Protein AF-A0A2N2NBC6-F1 (afdb_monomer_lite)

Secondary structure (DSSP, 8-state):
-HHHHHHHHHHHHHHHHHHHS-HHHHHH-TTHHHHHHSS-HHHHHHHHHHS-TTSTTHHHHHHHHHHS--S-HHHHHHHHHHHHHHHHHHS-GGGGG-SSB---HHHHHHHHHTT--HHHHHHHHHHHHHHHHHHHHHS-HHHHHHHGGGSPPPB--SHHHHHHHHHHHHHHHHHHHHHHHHHHHTHHHHHHHHHHHHHHHHHHHHHHHHHHHHHHTTS--SSEEEEEE-TTSSPEEEEEEE-HHHHHHHTGGGS-HHHHHT--S-----EEEEESPPPTT-THHHHHHTTSSS-TT-----HHHHHTT-HHHH---GGGBTTTB--HHHHHHHHHHHHTS-HHHHTT-EEE-HHHHHHHHHHHHHHHHHHHHH---HHHHTT-BSSTTTEEEEEEEEE-TT--SEEEEEEEEEEEE-TT-SSEEEEEE-HHHHHHHHHHHHHHHHHTTT-----B--TTSSTTGGG--S-B-BSSEETTEEPPHHHHHHHHHHHTTT---B-TTSPBPPP-HHHHHHHHHHHHHHTT--HHHHHHHTT-S--TT-TTS-PPPHHHHHHHHHHHHHHHHHHHHHHHHT-S---PPPTT-TT---PPPPEEETTEEES--S--TTTTSGGG-TTEEE-GGGHHHHHHHHHHHHHHHHHHHHTTPPPPHHHHHHHHHHHHHHHHIIIIITTTTT-----HHHHTS--GGGS-EEE-EE-TTSPEEP--SSS--EEE--

Foldseek 3Di:
DVVVVVVVVLVVLLVQLLVLEDPLLNVLPPCSSVLSVLADSLQSCCLNPPVPSVQPLSLLLSLLLSLADSPDRVVSNVLSVLQSVLCVQFNPSPCLPPLADDRPPVSLVVCVVVVHDVVSNLVSLVRSLVSSVVVLVVDDVVSSVSCVSSHDRYHPDDVVVVVVVVVCVVVVVVVLCLQQVLCLQCVLVLLLLLVLLLVQLVVVVVVVVVVLVCVVVVNDDPQDKDWDQDSLNPDIWIKTKDDLQNLCVVLVVLDDPVSNVPPDPPDRPIKIKTDDDQDLPNACQVVLLQVQQQDLDPPRPDVVCVVVVLRPLLNDDPQLDQARHDHPVVSVSSVVSQSSPDPVQNNPMGMGDSRNLSNLSLLLSLLLLCCQQQLEFPLQLLFQFPDCVFWDWDWFWAAADPGPDIDIDIWIWGWGAPVPHPHIDIITDDPVSVVSLVVSQVSLCVVVVNDGQDFAQCPPQHDCSVVPPGGTRGSQDHPRGRDHQSNSQSSNCSSCGPPFRAGPVLHGRRDGSVSSSSSSLVNLVVVPNDNLLSCVSNVPPDPVVVPVPDDDPVSVSCNSSVVVSVVSVLSSVQCSVVSPDPPRDRPVPSPPNDQADWDDDQQWTFRDDDDPPCNLVQVPDPRTGGRPVRVVSLLVVLVVLLVVVVVCLVVVHFDDPVSVVSSLSSLVVVVCCVVPPCVVVVHDDDCVSVVVRDDPVPFPKDWWDAPPVGHTDDDDPPDTTIHTDD

Radius of gyration: 34.09 Å; chains: 1; bounding box: 78×106×88 Å

Structure (mmCIF, N/CA/C/O backbone):
data_AF-A0A2N2NBC6-F1
#
_entry.id   AF-A0A2N2NBC6-F1
#
loop_
_atom_site.group_PDB
_atom_site.id
_atom_site.type_symbol
_atom_site.label_atom_id
_atom_site.label_alt_id
_atom_site.label_comp_id
_atom_site.label_asym_id
_atom_site.label_entity_id
_atom_site.label_seq_id
_atom_site.pdbx_PDB_ins_code
_atom_site.Cartn_x
_atom_site.Cartn_y
_atom_site.Cartn_z
_atom_site.occupancy
_atom_site.B_iso_or_equiv
_atom_site.auth_seq_id
_atom_site.auth_comp_id
_atom_site.auth_asym_id
_atom_site.auth_atom_id
_atom_site.pdbx_PDB_model_num
ATOM 1 N N . MET A 1 1 ? 13.865 -33.791 20.706 1.00 48.78 1 MET A N 1
ATOM 2 C CA . MET A 1 1 ? 13.414 -34.917 19.854 1.00 48.78 1 MET A CA 1
ATOM 3 C C . MET A 1 1 ? 13.071 -34.494 18.417 1.00 48.78 1 MET A C 1
ATOM 5 O O . MET A 1 1 ? 13.448 -35.243 17.530 1.00 48.78 1 MET A O 1
ATOM 9 N N . SER A 1 2 ? 12.479 -33.315 18.137 1.00 46.50 2 SER A N 1
ATOM 10 C CA . SER A 1 2 ? 12.116 -32.917 16.751 1.00 46.50 2 SER A CA 1
ATOM 11 C C . SER A 1 2 ? 13.298 -32.642 15.799 1.00 46.50 2 SER A C 1
ATOM 13 O O . SER A 1 2 ? 13.228 -32.976 14.622 1.00 46.50 2 SER A O 1
ATOM 15 N N . ILE A 1 3 ? 14.422 -32.116 16.297 1.00 45.41 3 ILE A N 1
ATOM 16 C CA . ILE A 1 3 ? 15.605 -31.833 15.455 1.00 45.41 3 ILE A CA 1
ATOM 17 C C . ILE A 1 3 ? 16.256 -33.131 14.937 1.00 45.41 3 ILE A C 1
ATOM 19 O O . ILE A 1 3 ? 16.722 -33.189 13.801 1.00 45.41 3 ILE A O 1
ATOM 23 N N . ASN A 1 4 ? 16.237 -34.207 15.735 1.00 48.56 4 ASN A N 1
ATOM 24 C CA . ASN A 1 4 ? 16.763 -35.507 15.303 1.00 48.56 4 ASN A CA 1
ATOM 25 C C . ASN A 1 4 ? 15.823 -36.208 14.310 1.00 48.56 4 ASN A C 1
ATOM 27 O O . ASN A 1 4 ? 16.307 -36.928 13.441 1.00 48.56 4 ASN A O 1
ATOM 31 N N . SER A 1 5 ? 14.505 -35.973 14.382 1.00 58.25 5 SER A N 1
ATOM 32 C CA . SER A 1 5 ? 13.576 -36.493 13.369 1.00 58.25 5 SER A CA 1
ATOM 33 C C . SER A 1 5 ? 13.712 -35.777 12.022 1.00 58.25 5 SER A C 1
ATOM 35 O O . SER A 1 5 ? 13.612 -36.427 10.987 1.00 58.25 5 SER A O 1
ATOM 37 N N . GLU A 1 6 ? 14.001 -34.471 12.009 1.00 57.44 6 GLU A N 1
ATOM 38 C CA . GLU A 1 6 ? 14.223 -33.730 10.756 1.00 57.44 6 GLU A CA 1
ATOM 39 C C . GLU A 1 6 ? 15.530 -34.140 10.066 1.00 57.44 6 GLU A C 1
ATOM 41 O O . GLU A 1 6 ? 15.527 -34.413 8.866 1.00 57.44 6 GLU A O 1
ATOM 46 N N . LYS A 1 7 ? 16.632 -34.289 10.817 1.00 66.31 7 LYS A N 1
ATOM 47 C CA . LYS A 1 7 ? 17.911 -34.750 10.246 1.00 66.31 7 LYS A CA 1
ATOM 48 C C . LYS A 1 7 ? 17.826 -36.163 9.657 1.00 66.31 7 LYS A C 1
ATOM 50 O O . LYS A 1 7 ? 18.363 -36.401 8.577 1.00 66.31 7 LYS A O 1
ATOM 55 N N . ASN A 1 8 ? 17.118 -37.079 10.323 1.00 69.81 8 ASN A N 1
ATOM 56 C CA . ASN A 1 8 ? 16.934 -38.443 9.818 1.00 69.81 8 ASN A CA 1
ATOM 57 C C . ASN A 1 8 ? 16.080 -38.480 8.541 1.00 69.81 8 ASN A C 1
ATOM 59 O O . ASN A 1 8 ? 16.403 -39.224 7.615 1.00 69.81 8 ASN A O 1
ATOM 63 N N . ASN A 1 9 ? 15.044 -37.640 8.451 1.00 71.69 9 ASN A N 1
ATOM 64 C CA . ASN A 1 9 ? 14.231 -37.533 7.239 1.00 71.69 9 ASN A CA 1
ATOM 65 C C . ASN A 1 9 ? 15.043 -36.993 6.047 1.00 71.69 9 ASN A C 1
ATOM 67 O O . ASN A 1 9 ? 14.888 -37.487 4.933 1.00 71.69 9 ASN A O 1
ATOM 71 N N . ASN A 1 10 ? 15.956 -36.042 6.270 1.00 78.44 10 ASN A N 1
ATOM 72 C CA . ASN A 1 10 ? 16.737 -35.430 5.188 1.00 78.44 10 ASN A CA 1
ATOM 73 C C . ASN A 1 10 ? 17.801 -36.364 4.594 1.00 78.44 10 ASN A C 1
ATOM 75 O O . ASN A 1 10 ? 18.003 -36.363 3.376 1.00 78.44 10 ASN A O 1
ATOM 79 N N . HIS A 1 11 ? 18.460 -37.184 5.420 1.00 83.56 11 HIS A N 1
ATOM 80 C CA . HIS A 1 11 ? 19.363 -38.225 4.913 1.00 83.56 11 HIS A CA 1
ATOM 81 C C . HIS A 1 11 ? 18.601 -39.262 4.087 1.00 83.56 11 HIS A C 1
ATOM 83 O O . HIS A 1 11 ? 19.041 -39.622 2.996 1.00 83.56 11 HIS A O 1
ATOM 89 N N . HIS A 1 12 ? 17.421 -39.673 4.558 1.00 88.44 12 HIS A N 1
ATOM 90 C CA . HIS A 1 12 ? 16.579 -40.617 3.834 1.00 88.44 12 HIS A CA 1
ATOM 91 C C . HIS A 1 12 ? 16.148 -40.073 2.461 1.00 88.44 12 HIS A C 1
ATOM 93 O O . HIS A 1 12 ? 16.258 -40.784 1.464 1.00 88.44 12 HIS A O 1
ATOM 99 N N . SER A 1 13 ? 15.753 -38.797 2.369 1.00 89.44 13 SER A N 1
ATOM 100 C CA . SER A 1 13 ? 15.387 -38.166 1.091 1.00 89.44 13 SER A CA 1
ATOM 101 C C . SER A 1 13 ? 16.536 -38.125 0.077 1.00 89.44 13 SER A C 1
ATOM 103 O O . SER A 1 13 ? 16.295 -38.358 -1.106 1.00 89.44 13 SER A O 1
ATOM 105 N N . ARG A 1 14 ? 17.784 -37.867 0.500 1.00 93.56 14 ARG A N 1
ATOM 106 C CA . ARG A 1 14 ? 18.947 -37.858 -0.414 1.00 93.56 14 ARG A CA 1
ATOM 107 C C . ARG A 1 14 ? 19.305 -39.253 -0.913 1.00 93.56 14 ARG A C 1
ATOM 109 O O . ARG A 1 14 ? 19.539 -39.426 -2.107 1.00 93.56 14 ARG A O 1
ATOM 116 N N . SER A 1 15 ? 19.296 -40.253 -0.032 1.00 92.44 15 SER A N 1
ATOM 117 C CA . SER A 1 15 ? 19.489 -41.650 -0.437 1.00 92.44 15 SER A CA 1
ATOM 118 C C . SER A 1 15 ? 18.392 -42.103 -1.402 1.00 92.44 15 SER A C 1
ATOM 120 O O . SER A 1 15 ? 18.694 -42.707 -2.427 1.00 92.44 15 SER A O 1
ATOM 122 N N . ASN A 1 16 ? 17.134 -41.740 -1.132 1.00 92.50 16 ASN A N 1
ATOM 123 C CA . ASN A 1 16 ? 16.020 -42.029 -2.034 1.00 92.50 16 ASN A CA 1
ATOM 124 C C . ASN A 1 16 ? 16.194 -41.341 -3.391 1.00 92.50 16 ASN A C 1
ATOM 126 O O . ASN A 1 16 ? 15.998 -41.986 -4.414 1.00 92.50 16 ASN A O 1
ATOM 130 N N . LEU A 1 17 ? 16.616 -40.071 -3.417 1.00 93.69 17 LEU A N 1
ATOM 131 C CA . LEU A 1 17 ? 16.897 -39.357 -4.664 1.00 93.69 17 LEU A CA 1
ATOM 132 C C . LEU A 1 17 ? 17.945 -40.097 -5.508 1.00 93.69 17 LEU A C 1
ATOM 134 O O . LEU A 1 17 ? 17.708 -40.322 -6.691 1.00 93.69 17 LEU A O 1
ATOM 138 N N . LYS A 1 18 ? 19.053 -40.542 -4.902 1.00 93.12 18 LYS A N 1
ATOM 139 C CA . LYS A 1 18 ? 20.101 -41.319 -5.590 1.00 93.12 18 LYS A CA 1
ATOM 140 C C . LYS A 1 18 ? 19.564 -42.641 -6.152 1.00 93.12 18 LYS A C 1
ATOM 142 O O . LYS A 1 18 ? 19.856 -42.976 -7.292 1.00 93.12 18 LYS A O 1
ATOM 147 N N . LEU A 1 19 ? 18.727 -43.351 -5.391 1.00 93.50 19 LEU A N 1
ATOM 148 C CA . LEU A 1 19 ? 18.093 -44.605 -5.829 1.00 93.50 19 LEU A CA 1
ATOM 149 C C . LEU A 1 19 ? 17.066 -44.414 -6.956 1.00 93.50 19 LEU A C 1
ATOM 151 O O . LEU A 1 19 ? 16.779 -45.357 -7.689 1.00 93.50 19 LEU A O 1
ATOM 155 N N . MET A 1 20 ? 16.490 -43.218 -7.079 1.00 93.38 20 MET A N 1
ATOM 156 C CA . MET A 1 20 ? 15.527 -42.880 -8.129 1.00 93.38 20 MET A CA 1
ATOM 157 C C . MET A 1 20 ? 16.197 -42.482 -9.451 1.00 93.38 20 MET A C 1
ATOM 159 O O . MET A 1 20 ? 15.516 -42.442 -10.476 1.00 93.38 20 MET A O 1
ATOM 163 N N . LEU A 1 21 ? 17.492 -42.151 -9.436 1.00 92.81 21 LEU A N 1
ATOM 164 C CA . LEU A 1 21 ? 18.234 -41.777 -10.638 1.00 92.81 21 LEU A CA 1
ATOM 165 C C . LEU A 1 21 ? 18.541 -42.997 -11.506 1.00 92.81 21 LEU A C 1
ATOM 167 O O . LEU A 1 21 ? 18.656 -44.124 -11.026 1.00 92.81 21 LEU A O 1
ATOM 171 N N . ASN A 1 22 ? 18.689 -42.759 -12.810 1.00 92.31 22 ASN A N 1
ATOM 172 C CA . ASN A 1 22 ? 19.100 -43.797 -13.746 1.00 92.31 22 ASN A CA 1
ATOM 173 C C . ASN A 1 22 ? 20.453 -44.400 -13.292 1.00 92.31 22 ASN A C 1
ATOM 175 O O . ASN A 1 22 ? 21.404 -43.640 -13.096 1.00 92.31 22 ASN A O 1
ATOM 179 N N . PRO A 1 23 ? 20.576 -45.735 -13.156 1.00 94.31 23 PRO A N 1
ATOM 180 C CA . PRO A 1 23 ? 21.821 -46.369 -12.723 1.00 94.31 23 PRO A CA 1
ATOM 181 C C . PRO A 1 23 ? 23.038 -46.016 -13.588 1.00 94.31 23 PRO A C 1
ATOM 183 O O . PRO A 1 23 ? 24.131 -45.838 -13.057 1.00 94.31 23 PRO A O 1
ATOM 186 N N . GLU A 1 24 ? 22.860 -45.857 -14.902 1.00 92.19 24 GLU A N 1
ATOM 187 C CA . GLU A 1 24 ? 23.930 -45.424 -15.808 1.00 92.19 24 GLU A CA 1
ATOM 188 C C . GLU A 1 24 ? 24.346 -43.977 -15.544 1.00 92.19 24 GLU A C 1
ATOM 190 O O . GLU A 1 24 ? 25.525 -43.651 -15.646 1.00 92.19 24 GLU A O 1
ATOM 195 N N . MET A 1 25 ? 23.409 -43.106 -15.164 1.00 93.62 25 MET A N 1
ATOM 196 C CA . MET A 1 25 ? 23.731 -41.737 -14.762 1.00 93.62 25 MET A CA 1
ATOM 197 C C . MET A 1 25 ? 24.566 -41.736 -13.484 1.00 93.62 25 MET A C 1
ATOM 199 O O . MET A 1 25 ? 25.597 -41.077 -13.437 1.00 93.62 25 MET A O 1
ATOM 203 N N . VAL A 1 26 ? 24.155 -42.511 -12.476 1.00 94.56 26 VAL A N 1
ATOM 204 C CA . VAL A 1 26 ? 24.876 -42.623 -11.197 1.00 94.56 26 VAL A CA 1
ATOM 205 C C . VAL A 1 26 ? 26.290 -43.164 -11.408 1.00 94.56 26 VAL A C 1
ATOM 207 O O . VAL A 1 26 ? 27.238 -42.621 -10.852 1.00 94.56 26 VAL A O 1
ATOM 210 N N . LEU A 1 27 ? 26.446 -44.189 -12.250 1.00 94.75 27 LEU A N 1
ATOM 211 C CA . LEU A 1 27 ? 27.743 -44.806 -12.532 1.00 94.75 27 LEU A CA 1
ATOM 212 C C . LEU A 1 27 ? 28.717 -43.860 -13.252 1.00 94.75 27 LEU A C 1
ATOM 214 O O . LEU A 1 27 ? 29.926 -43.979 -13.074 1.00 94.75 27 LEU A O 1
ATOM 218 N N . ASN A 1 28 ? 28.204 -42.945 -14.078 1.00 94.25 28 ASN A N 1
ATOM 219 C CA . ASN A 1 28 ? 29.018 -42.086 -14.942 1.00 94.25 28 ASN A CA 1
ATOM 220 C C . ASN A 1 28 ? 29.083 -40.624 -14.479 1.00 94.25 28 ASN A C 1
ATOM 222 O O . ASN A 1 28 ? 29.613 -39.787 -15.207 1.00 94.25 28 ASN A O 1
ATOM 226 N N . TRP A 1 29 ? 28.550 -40.307 -13.297 1.00 95.31 29 TRP A N 1
ATOM 227 C CA . TRP A 1 29 ? 28.566 -38.961 -12.730 1.00 95.31 29 TRP A CA 1
ATOM 228 C C . TRP A 1 29 ? 29.584 -38.868 -11.581 1.00 95.31 29 TRP A C 1
ATOM 230 O O . TRP A 1 29 ? 29.240 -39.181 -10.442 1.00 95.31 29 TRP A O 1
ATOM 240 N N . PRO A 1 30 ? 30.835 -38.434 -11.854 1.00 91.75 30 PRO A N 1
ATOM 241 C CA . PRO A 1 30 ? 31.963 -38.599 -10.929 1.00 91.75 30 PRO A CA 1
ATOM 242 C C . PRO A 1 30 ? 31.778 -37.907 -9.570 1.00 91.75 30 PRO A C 1
ATOM 244 O O . PRO A 1 30 ? 32.230 -38.431 -8.557 1.00 91.75 30 PRO A O 1
ATOM 247 N N . ASP A 1 31 ? 31.059 -36.783 -9.527 1.00 94.00 31 ASP A N 1
ATOM 248 C CA . ASP A 1 31 ? 30.832 -36.000 -8.303 1.00 94.00 31 ASP A CA 1
ATOM 249 C C . ASP A 1 31 ? 29.379 -36.054 -7.803 1.00 94.00 31 ASP A C 1
ATOM 251 O O . ASP A 1 31 ? 28.944 -35.171 -7.057 1.00 94.00 31 ASP A O 1
ATOM 255 N N . ILE A 1 32 ? 28.600 -37.063 -8.210 1.00 94.31 32 ILE A N 1
ATOM 256 C CA . ILE A 1 32 ? 27.160 -37.137 -7.918 1.00 94.31 32 ILE A CA 1
ATOM 257 C C . ILE A 1 32 ? 26.837 -36.999 -6.429 1.00 94.31 32 ILE A C 1
ATOM 259 O O . ILE A 1 32 ? 25.889 -36.301 -6.063 1.00 94.31 32 ILE A O 1
ATOM 263 N N . ASP A 1 33 ? 27.629 -37.636 -5.566 1.00 93.62 33 ASP A N 1
ATOM 264 C CA . ASP A 1 33 ? 27.398 -37.605 -4.127 1.00 93.62 33 ASP A CA 1
ATOM 265 C C . ASP A 1 33 ? 27.520 -36.187 -3.588 1.00 93.62 33 ASP A C 1
ATOM 267 O O . ASP A 1 33 ? 26.582 -35.692 -2.967 1.00 93.62 33 ASP A O 1
ATOM 271 N N . LYS A 1 34 ? 28.619 -35.508 -3.923 1.00 94.94 34 LYS A N 1
ATOM 272 C CA . LYS A 1 34 ? 28.861 -34.120 -3.536 1.00 94.94 34 LYS A CA 1
ATOM 273 C C . LYS A 1 34 ? 27.771 -33.197 -4.079 1.00 94.94 34 LYS A C 1
ATOM 275 O O . LYS A 1 34 ? 27.187 -32.428 -3.326 1.00 94.94 34 LYS A O 1
ATOM 280 N N . MET A 1 35 ? 27.448 -33.307 -5.368 1.00 94.12 35 MET A N 1
ATOM 281 C CA . MET A 1 35 ? 26.477 -32.416 -6.007 1.00 94.12 35 MET A CA 1
ATOM 282 C C . MET A 1 35 ? 25.060 -32.577 -5.451 1.00 94.12 35 MET A C 1
ATOM 284 O O . MET A 1 35 ? 24.326 -31.593 -5.403 1.00 94.12 35 MET A O 1
ATOM 288 N N . ILE A 1 36 ? 24.660 -33.786 -5.045 1.00 94.31 36 ILE A N 1
ATOM 289 C CA . ILE A 1 36 ? 23.368 -34.033 -4.384 1.00 94.31 36 ILE A CA 1
ATOM 290 C C . ILE A 1 36 ? 23.404 -33.601 -2.917 1.00 94.31 36 ILE A C 1
ATOM 292 O O . ILE A 1 36 ? 22.405 -33.090 -2.406 1.00 94.31 36 ILE A O 1
ATOM 296 N N . ASP A 1 37 ? 24.524 -33.808 -2.233 1.00 92.94 37 ASP A N 1
ATOM 297 C CA . ASP A 1 37 ? 24.660 -33.458 -0.822 1.00 92.94 37 ASP A CA 1
ATOM 298 C C . ASP A 1 37 ? 24.660 -31.935 -0.620 1.00 92.94 37 ASP A C 1
ATOM 300 O O . ASP A 1 37 ? 24.035 -31.458 0.333 1.00 92.94 37 ASP A O 1
ATOM 304 N N . ASP A 1 38 ? 25.221 -31.179 -1.568 1.00 93.19 38 ASP A N 1
ATOM 305 C CA . ASP A 1 38 ? 25.218 -29.712 -1.570 1.00 93.19 38 ASP A CA 1
ATOM 306 C C . ASP A 1 38 ? 23.819 -29.112 -1.878 1.00 93.19 38 ASP A C 1
ATOM 308 O O . ASP A 1 38 ? 23.540 -27.952 -1.546 1.00 93.19 38 ASP A O 1
ATOM 312 N N . LEU A 1 39 ? 22.873 -29.899 -2.426 1.00 93.25 39 LEU A N 1
ATOM 313 C CA . LEU A 1 39 ? 21.515 -29.412 -2.686 1.00 93.25 39 LEU A CA 1
ATOM 314 C C . LEU A 1 39 ? 20.761 -29.081 -1.382 1.00 93.25 39 LEU A C 1
ATOM 316 O O . LEU A 1 39 ? 20.750 -29.878 -0.435 1.00 93.25 39 LEU A O 1
ATOM 320 N N . PRO A 1 40 ? 19.999 -27.968 -1.348 1.00 93.62 40 PRO A N 1
ATOM 321 C CA . PRO A 1 40 ? 19.129 -27.652 -0.222 1.00 93.62 40 PRO A CA 1
ATOM 322 C C . PRO A 1 40 ? 18.052 -28.718 0.014 1.00 93.62 40 PRO A C 1
ATOM 324 O O . PRO A 1 40 ? 17.441 -29.219 -0.932 1.00 93.62 40 PRO A O 1
ATOM 327 N N . ASP A 1 41 ? 17.710 -28.974 1.280 1.00 92.12 41 ASP A N 1
ATOM 328 C CA . ASP A 1 41 ? 16.692 -29.972 1.655 1.00 92.12 41 ASP A CA 1
ATOM 329 C C . ASP A 1 41 ? 15.337 -29.733 0.970 1.00 92.12 41 ASP A C 1
ATOM 331 O O . ASP A 1 41 ? 14.659 -30.673 0.560 1.00 92.12 41 ASP A O 1
ATOM 335 N N . SER A 1 42 ? 14.938 -28.468 0.799 1.00 91.06 42 SER A N 1
ATOM 336 C CA . SER A 1 42 ? 13.695 -28.103 0.109 1.00 91.06 42 SER A CA 1
ATOM 337 C C . SER A 1 42 ? 13.688 -28.511 -1.367 1.00 91.06 42 SER A C 1
ATOM 339 O O . SER A 1 42 ? 12.635 -28.868 -1.895 1.00 91.06 42 SER A O 1
ATOM 341 N N . VAL A 1 43 ? 14.849 -28.486 -2.025 1.00 94.31 43 VAL A N 1
ATOM 342 C CA . VAL A 1 43 ? 15.034 -28.894 -3.423 1.00 94.31 43 VAL A CA 1
ATOM 343 C C . VAL A 1 43 ? 1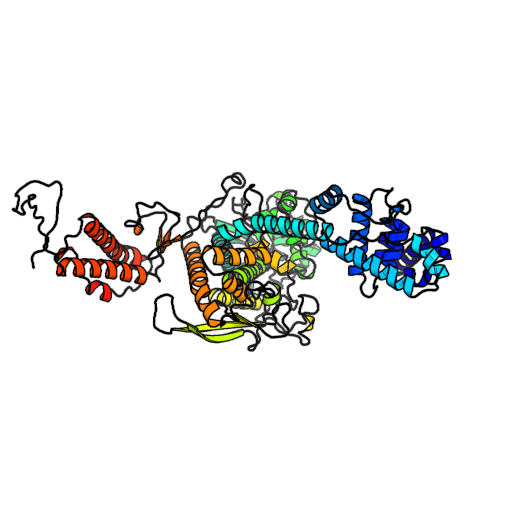5.002 -30.415 -3.526 1.00 94.31 43 VAL A C 1
ATOM 345 O O . VAL A 1 43 ? 14.222 -30.942 -4.318 1.00 94.31 43 VAL A O 1
ATOM 348 N N . VAL A 1 44 ? 15.756 -31.120 -2.675 1.00 94.12 44 VAL A N 1
ATOM 349 C CA . VAL A 1 44 ? 15.769 -32.594 -2.623 1.00 94.12 44 VAL A CA 1
ATOM 350 C C . VAL A 1 44 ? 14.365 -33.137 -2.354 1.00 94.12 44 VAL A C 1
ATOM 352 O O . VAL A 1 44 ? 13.863 -33.971 -3.106 1.00 94.12 44 VAL A O 1
ATOM 355 N N . ASN A 1 45 ? 13.684 -32.614 -1.331 1.00 92.31 45 ASN A N 1
ATOM 356 C CA . ASN A 1 45 ? 12.327 -33.038 -0.991 1.00 92.31 45 ASN A CA 1
ATOM 357 C C . ASN A 1 45 ? 11.342 -32.767 -2.137 1.00 92.31 45 ASN A C 1
ATOM 359 O O . ASN A 1 45 ? 10.453 -33.579 -2.384 1.00 92.31 45 ASN A O 1
ATOM 363 N N . TYR A 1 46 ? 11.495 -31.661 -2.873 1.00 93.38 46 TYR A N 1
ATOM 364 C CA . TYR A 1 46 ? 10.653 -31.394 -4.038 1.00 93.38 46 TYR A CA 1
ATOM 365 C C . TYR A 1 46 ? 10.935 -32.358 -5.196 1.00 93.38 46 TYR A C 1
ATOM 367 O O . TYR A 1 46 ? 9.981 -32.860 -5.792 1.00 93.38 46 TYR A O 1
ATOM 375 N N . LEU A 1 47 ? 12.206 -32.644 -5.503 1.00 93.19 47 LEU A N 1
ATOM 376 C CA . LEU A 1 47 ? 12.588 -33.629 -6.522 1.00 93.19 47 LEU A CA 1
ATOM 377 C C . LEU A 1 47 ? 11.943 -34.984 -6.219 1.00 93.19 47 LEU A C 1
ATOM 379 O O . LEU A 1 47 ? 11.186 -35.489 -7.042 1.00 93.19 47 LEU A O 1
ATOM 383 N N . VAL A 1 48 ? 12.133 -35.497 -5.002 1.00 91.31 48 VAL A N 1
ATOM 384 C CA . VAL A 1 48 ? 11.600 -36.801 -4.578 1.00 91.31 48 VAL A CA 1
ATOM 385 C C . VAL A 1 48 ? 10.067 -36.835 -4.602 1.00 91.31 48 VAL A C 1
ATOM 387 O O . VAL A 1 48 ? 9.467 -37.789 -5.095 1.00 91.31 48 VAL A O 1
ATOM 390 N N . MET A 1 49 ? 9.409 -35.790 -4.090 1.00 90.00 49 MET A N 1
ATOM 391 C CA . MET A 1 49 ? 7.957 -35.812 -3.867 1.00 90.00 49 MET A CA 1
ATOM 392 C C . MET A 1 49 ? 7.124 -35.344 -5.064 1.00 90.00 49 MET A C 1
ATOM 394 O O . MET A 1 49 ? 5.938 -35.675 -5.148 1.00 90.00 49 MET A O 1
ATOM 398 N N . LYS A 1 50 ? 7.674 -34.495 -5.942 1.00 90.12 50 LYS A N 1
ATOM 399 C CA . LYS A 1 50 ? 6.905 -33.770 -6.976 1.00 90.12 50 LYS A CA 1
ATOM 400 C C . LYS A 1 50 ? 7.434 -33.954 -8.391 1.00 90.12 50 LYS A C 1
ATOM 402 O O . LYS A 1 50 ? 6.670 -33.724 -9.337 1.00 90.12 50 LYS A O 1
ATOM 407 N N . VAL A 1 51 ? 8.684 -34.374 -8.559 1.00 85.31 51 VAL A N 1
ATOM 408 C CA . VAL A 1 51 ? 9.224 -34.784 -9.857 1.00 85.31 51 VAL A CA 1
ATOM 409 C C . VAL A 1 51 ? 9.184 -36.308 -9.876 1.00 85.31 51 VAL A C 1
ATOM 411 O O . VAL A 1 51 ? 10.110 -36.982 -9.459 1.00 85.31 51 VAL A O 1
ATOM 414 N N . THR A 1 52 ? 8.034 -36.870 -10.251 1.00 73.94 52 THR A N 1
ATOM 415 C CA . THR A 1 52 ? 7.813 -38.322 -10.196 1.00 73.94 52 THR A CA 1
ATOM 416 C C . THR A 1 52 ? 8.888 -39.057 -11.016 1.00 73.94 52 THR A C 1
ATOM 418 O O . THR A 1 52 ? 9.048 -38.714 -12.186 1.00 73.94 52 THR A O 1
ATOM 421 N N . PRO A 1 53 ? 9.575 -40.085 -10.480 1.00 62.19 53 PRO A N 1
ATOM 422 C CA . PRO A 1 53 ? 10.662 -40.785 -11.184 1.00 62.19 53 PRO A CA 1
ATOM 423 C C . PRO A 1 53 ? 10.180 -41.570 -12.409 1.00 62.19 53 PRO A C 1
ATOM 425 O O . PRO A 1 53 ? 10.950 -41.862 -13.312 1.00 62.19 53 PRO A O 1
ATOM 428 N N . GLN A 1 54 ? 8.877 -41.857 -12.482 1.00 61.97 54 GLN A N 1
ATOM 429 C CA . GLN A 1 54 ? 8.228 -42.440 -13.661 1.00 61.97 54 GLN A CA 1
ATOM 430 C C . GLN A 1 54 ? 8.146 -41.463 -14.846 1.00 61.97 54 GLN A C 1
ATOM 432 O O . GLN A 1 54 ? 7.717 -41.844 -15.934 1.00 61.97 54 GLN A O 1
ATOM 437 N N . LYS A 1 55 ? 8.503 -40.189 -14.644 1.00 70.88 55 LYS A N 1
ATOM 438 C CA . LYS A 1 55 ? 8.515 -39.186 -15.704 1.00 70.88 55 LYS A CA 1
ATOM 439 C C . LYS A 1 55 ? 9.876 -39.166 -16.374 1.00 70.88 55 LYS A C 1
ATOM 441 O O . LYS A 1 55 ? 10.918 -39.116 -15.727 1.00 70.88 55 LYS A O 1
ATOM 446 N N . THR A 1 56 ? 9.825 -39.121 -17.693 1.00 71.81 56 THR A N 1
ATOM 447 C CA . THR A 1 56 ? 10.962 -39.184 -18.607 1.00 71.81 56 THR A CA 1
ATOM 448 C C . THR A 1 56 ? 12.050 -38.137 -18.329 1.00 71.81 56 THR A C 1
ATOM 450 O O . THR A 1 56 ? 13.220 -38.423 -18.528 1.00 71.81 56 THR A O 1
ATOM 453 N N . TRP A 1 57 ? 11.699 -36.964 -17.794 1.00 82.62 57 TRP A N 1
ATOM 454 C CA . TRP A 1 57 ? 12.620 -35.846 -17.526 1.00 82.62 57 TRP A CA 1
ATOM 455 C C . TRP A 1 57 ? 13.222 -35.797 -16.111 1.00 82.62 57 TRP A C 1
ATOM 457 O O . TRP A 1 57 ? 13.888 -34.817 -15.771 1.00 82.62 57 TRP A O 1
ATOM 467 N N . PHE A 1 58 ? 12.954 -36.778 -15.240 1.00 91.38 58 PHE A N 1
ATOM 468 C CA . PHE A 1 58 ? 13.439 -36.745 -13.851 1.00 91.38 58 PHE A CA 1
ATOM 469 C C . PHE A 1 58 ? 14.967 -36.614 -13.771 1.00 91.38 58 PHE A C 1
ATOM 471 O O . PHE A 1 58 ? 15.479 -35.750 -13.057 1.00 91.38 58 PHE A O 1
ATOM 478 N N . ASN A 1 59 ? 15.680 -37.429 -14.549 1.00 92.44 59 ASN A N 1
ATOM 479 C CA . ASN A 1 59 ? 17.141 -37.447 -14.587 1.00 92.44 59 ASN A CA 1
ATOM 480 C C . ASN A 1 59 ? 17.706 -36.121 -15.116 1.00 92.44 59 ASN A C 1
ATOM 482 O O . ASN A 1 59 ? 18.580 -35.534 -14.489 1.00 92.44 59 ASN A O 1
ATOM 486 N N . GLN A 1 60 ? 17.141 -35.596 -16.205 1.00 92.06 60 GLN A N 1
ATOM 487 C CA . GLN A 1 60 ? 17.579 -34.357 -16.850 1.00 92.06 60 GLN A CA 1
ATOM 488 C C . GLN A 1 60 ? 17.351 -33.138 -15.953 1.00 92.06 60 GLN A C 1
ATOM 490 O O . GLN A 1 60 ? 18.232 -32.291 -15.822 1.00 92.06 60 GLN A O 1
ATOM 495 N N . ILE A 1 61 ? 16.182 -33.040 -15.306 1.00 92.81 61 ILE A N 1
ATOM 496 C CA . ILE A 1 61 ? 15.899 -31.950 -14.362 1.00 92.81 61 ILE A CA 1
ATOM 497 C C . ILE A 1 61 ? 16.824 -32.056 -13.151 1.00 92.81 61 ILE A C 1
ATOM 499 O O . ILE A 1 61 ? 17.369 -31.040 -12.729 1.00 92.81 61 ILE A O 1
ATOM 503 N N . THR A 1 62 ? 17.012 -33.257 -12.597 1.00 94.81 62 THR A N 1
ATOM 504 C CA . THR A 1 62 ? 17.892 -33.443 -11.435 1.00 94.81 62 THR A CA 1
ATOM 505 C C . THR A 1 62 ? 19.325 -33.056 -11.780 1.00 94.81 62 THR A C 1
ATOM 507 O O . THR A 1 62 ? 19.916 -32.257 -11.060 1.00 94.81 62 THR A O 1
ATOM 510 N N . PHE A 1 63 ? 19.837 -33.515 -12.925 1.00 95.44 63 PHE A N 1
ATOM 511 C CA . PHE A 1 63 ? 21.168 -33.157 -13.407 1.00 95.44 63 PHE A CA 1
ATOM 512 C C . PHE A 1 63 ? 21.318 -31.643 -13.576 1.00 95.44 63 PHE A C 1
ATOM 514 O O . PHE A 1 63 ? 22.221 -31.028 -13.012 1.00 95.44 63 PHE A O 1
ATOM 521 N N . ALA A 1 64 ? 20.364 -31.014 -14.264 1.00 94.62 64 ALA A N 1
ATOM 522 C CA . ALA A 1 64 ? 20.399 -29.584 -14.521 1.00 94.62 64 ALA A CA 1
ATOM 523 C C . ALA A 1 64 ? 20.310 -28.729 -13.251 1.00 94.62 64 ALA A C 1
ATOM 525 O O . ALA A 1 64 ? 20.980 -27.704 -13.151 1.00 94.62 64 ALA A O 1
ATOM 526 N N . ILE A 1 65 ? 19.505 -29.140 -12.270 1.00 95.00 65 ILE A N 1
ATOM 527 C CA . ILE A 1 65 ? 19.406 -28.445 -10.983 1.00 95.00 65 ILE A CA 1
ATOM 528 C C . ILE A 1 65 ? 20.680 -28.611 -10.157 1.00 95.00 65 ILE A C 1
ATOM 530 O O . ILE A 1 65 ? 21.102 -27.643 -9.528 1.00 95.00 65 ILE A O 1
ATOM 534 N N . SER A 1 66 ? 21.314 -29.781 -10.190 1.00 94.62 66 SER A N 1
ATOM 535 C CA . SER A 1 66 ? 22.585 -30.013 -9.503 1.00 94.62 66 SER A CA 1
ATOM 536 C C . SER A 1 66 ? 23.733 -29.177 -10.074 1.00 94.62 66 SER A C 1
ATOM 538 O O . SER A 1 66 ? 24.584 -28.741 -9.303 1.00 94.62 66 SER A O 1
ATOM 540 N N . CYS A 1 67 ? 23.750 -28.910 -11.386 1.00 93.44 67 CYS A N 1
ATOM 541 C CA . CYS A 1 67 ? 24.781 -28.082 -12.028 1.00 93.44 67 CYS A CA 1
ATOM 542 C C . CYS A 1 67 ? 24.610 -26.568 -11.802 1.00 93.44 67 CYS A C 1
ATOM 544 O O . CYS A 1 67 ? 25.547 -25.806 -12.024 1.00 93.44 67 CYS A O 1
ATOM 546 N N . LEU A 1 68 ? 23.424 -26.092 -11.408 1.00 91.94 68 LEU A N 1
ATOM 547 C CA . LEU A 1 68 ? 23.187 -24.662 -11.186 1.00 91.94 68 LEU A CA 1
ATOM 548 C C . LEU A 1 68 ? 23.884 -24.156 -9.916 1.00 91.94 68 LEU A C 1
ATOM 550 O O . LEU A 1 68 ? 23.990 -24.881 -8.935 1.00 91.94 68 LEU A O 1
ATOM 554 N N . ASP A 1 69 ? 24.252 -22.868 -9.903 1.00 82.81 69 ASP A N 1
ATOM 555 C CA . ASP A 1 69 ? 24.798 -22.209 -8.708 1.00 82.81 69 ASP A CA 1
ATOM 556 C C . ASP A 1 69 ? 23.883 -22.401 -7.484 1.00 82.81 69 ASP A C 1
ATOM 558 O O . ASP A 1 69 ? 22.699 -22.030 -7.489 1.00 82.81 69 ASP A O 1
ATOM 562 N N . GLN A 1 70 ? 24.476 -22.977 -6.439 1.00 79.62 70 GLN A N 1
ATOM 563 C CA . GLN A 1 70 ? 23.825 -23.399 -5.204 1.00 79.62 70 GLN A CA 1
ATOM 564 C C . GLN A 1 70 ? 23.975 -22.368 -4.070 1.00 79.62 70 GLN A C 1
ATOM 566 O O . GLN A 1 70 ? 23.467 -22.585 -2.969 1.00 79.62 70 GLN A O 1
ATOM 571 N N . SER A 1 71 ? 24.591 -21.207 -4.336 1.00 72.00 71 SER A N 1
ATOM 572 C CA . SER A 1 71 ? 24.821 -20.123 -3.364 1.00 72.00 71 SER A CA 1
ATOM 573 C C . SER A 1 71 ? 23.547 -19.595 -2.681 1.00 72.00 71 SER A C 1
ATOM 575 O O . SER A 1 71 ? 23.616 -18.966 -1.621 1.00 72.00 71 SER A O 1
ATOM 577 N N . SER A 1 72 ? 22.361 -19.855 -3.249 1.00 69.19 72 SER A N 1
ATOM 578 C CA . SER A 1 72 ? 21.078 -19.477 -2.659 1.00 69.19 72 SER A CA 1
ATOM 579 C C . SER A 1 72 ? 19.984 -20.549 -2.851 1.00 69.19 72 SER A C 1
ATOM 581 O O . SER A 1 72 ? 19.563 -20.809 -3.984 1.00 69.19 72 SER A O 1
ATOM 583 N N . PRO A 1 73 ? 19.426 -21.111 -1.757 1.00 72.69 73 PRO A N 1
ATOM 584 C CA . PRO A 1 73 ? 18.395 -22.153 -1.821 1.00 72.69 73 PRO A CA 1
ATOM 585 C C . PRO A 1 73 ? 17.072 -21.739 -2.481 1.00 72.69 73 PRO A C 1
ATOM 587 O O . PRO A 1 73 ? 16.479 -22.499 -3.248 1.00 72.69 73 PRO A O 1
ATOM 590 N N . THR A 1 74 ? 16.583 -20.529 -2.190 1.00 72.50 74 THR A N 1
ATOM 591 C CA . THR A 1 74 ? 15.268 -20.057 -2.661 1.00 72.50 74 THR A CA 1
ATOM 592 C C . THR A 1 74 ? 15.223 -19.859 -4.184 1.00 72.50 74 THR A C 1
ATOM 594 O O . THR A 1 74 ? 14.266 -20.316 -4.815 1.00 72.50 74 THR A O 1
ATOM 597 N N . PRO A 1 75 ? 16.233 -19.231 -4.821 1.00 83.94 75 PRO A N 1
ATOM 598 C CA . PRO A 1 75 ? 16.338 -19.189 -6.276 1.00 83.94 75 PRO A CA 1
ATOM 599 C C . PRO A 1 75 ? 16.357 -20.572 -6.927 1.00 83.94 75 PRO A C 1
ATOM 601 O O . PRO A 1 75 ? 15.689 -20.750 -7.944 1.00 83.94 75 PRO A O 1
ATOM 604 N N . LEU A 1 76 ? 17.066 -21.548 -6.350 1.00 88.31 76 LEU A N 1
ATOM 605 C CA . LEU A 1 76 ? 17.168 -22.891 -6.923 1.00 88.31 76 LEU A CA 1
ATOM 606 C C . LEU A 1 76 ? 15.826 -23.637 -6.879 1.00 88.31 76 LEU A C 1
ATOM 608 O O . LEU A 1 76 ? 15.381 -24.166 -7.898 1.00 88.31 76 LEU A O 1
ATOM 612 N N . TYR A 1 77 ? 15.124 -23.579 -5.742 1.00 90.19 77 TYR A N 1
ATOM 613 C CA . TYR A 1 77 ? 13.775 -24.136 -5.603 1.00 90.19 77 TYR A CA 1
ATOM 614 C C . TYR A 1 77 ? 12.796 -23.538 -6.625 1.00 90.19 77 TYR A C 1
ATOM 616 O O . TYR A 1 77 ? 12.069 -24.267 -7.300 1.00 90.19 77 TYR A O 1
ATOM 624 N N . ASN A 1 78 ? 12.807 -22.214 -6.805 1.00 85.94 78 ASN A N 1
ATOM 625 C CA . ASN A 1 78 ? 11.928 -21.550 -7.770 1.00 85.94 78 ASN A CA 1
ATOM 626 C C . ASN A 1 78 ? 12.230 -21.961 -9.219 1.00 85.94 78 ASN A C 1
ATOM 628 O O . ASN A 1 78 ? 11.294 -22.179 -9.992 1.00 85.94 78 ASN A O 1
ATOM 632 N N . LYS A 1 79 ? 13.513 -22.103 -9.584 1.00 90.12 79 LYS A N 1
ATOM 633 C CA . LYS A 1 79 ? 13.923 -22.610 -10.905 1.00 90.12 79 LYS A CA 1
ATOM 634 C C . LYS A 1 79 ? 13.388 -24.025 -11.132 1.00 90.12 79 LYS A C 1
ATOM 636 O O . LYS A 1 79 ? 12.750 -24.269 -12.155 1.00 90.12 79 LYS A O 1
ATOM 641 N N . LEU A 1 80 ? 13.560 -24.918 -10.156 1.00 93.12 80 LEU A N 1
ATOM 642 C CA . LEU A 1 80 ? 13.066 -26.296 -10.207 1.00 93.12 80 LEU A CA 1
ATOM 643 C C . LEU A 1 80 ? 11.542 -26.367 -10.376 1.00 93.12 80 LEU A C 1
ATOM 645 O O . LEU A 1 80 ? 11.059 -27.077 -11.256 1.00 93.12 80 LEU A O 1
ATOM 649 N N . VAL A 1 81 ? 10.773 -25.612 -9.586 1.00 90.75 81 VAL A N 1
ATOM 650 C CA . VAL A 1 81 ? 9.301 -25.596 -9.690 1.00 90.75 81 VAL A CA 1
ATOM 651 C C . VAL A 1 81 ? 8.851 -25.153 -11.083 1.00 90.75 81 VAL A C 1
ATOM 653 O O . VAL A 1 81 ? 7.943 -25.751 -11.662 1.00 90.75 81 VAL A O 1
ATOM 656 N N . VAL A 1 82 ? 9.479 -24.111 -11.635 1.00 88.00 82 VAL A N 1
ATOM 657 C CA . VAL A 1 82 ? 9.155 -23.592 -12.971 1.00 88.00 82 VAL A CA 1
ATOM 658 C C . VAL A 1 82 ? 9.490 -24.615 -14.057 1.00 88.00 82 VAL A C 1
ATOM 660 O O . VAL A 1 82 ? 8.641 -24.880 -14.908 1.00 88.00 82 VAL A O 1
ATOM 663 N N . LEU A 1 83 ? 10.675 -25.229 -14.002 1.00 89.00 83 LEU A N 1
ATOM 664 C CA . LEU A 1 83 ? 11.087 -26.259 -14.958 1.00 89.00 83 LEU A CA 1
ATOM 665 C C . LEU A 1 83 ? 10.177 -27.489 -14.884 1.00 89.00 83 LEU A C 1
ATOM 667 O O . LEU A 1 83 ? 9.645 -27.908 -15.907 1.00 89.00 83 LEU A O 1
ATOM 671 N N . ASN A 1 84 ? 9.914 -28.020 -13.688 1.00 90.88 84 ASN A N 1
ATOM 672 C CA . ASN A 1 84 ? 9.018 -29.163 -13.509 1.00 90.88 84 ASN A CA 1
ATOM 673 C C . ASN A 1 84 ? 7.611 -28.865 -14.048 1.00 90.88 84 ASN A C 1
ATOM 675 O O . ASN A 1 84 ? 7.057 -29.676 -14.780 1.00 90.88 84 ASN A O 1
ATOM 679 N N . ASN A 1 85 ? 7.041 -27.692 -13.750 1.00 86.12 85 ASN A N 1
ATOM 680 C CA . ASN A 1 85 ? 5.726 -27.314 -14.275 1.00 86.12 85 ASN A CA 1
ATOM 681 C C . ASN A 1 85 ? 5.706 -27.226 -15.803 1.00 86.12 85 ASN A C 1
ATOM 683 O O . ASN A 1 85 ? 4.718 -27.630 -16.414 1.00 86.12 85 ASN A O 1
ATOM 687 N N . PHE A 1 86 ? 6.769 -26.701 -16.414 1.00 85.19 86 PHE A N 1
ATOM 688 C CA . PHE A 1 86 ? 6.899 -26.668 -17.866 1.00 85.19 86 PHE A CA 1
ATOM 689 C C . PHE A 1 86 ? 6.925 -28.079 -18.441 1.00 85.19 86 PHE A C 1
ATOM 691 O O . PHE A 1 86 ? 6.066 -28.418 -19.247 1.00 85.19 86 PHE A O 1
ATOM 698 N N . PHE A 1 87 ? 7.827 -28.929 -17.961 1.00 84.19 87 PHE A N 1
ATOM 699 C CA . PHE A 1 87 ? 7.928 -30.303 -18.430 1.00 84.19 87 PHE A CA 1
ATOM 700 C C . PHE A 1 87 ? 6.606 -31.063 -18.264 1.00 84.19 87 PHE A C 1
ATOM 702 O O . PHE A 1 87 ? 6.084 -31.594 -19.235 1.00 84.19 87 PHE A O 1
ATOM 709 N N . GLN A 1 88 ? 5.976 -30.991 -17.088 1.00 83.50 88 GLN A N 1
ATOM 710 C CA . GLN A 1 88 ? 4.708 -31.677 -16.814 1.00 83.50 88 GLN A CA 1
ATOM 711 C C . GLN A 1 88 ? 3.530 -31.251 -17.686 1.00 83.50 88 GLN A C 1
ATOM 713 O O . GLN A 1 88 ? 2.615 -32.053 -17.865 1.00 83.50 88 GLN A O 1
ATOM 718 N N . LYS A 1 89 ? 3.502 -30.001 -18.151 1.00 78.31 89 LYS A N 1
ATOM 719 C CA . LYS A 1 89 ? 2.330 -29.433 -18.832 1.00 78.31 89 LYS A CA 1
ATOM 720 C C . LYS A 1 89 ? 2.526 -29.222 -20.326 1.00 78.31 89 LYS A C 1
ATOM 722 O O . LYS A 1 89 ? 1.538 -29.153 -21.042 1.00 78.31 89 LYS A O 1
ATOM 727 N N . VAL A 1 90 ? 3.767 -29.049 -20.770 1.00 74.31 90 VAL A N 1
ATOM 728 C CA . VAL A 1 90 ? 4.094 -28.581 -22.124 1.00 74.31 90 VAL A CA 1
ATOM 729 C C . VAL A 1 90 ? 4.849 -29.634 -22.917 1.00 74.31 90 VAL A C 1
ATOM 731 O O . VAL A 1 90 ? 4.635 -29.746 -24.120 1.00 74.31 90 VAL A O 1
ATOM 734 N N . VAL A 1 91 ? 5.739 -30.390 -22.274 1.00 74.06 91 VAL A N 1
ATOM 735 C CA . VAL A 1 91 ? 6.624 -31.313 -22.984 1.00 74.06 91 VAL A CA 1
ATOM 736 C C . VAL A 1 91 ? 5.927 -32.673 -23.081 1.00 74.06 91 VAL A C 1
ATOM 738 O O . VAL A 1 91 ? 5.688 -33.299 -22.047 1.00 74.06 91 VAL A O 1
ATOM 741 N N . PRO A 1 92 ? 5.557 -33.152 -24.284 1.00 70.38 92 PRO A N 1
ATOM 742 C CA . PRO A 1 92 ? 4.993 -34.486 -24.419 1.00 70.38 92 PRO A CA 1
ATOM 743 C C . PRO A 1 92 ? 6.043 -35.528 -24.030 1.00 70.38 92 PRO A C 1
ATOM 745 O O . PRO A 1 92 ? 7.244 -35.324 -24.199 1.00 70.38 92 PRO A O 1
ATOM 748 N N . GLN A 1 93 ? 5.593 -36.671 -23.513 1.00 67.12 93 GLN A N 1
ATOM 749 C CA . GLN A 1 93 ? 6.490 -37.709 -22.999 1.00 67.12 93 GLN A CA 1
ATOM 750 C C . GLN A 1 93 ? 7.456 -38.252 -24.074 1.00 67.12 93 GLN A C 1
ATOM 752 O O . GLN A 1 93 ? 8.550 -38.691 -23.733 1.00 67.12 93 GLN A O 1
ATOM 757 N N . SER A 1 94 ? 7.081 -38.142 -25.354 1.00 66.25 94 SER A N 1
ATOM 758 C CA . SER A 1 94 ? 7.867 -38.512 -26.539 1.00 66.25 94 SER A CA 1
ATOM 759 C C . SER A 1 9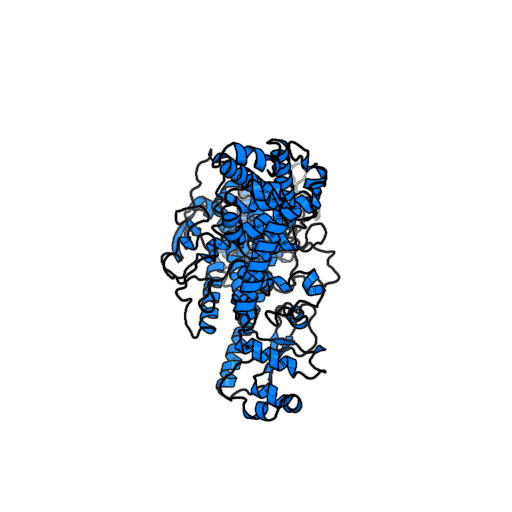4 ? 8.946 -37.500 -26.952 1.00 66.25 94 SER A C 1
ATOM 761 O O . SER A 1 94 ? 9.685 -37.756 -27.895 1.00 66.25 94 SER A O 1
ATOM 763 N N . ALA A 1 95 ? 9.053 -36.340 -26.297 1.00 64.06 95 ALA A N 1
ATOM 764 C CA . ALA A 1 95 ? 9.973 -35.275 -26.712 1.00 64.06 95 ALA A CA 1
ATOM 765 C C . ALA A 1 95 ? 11.443 -35.494 -26.303 1.00 64.06 95 ALA A C 1
ATOM 767 O O . ALA A 1 95 ? 12.282 -34.660 -26.634 1.00 64.06 95 ALA A O 1
ATOM 768 N N . LEU A 1 96 ? 11.769 -36.572 -25.579 1.00 57.53 96 LEU A N 1
ATOM 769 C CA . LEU A 1 96 ? 13.149 -36.862 -25.166 1.00 57.53 96 LEU A CA 1
ATOM 770 C C . LEU A 1 96 ? 14.070 -37.247 -26.325 1.00 57.53 96 LEU A C 1
ATOM 772 O O . LEU A 1 96 ? 15.262 -36.970 -26.260 1.00 57.53 96 LEU A O 1
ATOM 776 N N . ASP A 1 97 ? 13.519 -37.850 -27.376 1.00 63.44 97 ASP A N 1
ATOM 777 C CA . ASP A 1 97 ? 14.294 -38.262 -28.550 1.00 63.44 97 ASP A CA 1
ATOM 778 C C . ASP A 1 97 ? 14.509 -37.098 -29.530 1.00 63.44 97 ASP A C 1
ATOM 780 O O . ASP A 1 97 ? 15.102 -37.261 -30.599 1.00 63.44 97 ASP A O 1
ATOM 784 N N . LEU A 1 98 ? 13.998 -35.907 -29.197 1.00 57.84 98 LEU A N 1
ATOM 785 C CA . LEU A 1 98 ? 14.107 -34.749 -30.062 1.00 57.84 98 LEU A CA 1
ATOM 786 C C . LEU A 1 98 ? 15.459 -34.051 -29.852 1.00 57.84 98 LEU A C 1
ATOM 788 O O . LEU A 1 98 ? 15.806 -33.696 -28.724 1.00 57.84 98 LEU A O 1
ATOM 792 N N . PRO A 1 99 ? 16.192 -33.739 -30.937 1.00 59.66 99 PRO A N 1
ATOM 793 C CA . PRO A 1 99 ? 17.459 -33.008 -30.854 1.00 59.66 99 PRO A CA 1
ATOM 794 C C . PRO A 1 99 ? 17.300 -31.571 -30.321 1.00 59.66 99 PRO A C 1
ATOM 796 O O . PRO A 1 99 ? 18.285 -30.912 -29.992 1.00 59.66 99 PRO A O 1
ATOM 799 N N . PHE A 1 100 ? 16.067 -31.066 -30.244 1.00 62.22 100 PHE A N 1
ATOM 800 C CA . PHE A 1 100 ? 15.709 -29.764 -29.695 1.00 62.22 100 PHE A CA 1
ATOM 801 C C . PHE A 1 100 ? 14.247 -29.774 -29.230 1.00 62.22 100 PHE A C 1
ATOM 803 O O . PHE A 1 100 ? 13.404 -30.447 -29.825 1.00 62.22 100 PHE A O 1
ATOM 810 N N . ILE A 1 101 ? 13.917 -28.975 -28.209 1.00 66.75 101 ILE A N 1
ATOM 811 C CA . ILE A 1 101 ? 12.513 -28.708 -27.863 1.00 66.75 101 ILE A CA 1
ATOM 812 C C . ILE A 1 101 ? 12.009 -27.573 -28.751 1.00 66.75 101 ILE A C 1
ATOM 814 O O . ILE A 1 101 ? 12.506 -26.446 -28.671 1.00 66.75 101 ILE A O 1
ATOM 818 N N . ILE A 1 102 ? 10.988 -27.866 -29.562 1.00 63.25 102 ILE A N 1
ATOM 819 C CA . ILE A 1 102 ? 10.075 -26.853 -30.094 1.00 63.25 102 ILE A CA 1
ATOM 820 C C . ILE A 1 102 ? 8.869 -26.846 -29.161 1.00 63.25 102 ILE A C 1
ATOM 822 O O . ILE A 1 102 ? 8.076 -27.787 -29.188 1.00 63.25 102 ILE A O 1
ATOM 826 N N . PRO A 1 103 ? 8.691 -25.827 -28.314 1.00 62.34 103 PRO A N 1
ATOM 827 C CA . PRO A 1 103 ? 7.402 -25.638 -27.684 1.00 62.34 103 PRO A CA 1
ATOM 828 C C . PRO A 1 103 ? 6.449 -25.290 -28.820 1.00 62.34 103 PRO A C 1
ATOM 830 O O . PRO A 1 103 ? 6.574 -24.219 -29.415 1.00 62.34 103 PRO A O 1
ATOM 833 N N . GLU A 1 104 ? 5.536 -26.190 -29.174 1.00 61.09 104 GLU A N 1
ATOM 834 C CA . GLU A 1 104 ? 4.507 -25.841 -30.145 1.00 61.09 104 GLU A CA 1
ATOM 835 C C . GLU A 1 104 ? 3.813 -24.544 -29.698 1.00 61.09 104 GLU A C 1
ATOM 837 O O . GLU A 1 104 ? 3.633 -24.297 -28.497 1.00 61.09 104 GLU A O 1
ATOM 842 N N . ASN A 1 105 ? 3.431 -23.700 -30.664 1.00 58.94 105 ASN A N 1
ATOM 843 C CA . ASN A 1 105 ? 2.754 -22.422 -30.415 1.00 58.94 105 ASN A CA 1
ATOM 844 C C . ASN A 1 105 ? 1.612 -22.552 -29.393 1.00 58.94 105 ASN A C 1
ATOM 846 O O . ASN A 1 105 ? 1.411 -21.652 -28.572 1.00 58.94 105 ASN A O 1
ATOM 850 N N . GLU A 1 106 ? 0.899 -23.678 -29.421 1.00 57.69 106 GLU A N 1
ATOM 851 C CA . GLU A 1 106 ? -0.225 -23.948 -28.533 1.00 57.69 106 GLU A CA 1
ATOM 852 C C . GLU A 1 106 ? 0.215 -24.248 -27.092 1.00 57.69 106 GLU A C 1
ATOM 854 O O . GLU A 1 106 ? -0.420 -23.771 -26.156 1.00 57.69 106 GLU A O 1
ATOM 859 N N . CYS A 1 107 ? 1.349 -24.918 -26.871 1.00 60.00 107 CYS A N 1
ATOM 860 C CA . CYS A 1 107 ? 1.850 -25.176 -25.521 1.00 60.00 107 CYS A CA 1
ATOM 861 C C . CYS A 1 107 ? 2.402 -23.912 -24.847 1.00 60.00 107 CYS A C 1
ATOM 863 O O . CYS A 1 107 ? 2.194 -23.699 -23.651 1.00 60.00 107 CYS A O 1
ATOM 865 N N . VAL A 1 108 ? 3.069 -23.032 -25.606 1.00 65.12 108 VAL A N 1
ATOM 866 C CA . VAL A 1 108 ? 3.489 -21.706 -25.104 1.00 65.12 108 VAL A CA 1
ATOM 867 C C . VAL A 1 108 ? 2.268 -20.871 -24.747 1.00 65.12 108 VAL A C 1
ATOM 869 O O . VAL A 1 108 ? 2.226 -20.243 -23.687 1.00 65.12 108 VAL A O 1
ATOM 872 N N . LYS A 1 109 ? 1.255 -20.891 -25.615 1.00 64.69 109 LYS A N 1
ATOM 873 C CA . LYS A 1 109 ? -0.014 -20.206 -25.387 1.00 64.69 109 LYS A CA 1
ATOM 874 C C . LYS A 1 109 ? -0.702 -20.728 -24.126 1.00 64.69 109 LYS A C 1
ATOM 876 O O . LYS A 1 109 ? -0.994 -19.918 -23.252 1.00 64.69 109 LYS A O 1
ATOM 881 N N . GLN A 1 110 ? -0.830 -22.043 -23.955 1.00 63.94 110 GLN A N 1
ATOM 882 C CA . GLN A 1 110 ? -1.381 -22.650 -22.740 1.00 63.94 110 GLN A CA 1
ATOM 883 C C . GLN A 1 110 ? -0.561 -22.303 -21.491 1.00 63.94 110 GLN A C 1
ATOM 885 O O . GLN A 1 110 ? -1.125 -22.013 -20.437 1.00 63.94 110 GLN A O 1
ATOM 890 N N . TYR A 1 111 ? 0.771 -22.289 -21.573 1.00 67.75 111 TYR A N 1
ATOM 891 C CA . TYR A 1 111 ? 1.623 -21.911 -20.443 1.00 67.75 111 TYR A CA 1
ATOM 892 C C . TYR A 1 111 ? 1.381 -20.453 -20.013 1.00 67.75 111 TYR A C 1
ATOM 894 O O . TYR A 1 111 ? 1.259 -20.161 -18.821 1.00 67.75 111 TYR A O 1
ATOM 902 N N . ILE A 1 112 ? 1.237 -19.542 -20.981 1.00 65.62 112 ILE A N 1
ATOM 903 C CA . ILE A 1 112 ? 0.924 -18.126 -20.740 1.00 65.62 112 ILE A CA 1
ATOM 904 C C . ILE A 1 112 ? -0.512 -17.943 -20.228 1.00 65.62 112 ILE A C 1
ATOM 906 O O . ILE A 1 112 ? -0.740 -17.145 -19.316 1.00 65.62 112 ILE A O 1
ATOM 910 N N . GLU A 1 113 ? -1.486 -18.653 -20.798 1.00 67.00 113 GLU A N 1
ATOM 911 C CA . GLU A 1 113 ? -2.901 -18.596 -20.404 1.00 67.00 113 GLU A CA 1
ATOM 912 C C . GLU A 1 113 ? -3.109 -19.095 -18.973 1.00 67.00 113 GLU A C 1
ATOM 914 O O . GLU A 1 113 ? -3.880 -18.503 -18.220 1.00 67.00 113 GLU A O 1
ATOM 919 N N . ASN A 1 114 ? -2.314 -20.076 -18.544 1.00 63.56 114 ASN A N 1
ATOM 920 C CA . ASN A 1 114 ? -2.259 -20.542 -17.159 1.00 63.56 114 ASN A CA 1
ATOM 921 C C . ASN A 1 114 ? -1.546 -19.568 -16.195 1.00 63.56 114 ASN A C 1
ATOM 923 O O . ASN A 1 114 ? -1.346 -19.888 -15.023 1.00 63.56 114 ASN A O 1
ATOM 927 N N . GLY A 1 115 ? -1.152 -18.379 -16.663 1.00 64.31 115 GLY A N 1
ATOM 928 C CA . GLY A 1 115 ? -0.585 -17.314 -15.834 1.00 64.31 115 GLY A CA 1
ATOM 929 C C . GLY A 1 115 ? 0.890 -17.496 -15.474 1.00 64.31 115 GLY A C 1
ATOM 930 O O . GLY A 1 115 ? 1.400 -16.758 -14.628 1.00 64.31 115 GLY A O 1
ATOM 931 N N . TYR A 1 116 ? 1.596 -18.443 -16.095 1.00 72.56 116 TYR A N 1
ATOM 932 C CA . TYR A 1 116 ? 3.015 -18.644 -15.828 1.00 72.56 116 TYR A CA 1
ATOM 933 C C . TYR A 1 116 ? 3.889 -17.612 -16.549 1.00 72.56 116 TYR A C 1
ATOM 935 O O . TYR A 1 116 ? 3.627 -17.190 -17.677 1.00 72.56 116 TYR A O 1
ATOM 943 N N . ASN A 1 117 ? 4.985 -17.219 -15.897 1.00 75.50 117 ASN A N 1
ATOM 944 C CA . ASN A 1 117 ? 5.956 -16.303 -16.480 1.00 75.50 117 ASN A CA 1
ATOM 945 C C . ASN A 1 117 ? 6.883 -17.064 -17.443 1.00 75.50 117 ASN A C 1
ATOM 947 O O . ASN A 1 117 ? 7.884 -17.650 -17.030 1.00 75.50 117 ASN A O 1
ATOM 951 N N . PHE A 1 118 ? 6.536 -17.051 -18.731 1.00 77.56 118 PHE A N 1
ATOM 952 C CA . PHE A 1 118 ? 7.321 -17.689 -19.791 1.00 77.56 118 PHE A CA 1
ATOM 953 C C . PHE A 1 118 ? 8.747 -17.126 -19.903 1.00 77.56 118 PHE A C 1
ATOM 955 O O . PHE A 1 118 ? 9.675 -17.876 -20.174 1.00 77.56 118 PHE A O 1
ATOM 962 N N . ILE A 1 119 ? 8.952 -15.834 -19.619 1.00 73.62 119 ILE A N 1
ATOM 963 C CA . ILE A 1 119 ? 10.294 -15.228 -19.634 1.00 73.62 119 ILE A CA 1
ATOM 964 C C . ILE A 1 119 ? 11.166 -15.871 -18.552 1.00 73.62 119 ILE A C 1
ATOM 966 O O . ILE A 1 119 ? 12.282 -16.295 -18.839 1.00 73.62 119 ILE A O 1
ATOM 970 N N . ASN A 1 120 ? 10.639 -16.017 -17.331 1.00 80.94 120 ASN A N 1
ATOM 971 C CA . ASN A 1 120 ? 11.362 -16.698 -16.255 1.00 80.94 120 ASN A CA 1
ATOM 972 C C . ASN A 1 120 ? 11.687 -18.143 -16.633 1.00 80.94 120 ASN A C 1
ATOM 974 O O . ASN A 1 120 ? 12.805 -18.580 -16.394 1.00 80.94 120 ASN A O 1
ATOM 978 N N . LEU A 1 121 ? 10.744 -18.865 -17.244 1.00 85.50 121 LEU A N 1
ATOM 979 C CA . LEU A 1 121 ? 10.996 -20.215 -17.744 1.00 85.50 121 LEU A CA 1
ATOM 980 C C . LEU A 1 121 ? 12.167 -20.239 -18.734 1.00 85.50 121 LEU A C 1
ATOM 982 O O . LEU A 1 121 ? 13.098 -21.010 -18.531 1.00 85.50 121 LEU A O 1
ATOM 986 N N . VAL A 1 122 ? 12.141 -19.398 -19.773 1.00 81.38 122 VAL A N 1
ATOM 987 C CA . VAL A 1 122 ? 13.198 -19.360 -20.797 1.00 81.38 122 VAL A CA 1
ATOM 988 C C . VAL A 1 122 ? 14.547 -19.020 -20.170 1.00 81.38 122 VAL A C 1
ATOM 990 O O . VAL A 1 122 ? 15.532 -19.697 -20.453 1.00 81.38 122 VAL A O 1
ATOM 993 N N . CYS A 1 123 ? 14.598 -18.020 -19.286 1.00 82.12 123 CYS A N 1
ATOM 994 C CA . CYS A 1 123 ? 15.816 -17.667 -18.559 1.00 82.12 123 CYS A CA 1
ATOM 995 C C . CYS A 1 123 ? 16.322 -18.834 -17.704 1.00 82.12 123 CYS A C 1
ATOM 997 O O . CYS A 1 123 ? 17.493 -19.188 -17.779 1.00 82.12 123 CYS A O 1
ATOM 999 N N . TYR A 1 124 ? 15.455 -19.460 -16.909 1.00 89.00 124 TYR A N 1
ATOM 1000 C CA . TYR A 1 124 ? 15.856 -20.555 -16.024 1.00 89.00 124 TYR A CA 1
ATOM 1001 C C . TYR A 1 124 ? 16.314 -21.781 -16.797 1.00 89.00 124 TYR A C 1
ATOM 1003 O O . TYR A 1 124 ? 17.304 -22.394 -16.419 1.00 89.00 124 TYR A O 1
ATOM 1011 N N . TYR A 1 125 ? 15.637 -22.102 -17.892 1.00 88.31 125 TYR A N 1
ATOM 1012 C CA . TYR A 1 125 ? 15.998 -23.211 -18.757 1.00 88.31 125 TYR A CA 1
ATOM 1013 C C . TYR A 1 125 ? 17.329 -22.972 -19.467 1.00 88.31 125 TYR A C 1
ATOM 1015 O O . TYR A 1 125 ? 18.183 -23.850 -19.437 1.00 88.31 125 TYR A O 1
ATOM 1023 N N . LYS A 1 126 ? 17.542 -21.785 -20.059 1.00 85.69 126 LYS A N 1
ATOM 1024 C CA . LYS A 1 126 ? 18.826 -21.426 -20.685 1.00 85.69 126 LYS A CA 1
ATOM 1025 C C . LYS A 1 126 ? 19.970 -21.531 -19.685 1.00 85.69 126 LYS A C 1
ATOM 1027 O O . LYS A 1 126 ? 20.950 -22.198 -19.980 1.00 85.69 126 LYS A O 1
ATOM 1032 N N . ASN A 1 127 ? 19.789 -20.973 -18.488 1.00 88.56 127 ASN A N 1
ATOM 1033 C CA . ASN A 1 127 ? 20.789 -21.058 -17.428 1.00 88.56 127 ASN A CA 1
ATOM 1034 C C . ASN A 1 127 ? 21.062 -22.510 -17.012 1.00 88.56 127 ASN A C 1
ATOM 1036 O O . ASN A 1 127 ? 22.191 -22.840 -16.680 1.00 88.56 127 ASN A O 1
ATOM 1040 N N . ALA A 1 128 ? 20.043 -23.375 -17.003 1.00 91.50 128 ALA A N 1
ATOM 1041 C CA . ALA A 1 128 ? 20.212 -24.781 -16.652 1.00 91.50 128 ALA A CA 1
ATOM 1042 C C . ALA A 1 128 ? 20.964 -25.554 -17.750 1.00 91.50 128 ALA A C 1
ATOM 1044 O O . ALA A 1 128 ? 21.873 -26.316 -17.444 1.00 91.50 128 ALA A O 1
ATOM 1045 N N . VAL A 1 129 ? 20.636 -25.317 -19.026 1.00 90.88 129 VAL A N 1
ATOM 1046 C CA . VAL A 1 129 ? 21.360 -25.886 -20.178 1.00 90.88 129 VAL A CA 1
ATOM 1047 C C . VAL A 1 129 ? 22.817 -25.423 -20.193 1.00 90.88 129 VAL A C 1
ATOM 1049 O O . VAL A 1 129 ? 23.714 -26.239 -20.373 1.00 90.88 129 VAL A O 1
ATOM 1052 N N . GLU A 1 130 ? 23.055 -24.127 -19.989 1.00 90.50 130 GLU A N 1
ATOM 1053 C CA . GLU A 1 130 ? 24.397 -23.543 -19.925 1.00 90.50 130 GLU A CA 1
ATOM 1054 C C . GLU A 1 130 ? 25.203 -24.131 -18.764 1.00 90.50 130 GLU A C 1
ATOM 1056 O O . GLU A 1 130 ? 26.319 -24.589 -18.977 1.00 90.50 130 GLU A O 1
ATOM 1061 N N . ALA A 1 131 ? 24.614 -24.226 -17.569 1.00 93.69 131 ALA A N 1
ATOM 1062 C CA . ALA A 1 131 ? 25.268 -24.827 -16.410 1.00 93.69 131 ALA A CA 1
ATOM 1063 C C . ALA A 1 131 ? 25.645 -26.300 -16.635 1.00 93.69 131 ALA A C 1
ATOM 1065 O O . ALA A 1 131 ? 26.740 -26.715 -16.265 1.00 93.69 131 ALA A O 1
ATOM 1066 N N . VAL A 1 132 ? 24.768 -27.085 -17.272 1.00 95.19 132 VAL A N 1
ATOM 1067 C CA . VAL A 1 132 ? 25.065 -28.481 -17.630 1.00 95.19 132 VAL A CA 1
ATOM 1068 C C . VAL A 1 132 ? 26.186 -28.566 -18.661 1.00 95.19 132 VAL A C 1
ATOM 1070 O O . VAL A 1 132 ? 27.053 -29.424 -18.541 1.00 95.19 132 VAL A O 1
ATOM 1073 N N . ASN A 1 133 ? 26.183 -27.703 -19.679 1.00 94.00 133 ASN A N 1
ATOM 1074 C CA . ASN A 1 133 ? 27.245 -27.702 -20.684 1.00 94.00 133 ASN A CA 1
ATOM 1075 C C . ASN A 1 133 ? 28.594 -27.328 -20.069 1.00 94.00 133 ASN A C 1
ATOM 1077 O O . ASN A 1 133 ? 29.542 -28.074 -20.270 1.00 94.00 133 ASN A O 1
ATOM 1081 N N . ASN A 1 134 ? 28.645 -26.276 -19.249 1.00 93.81 134 ASN A N 1
ATOM 1082 C CA . ASN A 1 134 ? 29.865 -25.880 -18.545 1.00 93.81 134 ASN A CA 1
ATOM 1083 C C . ASN A 1 134 ? 30.397 -27.028 -17.674 1.00 93.81 134 ASN A C 1
ATOM 1085 O O . ASN A 1 134 ? 31.568 -27.368 -17.760 1.00 93.81 134 ASN A O 1
ATOM 1089 N N . TYR A 1 135 ? 29.522 -27.694 -16.909 1.00 95.94 135 TYR A N 1
ATOM 1090 C CA . TYR A 1 135 ? 29.924 -28.854 -16.107 1.00 95.94 135 TYR A CA 1
ATOM 1091 C C . TYR A 1 135 ? 30.500 -29.991 -16.963 1.00 95.94 135 TYR A C 1
ATOM 1093 O O . TYR A 1 135 ? 31.482 -30.620 -16.588 1.00 95.94 135 TYR A O 1
ATOM 1101 N N . LEU A 1 136 ? 29.896 -30.274 -18.117 1.00 95.25 136 LEU A N 1
ATOM 1102 C CA . LEU A 1 136 ? 30.358 -31.349 -18.995 1.00 95.25 136 LEU A CA 1
ATOM 1103 C C . LEU A 1 136 ? 31.657 -31.014 -19.729 1.00 95.25 136 LEU A C 1
ATOM 1105 O O . LEU A 1 136 ? 32.392 -31.936 -20.075 1.00 95.25 136 LEU A O 1
ATOM 1109 N N . ASP A 1 137 ? 31.932 -29.731 -19.946 1.00 95.19 137 ASP A N 1
ATOM 1110 C CA . ASP A 1 137 ? 33.206 -29.255 -20.483 1.00 95.19 137 ASP A CA 1
ATOM 1111 C C . ASP A 1 137 ? 34.338 -29.356 -19.436 1.00 95.19 137 ASP A C 1
ATOM 1113 O O . ASP A 1 137 ? 35.502 -29.507 -19.813 1.00 95.19 137 ASP A O 1
ATOM 1117 N N . ASP A 1 138 ? 33.996 -29.346 -18.141 1.00 95.00 138 ASP A N 1
ATOM 1118 C CA . ASP A 1 138 ? 34.939 -29.404 -17.015 1.00 95.00 138 ASP A CA 1
ATOM 1119 C C . ASP A 1 138 ? 35.339 -30.834 -16.587 1.00 95.00 138 ASP A C 1
ATOM 1121 O O . ASP A 1 138 ? 36.304 -31.003 -15.837 1.00 95.00 138 ASP A O 1
ATOM 1125 N N . ILE A 1 139 ? 34.632 -31.875 -17.044 1.00 95.81 139 ILE A N 1
ATOM 1126 C CA . ILE A 1 139 ? 34.911 -33.280 -16.681 1.00 95.81 139 ILE A CA 1
ATOM 1127 C C . ILE A 1 139 ? 35.583 -34.068 -17.816 1.00 95.81 139 ILE A C 1
ATOM 1129 O O . ILE A 1 139 ? 35.669 -33.631 -18.964 1.00 95.81 139 ILE A O 1
ATOM 1133 N N . GLU A 1 140 ? 36.060 -35.281 -17.517 1.00 95.38 140 GLU A N 1
ATOM 1134 C CA . GLU A 1 140 ? 36.692 -36.133 -18.530 1.00 95.38 140 GLU A CA 1
ATOM 1135 C C . GLU A 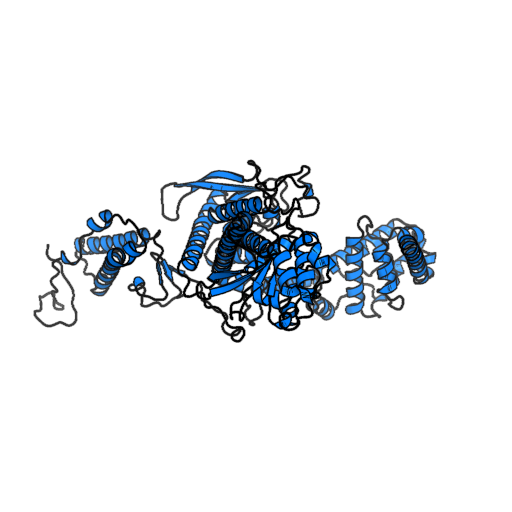1 140 ? 35.730 -36.485 -19.676 1.00 95.38 140 GLU A C 1
ATOM 1137 O O . GLU A 1 140 ? 34.560 -36.817 -19.467 1.00 95.38 140 GLU A O 1
ATOM 1142 N N . LYS A 1 141 ? 36.254 -36.483 -20.911 1.00 94.75 141 LYS A N 1
ATOM 1143 C CA . LYS A 1 141 ? 35.464 -36.664 -22.143 1.00 94.75 141 LYS A CA 1
ATOM 1144 C C . LYS A 1 141 ? 34.617 -37.937 -22.157 1.00 94.75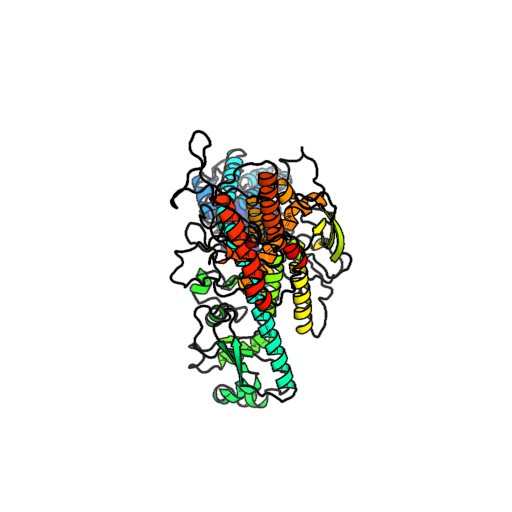 141 LYS A C 1
ATOM 1146 O O . LYS A 1 141 ? 33.533 -37.923 -22.733 1.00 94.75 141 LYS A O 1
ATOM 1151 N N . GLU A 1 142 ? 35.099 -39.025 -21.558 1.00 95.06 142 GLU A N 1
ATOM 1152 C CA . GLU A 1 142 ? 34.352 -40.284 -21.493 1.00 95.06 142 GLU A CA 1
ATOM 1153 C C . GLU A 1 142 ? 33.075 -40.138 -20.648 1.00 95.06 142 GLU A C 1
ATOM 1155 O O . GLU A 1 142 ? 31.987 -40.495 -21.108 1.00 95.06 142 GLU A O 1
ATOM 1160 N N . PHE A 1 143 ? 33.180 -39.554 -19.448 1.00 94.44 143 PHE A N 1
ATOM 1161 C CA . PHE A 1 143 ? 32.017 -39.256 -18.608 1.00 94.44 143 PHE A CA 1
ATOM 1162 C C . PHE A 1 143 ? 31.110 -38.224 -19.273 1.00 94.44 143 PHE A C 1
ATOM 1164 O O . PHE A 1 143 ? 29.895 -38.416 -19.313 1.00 94.44 143 PHE A O 1
ATOM 1171 N N . ALA A 1 144 ? 31.686 -37.181 -19.880 1.00 94.25 144 ALA A N 1
ATOM 1172 C CA . ALA A 1 144 ? 30.924 -36.150 -20.574 1.00 94.25 144 ALA A CA 1
ATOM 1173 C C . ALA A 1 144 ? 30.051 -36.727 -21.703 1.00 94.25 144 ALA A C 1
ATOM 1175 O O . ALA A 1 144 ? 28.883 -36.356 -21.843 1.00 94.25 144 ALA A O 1
ATOM 1176 N N . GLN A 1 145 ? 30.583 -37.677 -22.482 1.00 93.94 145 GLN A N 1
ATOM 1177 C CA . GLN A 1 145 ? 29.830 -38.372 -23.530 1.00 93.94 145 GLN A CA 1
ATOM 1178 C C . GLN A 1 145 ? 28.666 -39.182 -22.955 1.00 93.94 145 GLN A C 1
ATOM 1180 O O . GLN A 1 145 ? 27.549 -39.081 -23.463 1.00 93.94 145 GLN A O 1
ATOM 1185 N N . LYS A 1 146 ? 28.886 -39.938 -21.876 1.00 93.50 146 LYS A N 1
ATOM 1186 C CA . LYS A 1 146 ? 27.835 -40.757 -21.245 1.00 93.50 146 LYS A CA 1
ATOM 1187 C C . LYS A 1 146 ? 26.783 -39.915 -20.518 1.00 93.50 146 LYS A C 1
ATOM 1189 O O . LYS A 1 146 ? 25.609 -40.266 -20.519 1.00 93.50 146 LYS A O 1
ATOM 1194 N N . LEU A 1 147 ? 27.161 -38.774 -19.950 1.00 93.75 147 LEU A N 1
ATOM 1195 C CA . LEU A 1 147 ? 26.215 -37.852 -19.319 1.00 93.75 147 LEU A CA 1
ATOM 1196 C C . LEU A 1 147 ? 25.474 -36.964 -20.322 1.00 93.75 147 LEU A C 1
ATOM 1198 O O . LEU A 1 147 ? 24.423 -36.413 -19.990 1.00 93.75 147 LEU A O 1
ATOM 1202 N N . SER A 1 148 ? 25.964 -36.846 -21.559 1.00 91.81 148 SER A N 1
ATOM 1203 C CA . SER A 1 148 ? 25.319 -36.026 -22.590 1.00 91.81 148 SER A CA 1
ATOM 1204 C C . SER A 1 148 ? 23.878 -36.459 -22.902 1.00 91.81 148 SER A C 1
ATOM 1206 O O . SER A 1 148 ? 23.052 -35.609 -23.231 1.00 91.81 148 SER A O 1
ATOM 1208 N N . TYR A 1 149 ? 23.547 -37.740 -22.696 1.00 90.00 149 TYR A N 1
ATOM 1209 C CA . TYR A 1 149 ? 22.189 -38.285 -22.816 1.00 90.00 149 TYR A CA 1
ATOM 1210 C C . TYR A 1 149 ? 21.199 -37.700 -21.795 1.00 90.00 149 TYR A C 1
ATOM 1212 O O . TYR A 1 149 ? 19.991 -37.697 -22.029 1.00 90.00 149 TYR A O 1
ATOM 1220 N N . PHE A 1 150 ? 21.695 -37.171 -20.672 1.00 91.25 150 PHE A N 1
ATOM 1221 C CA . PHE A 1 150 ? 20.881 -36.539 -19.630 1.00 91.25 150 PHE A CA 1
ATOM 1222 C C . PHE A 1 150 ? 20.850 -35.008 -19.749 1.00 91.25 150 PHE A C 1
ATOM 1224 O O . PHE A 1 150 ? 20.324 -34.331 -18.862 1.00 91.25 150 PHE A O 1
ATOM 1231 N N . LYS A 1 151 ? 21.376 -34.433 -20.840 1.00 91.00 151 LYS A N 1
ATOM 1232 C CA . LYS A 1 151 ? 21.239 -32.999 -21.112 1.00 91.00 151 LYS A CA 1
ATOM 1233 C C . LYS A 1 151 ? 19.777 -32.626 -21.317 1.00 91.00 151 LYS A C 1
ATOM 1235 O O . LYS A 1 151 ? 19.001 -33.344 -21.945 1.00 91.00 151 LYS A O 1
ATOM 1240 N N . LEU A 1 152 ? 19.426 -31.429 -20.858 1.00 87.75 152 LEU A N 1
ATOM 1241 C CA . LEU A 1 152 ? 18.226 -30.769 -21.347 1.00 87.75 152 LEU A CA 1
ATOM 1242 C C . LEU A 1 152 ? 18.453 -30.389 -22.821 1.00 87.75 152 LEU A C 1
ATOM 1244 O O . LEU A 1 152 ? 19.464 -29.746 -23.124 1.00 87.75 152 LEU A O 1
ATOM 1248 N N . PRO A 1 153 ? 17.547 -30.754 -23.743 1.00 83.75 153 PRO A N 1
ATOM 1249 C CA . PRO A 1 153 ? 17.679 -30.381 -25.147 1.00 83.75 153 PRO A CA 1
ATOM 1250 C C . PRO A 1 153 ? 17.684 -28.851 -25.284 1.00 83.75 153 PRO A C 1
ATOM 1252 O O . PRO A 1 153 ? 16.929 -28.166 -24.585 1.00 83.75 153 PRO A O 1
ATOM 1255 N N . PRO A 1 154 ? 18.511 -28.264 -26.161 1.00 79.31 154 PRO A N 1
ATOM 1256 C CA . PRO A 1 154 ? 18.533 -26.820 -26.328 1.00 79.31 154 PRO A CA 1
ATOM 1257 C C . PRO A 1 154 ? 17.186 -26.317 -26.868 1.00 79.31 154 PRO A C 1
ATOM 1259 O O . PRO A 1 154 ? 16.505 -26.990 -27.647 1.00 79.31 154 PRO A O 1
ATOM 1262 N N . PHE A 1 155 ? 16.811 -25.095 -26.486 1.00 74.19 155 PHE A N 1
ATOM 1263 C CA . PHE A 1 155 ? 15.781 -24.364 -27.219 1.00 74.19 155 PHE A CA 1
ATOM 1264 C C . PHE A 1 155 ? 16.317 -24.012 -28.606 1.00 74.19 155 PHE A C 1
ATOM 1266 O O . PHE A 1 155 ? 17.416 -23.462 -28.711 1.00 74.19 155 PHE A O 1
ATOM 1273 N N . ARG A 1 156 ? 15.533 -24.252 -29.663 1.00 66.81 156 ARG A N 1
ATOM 1274 C CA . ARG A 1 156 ? 15.859 -23.732 -30.997 1.00 66.81 156 ARG A CA 1
ATOM 1275 C C . ARG A 1 156 ? 15.880 -22.193 -30.933 1.00 66.81 156 ARG A C 1
ATOM 1277 O O . ARG A 1 156 ? 14.864 -21.558 -30.656 1.00 66.81 156 ARG A O 1
ATOM 1284 N N . THR A 1 157 ? 17.061 -21.597 -31.093 1.00 57.38 157 THR A N 1
ATOM 1285 C CA . THR A 1 157 ? 17.283 -20.143 -31.215 1.00 57.38 157 THR A CA 1
ATOM 1286 C C . THR A 1 157 ? 16.662 -19.637 -32.526 1.00 57.38 157 THR A C 1
ATOM 1288 O O . THR A 1 157 ? 16.504 -20.414 -33.459 1.00 57.38 157 THR A O 1
ATOM 1291 N N . SER A 1 158 ? 16.270 -18.383 -32.747 1.00 56.66 158 SER A N 1
ATOM 1292 C CA . SER A 1 158 ? 16.199 -17.130 -31.974 1.00 56.66 158 SER A CA 1
ATOM 1293 C C . SER A 1 158 ? 14.938 -16.323 -32.343 1.00 56.66 158 SER A C 1
ATOM 1295 O O . SER A 1 158 ? 14.514 -15.456 -31.581 1.00 56.66 158 SER A O 1
ATOM 1297 N N . ASP A 1 159 ? 14.306 -16.630 -33.479 1.00 62.50 159 ASP A N 1
ATOM 1298 C CA . ASP A 1 159 ? 13.309 -15.755 -34.106 1.00 62.50 159 ASP A CA 1
ATOM 1299 C C . ASP A 1 159 ? 11.898 -16.028 -33.590 1.00 62.50 159 ASP A C 1
ATOM 1301 O O . ASP A 1 159 ? 11.132 -15.100 -33.334 1.00 62.50 159 ASP A O 1
ATOM 1305 N N . GLU A 1 160 ? 11.569 -17.297 -33.342 1.00 63.72 160 GLU A N 1
ATOM 1306 C CA . GLU A 1 160 ? 10.295 -17.685 -32.736 1.00 63.72 160 GLU A CA 1
ATOM 1307 C C . GLU A 1 160 ? 10.229 -17.232 -31.276 1.00 63.72 160 GLU A C 1
ATOM 1309 O O . GLU A 1 160 ? 9.239 -16.634 -30.864 1.00 63.72 160 GLU A O 1
ATOM 1314 N N . LEU A 1 161 ? 11.308 -17.412 -30.501 1.00 65.38 161 LEU A N 1
ATOM 1315 C CA . LEU A 1 161 ? 11.401 -16.889 -29.132 1.00 65.38 161 LEU A CA 1
ATOM 1316 C C . LEU A 1 161 ? 11.295 -15.363 -29.105 1.00 65.38 161 LEU A C 1
ATOM 1318 O O . LEU A 1 161 ? 10.565 -14.828 -28.272 1.00 65.38 161 LEU A O 1
ATOM 1322 N N . TRP A 1 162 ? 11.949 -14.660 -30.034 1.00 67.75 162 TRP A N 1
ATOM 1323 C CA . TRP A 1 162 ? 11.785 -13.213 -30.179 1.00 67.75 162 TRP A CA 1
ATOM 1324 C C . TRP A 1 162 ? 10.343 -12.831 -30.546 1.00 67.75 162 TRP A C 1
ATOM 1326 O O . TRP A 1 162 ? 9.783 -11.895 -29.968 1.00 67.75 162 TRP A O 1
ATOM 1336 N N . TYR A 1 163 ? 9.698 -13.576 -31.448 1.00 70.38 163 TYR A N 1
ATOM 1337 C CA . TYR A 1 163 ? 8.293 -13.386 -31.808 1.00 70.38 163 TYR A CA 1
ATOM 1338 C C . TYR A 1 163 ? 7.366 -13.605 -30.604 1.00 70.38 163 TYR A C 1
ATOM 1340 O O . TYR A 1 163 ? 6.485 -12.779 -30.350 1.00 70.38 163 TYR A O 1
ATOM 1348 N N . PHE A 1 164 ? 7.588 -14.652 -29.805 1.00 68.06 164 PHE A N 1
ATOM 1349 C CA . PHE A 1 164 ? 6.848 -14.897 -28.568 1.00 68.06 164 PHE A CA 1
ATOM 1350 C C . PHE A 1 164 ? 7.117 -13.830 -27.525 1.00 68.06 164 PHE A C 1
ATOM 1352 O O . PHE A 1 164 ? 6.168 -13.343 -26.924 1.00 68.06 164 PHE A O 1
ATOM 1359 N N . GLU A 1 165 ? 8.362 -13.405 -27.325 1.00 68.69 165 GLU A N 1
ATOM 1360 C CA . GLU A 1 165 ? 8.675 -12.285 -26.445 1.00 68.69 165 GLU A CA 1
ATOM 1361 C C . GLU A 1 165 ? 7.948 -11.021 -26.892 1.00 68.69 165 GLU A C 1
ATOM 1363 O O . GLU A 1 165 ? 7.361 -10.331 -26.060 1.00 68.69 165 GLU A O 1
ATOM 1368 N N . LYS A 1 166 ? 7.929 -10.720 -28.193 1.00 74.56 166 LYS A N 1
ATOM 1369 C CA . LYS A 1 166 ? 7.202 -9.577 -28.756 1.00 74.56 166 LYS A CA 1
ATOM 1370 C C . LYS A 1 166 ? 5.698 -9.725 -28.539 1.00 74.56 166 LYS A C 1
ATOM 1372 O O . LYS A 1 166 ? 5.058 -8.763 -28.110 1.00 74.56 166 LYS A O 1
ATOM 1377 N N . LYS A 1 167 ? 5.135 -10.919 -28.745 1.00 72.19 167 LYS A N 1
ATOM 1378 C CA . LYS A 1 167 ? 3.716 -11.227 -28.514 1.00 72.19 167 LYS A CA 1
ATOM 1379 C C . LYS A 1 167 ? 3.363 -11.134 -27.030 1.00 72.19 167 LYS A C 1
ATOM 1381 O O . LYS A 1 167 ? 2.410 -10.440 -26.699 1.00 72.19 167 LYS A O 1
ATOM 1386 N N . ILE A 1 168 ? 4.162 -11.701 -26.128 1.00 67.44 168 ILE A N 1
ATOM 1387 C CA . ILE A 1 168 ? 4.017 -11.607 -24.667 1.00 67.44 168 ILE A CA 1
ATOM 1388 C C . ILE A 1 168 ? 4.136 -10.157 -24.220 1.00 67.44 168 ILE A C 1
ATOM 1390 O O . ILE A 1 168 ? 3.280 -9.691 -23.472 1.00 67.44 168 ILE A O 1
ATOM 1394 N N . LYS A 1 169 ? 5.143 -9.414 -24.691 1.00 69.94 169 LYS A N 1
ATOM 1395 C CA . LYS A 1 169 ? 5.301 -7.979 -24.415 1.00 69.94 169 LYS A CA 1
ATOM 1396 C C . LYS A 1 169 ? 4.080 -7.208 -24.916 1.00 69.94 169 LYS A C 1
ATOM 1398 O O . LYS A 1 169 ? 3.572 -6.370 -24.181 1.00 69.94 169 LYS A O 1
ATOM 1403 N N . SER A 1 170 ? 3.555 -7.518 -26.104 1.00 72.12 170 SER A N 1
ATOM 1404 C CA . SER A 1 170 ? 2.351 -6.878 -26.652 1.00 72.12 170 SER A CA 1
ATOM 1405 C C . SER A 1 170 ? 1.088 -7.209 -25.849 1.00 72.12 170 SER A C 1
ATOM 1407 O O . SER A 1 170 ? 0.350 -6.299 -25.485 1.00 72.12 170 SER A O 1
ATOM 1409 N N . SER A 1 171 ? 0.877 -8.472 -25.476 1.00 70.00 171 SER A N 1
ATOM 1410 C CA . SER A 1 171 ? -0.245 -8.918 -24.649 1.00 70.00 171 SER A CA 1
ATOM 1411 C C . SER A 1 171 ? -0.143 -8.369 -23.231 1.00 70.00 171 SER A C 1
ATOM 1413 O O . SER A 1 171 ? -1.148 -7.978 -22.654 1.00 70.00 171 SER A O 1
ATOM 1415 N N . SER A 1 172 ? 1.066 -8.267 -22.680 1.00 67.50 172 SER A N 1
ATOM 1416 C CA . SER A 1 172 ? 1.326 -7.659 -21.372 1.00 67.50 172 SER A CA 1
ATOM 1417 C C . SER A 1 172 ? 1.090 -6.154 -21.412 1.00 67.50 172 SER A C 1
ATOM 1419 O O . SER A 1 172 ? 0.507 -5.619 -20.480 1.00 67.50 172 SER A O 1
ATOM 1421 N N . LYS A 1 173 ? 1.485 -5.468 -22.494 1.00 72.94 173 LYS A N 1
ATOM 1422 C CA . LYS A 1 173 ? 1.155 -4.054 -22.728 1.00 72.94 173 LYS A CA 1
ATOM 1423 C C . LYS A 1 173 ? -0.356 -3.852 -22.843 1.00 72.94 173 LYS A C 1
ATOM 1425 O O . LYS A 1 173 ? -0.875 -2.961 -22.186 1.00 72.94 173 LYS A O 1
ATOM 1430 N N . LYS A 1 174 ? -1.064 -4.700 -23.600 1.00 74.31 174 LYS A N 1
ATOM 1431 C CA . LYS A 1 174 ? -2.533 -4.672 -23.701 1.00 74.31 174 LYS A CA 1
ATOM 1432 C C . LYS A 1 174 ? -3.199 -4.910 -22.345 1.00 74.31 174 LYS A C 1
ATOM 1434 O O . LYS A 1 174 ? -4.012 -4.099 -21.935 1.00 74.31 174 LYS A O 1
ATOM 1439 N N . LYS A 1 175 ? -2.799 -5.954 -21.609 1.00 74.19 175 LYS A N 1
ATOM 1440 C CA . LYS A 1 175 ? -3.302 -6.236 -20.252 1.00 74.19 175 LYS A CA 1
ATOM 1441 C C . LYS A 1 175 ? -3.023 -5.085 -19.286 1.00 74.19 175 LYS A C 1
ATOM 1443 O O . LYS A 1 175 ? -3.909 -4.710 -18.532 1.00 74.19 175 LYS A O 1
ATOM 1448 N N . LYS A 1 176 ? -1.818 -4.503 -19.324 1.00 71.88 176 LYS A N 1
ATOM 1449 C CA . LYS A 1 176 ? -1.483 -3.315 -18.530 1.00 71.88 176 LYS A CA 1
ATOM 1450 C C . LYS A 1 176 ? -2.390 -2.151 -18.891 1.00 71.88 176 LYS A C 1
ATOM 1452 O O . LYS A 1 176 ? -2.941 -1.566 -17.982 1.00 71.88 176 LYS A O 1
ATOM 1457 N N . LYS A 1 177 ? -2.593 -1.880 -20.182 1.00 76.31 177 LYS A N 1
ATOM 1458 C CA . LYS A 1 177 ? -3.487 -0.822 -20.654 1.00 76.31 177 LYS A CA 1
ATOM 1459 C C . LYS A 1 177 ? -4.921 -1.015 -20.145 1.00 76.31 177 LYS A C 1
ATOM 1461 O O . LYS A 1 177 ? -5.462 -0.107 -19.535 1.00 76.31 177 LYS A O 1
ATOM 1466 N N . ILE A 1 178 ? -5.476 -2.222 -20.283 1.00 76.75 178 ILE A N 1
ATOM 1467 C CA . ILE A 1 178 ? -6.808 -2.582 -19.758 1.00 76.75 178 ILE A CA 1
ATOM 1468 C C . ILE A 1 178 ? -6.891 -2.357 -18.238 1.00 76.75 178 ILE A C 1
ATOM 1470 O O . ILE A 1 178 ? -7.916 -1.923 -17.731 1.00 76.75 178 ILE A O 1
ATOM 1474 N N . GLN A 1 179 ? -5.802 -2.603 -17.505 1.00 75.31 179 GLN A N 1
ATOM 1475 C CA . GLN A 1 179 ? -5.734 -2.346 -16.064 1.00 75.31 179 GLN A CA 1
ATOM 1476 C C . GLN A 1 179 ? -5.482 -0.873 -15.716 1.00 75.31 179 GLN A C 1
ATOM 1478 O O . GLN A 1 179 ? -5.868 -0.431 -14.643 1.00 75.31 179 GLN A O 1
ATOM 1483 N N . THR A 1 180 ? -4.798 -0.100 -16.555 1.00 82.56 180 THR A N 1
ATOM 1484 C CA . THR A 1 180 ? -4.399 1.272 -16.216 1.00 82.56 180 THR A CA 1
ATOM 1485 C C . THR A 1 180 ? -5.399 2.306 -16.692 1.00 82.56 180 THR A C 1
ATOM 1487 O O . THR A 1 180 ? -5.599 3.285 -15.986 1.00 82.56 180 THR A O 1
ATOM 1490 N N . ASP A 1 181 ? -6.042 2.107 -17.842 1.00 83.69 181 ASP A N 1
ATOM 1491 C CA . ASP A 1 181 ? -6.978 3.078 -18.420 1.00 83.69 181 ASP A CA 1
ATOM 1492 C C . ASP A 1 181 ? -8.133 3.412 -17.457 1.00 83.69 181 ASP A C 1
ATOM 1494 O O . ASP A 1 181 ? -8.405 4.599 -17.259 1.00 83.69 181 ASP A O 1
ATOM 1498 N N . PRO A 1 182 ? -8.748 2.434 -16.763 1.00 85.88 182 PRO A N 1
ATOM 1499 C CA . PRO A 1 182 ? -9.736 2.732 -15.733 1.00 85.88 182 PRO A CA 1
ATOM 1500 C C . PRO A 1 182 ? -9.172 3.557 -14.571 1.00 85.88 182 PRO A C 1
ATOM 1502 O O . PRO A 1 182 ? -9.847 4.445 -14.060 1.00 85.88 182 PRO A O 1
ATOM 1505 N N . ILE A 1 183 ? -7.922 3.315 -14.166 1.00 89.38 183 ILE A N 1
ATOM 1506 C CA . ILE A 1 183 ? -7.271 4.087 -13.096 1.00 89.38 183 ILE A CA 1
ATOM 1507 C C . ILE A 1 183 ? -7.036 5.527 -13.550 1.00 89.38 183 ILE A C 1
ATOM 1509 O O . ILE A 1 183 ? -7.286 6.438 -12.776 1.00 89.38 183 ILE A O 1
ATOM 1513 N N . VAL A 1 184 ? -6.606 5.750 -14.797 1.00 87.56 184 VAL A N 1
ATOM 1514 C CA . VAL A 1 184 ? -6.434 7.104 -15.359 1.00 87.56 184 VAL A CA 1
ATOM 1515 C C . VAL A 1 184 ? -7.749 7.883 -15.291 1.00 87.56 184 VAL A C 1
ATOM 1517 O O . VAL A 1 184 ? -7.761 9.043 -14.893 1.00 87.56 184 VAL A O 1
ATOM 1520 N N . GLN A 1 185 ? -8.862 7.240 -15.654 1.00 84.50 185 GLN A N 1
ATOM 1521 C CA . GLN A 1 185 ? -10.185 7.870 -15.671 1.00 84.50 185 GLN A CA 1
ATOM 1522 C C . GLN A 1 185 ? -10.717 8.200 -14.273 1.00 84.50 185 GLN A C 1
ATOM 1524 O O . GLN A 1 185 ? -11.449 9.174 -14.126 1.00 84.50 185 GLN A O 1
ATOM 1529 N N . ASN A 1 186 ? -10.339 7.407 -13.268 1.00 84.25 186 ASN A N 1
ATOM 1530 C CA . ASN A 1 186 ? -10.804 7.542 -11.887 1.00 84.25 186 ASN A CA 1
ATOM 1531 C C . ASN A 1 186 ? -9.704 8.085 -10.950 1.00 84.25 186 ASN A C 1
ATOM 1533 O O . ASN A 1 186 ? -9.843 7.994 -9.737 1.00 84.25 186 ASN A O 1
ATOM 1537 N N . LEU A 1 187 ? -8.600 8.641 -11.472 1.00 88.44 187 LEU A N 1
ATOM 1538 C CA . LEU A 1 187 ? -7.441 9.017 -10.650 1.00 88.44 187 LEU A CA 1
ATOM 1539 C C . LEU A 1 187 ? -7.799 10.063 -9.585 1.00 88.44 187 LEU A C 1
ATOM 1541 O O . LEU A 1 187 ? -7.406 9.921 -8.430 1.00 88.44 187 LEU A O 1
ATOM 1545 N N . THR A 1 188 ? -8.571 11.083 -9.967 1.00 85.38 188 THR A N 1
ATOM 1546 C CA . THR A 1 188 ? -9.072 12.109 -9.043 1.00 85.38 188 THR A CA 1
ATOM 1547 C C . THR A 1 188 ? -9.974 11.493 -7.976 1.00 85.38 188 THR A C 1
ATOM 1549 O O . THR A 1 188 ? -9.749 11.723 -6.797 1.00 85.38 188 THR A O 1
ATOM 1552 N N . GLU A 1 189 ? -10.922 10.635 -8.367 1.00 84.38 189 GLU A N 1
ATOM 1553 C CA . GLU A 1 189 ? -11.838 9.957 -7.438 1.00 84.38 189 GLU A CA 1
ATOM 1554 C C . GLU A 1 189 ? -11.076 9.099 -6.412 1.00 84.38 189 GLU A C 1
ATOM 1556 O O . GLU A 1 189 ? -11.361 9.155 -5.216 1.00 84.38 189 GLU A O 1
ATOM 1561 N N . LEU A 1 190 ? -10.037 8.381 -6.853 1.00 90.69 190 LEU A N 1
ATOM 1562 C CA . LEU A 1 190 ? -9.163 7.601 -5.975 1.00 90.69 190 LEU A CA 1
ATOM 1563 C C . LEU A 1 190 ? -8.426 8.470 -4.949 1.00 90.69 190 LEU A C 1
ATOM 1565 O O . LEU A 1 190 ? -8.325 8.074 -3.787 1.00 90.69 190 LEU A O 1
ATOM 1569 N N . LEU A 1 191 ? -7.929 9.640 -5.361 1.00 91.56 191 LEU A N 1
ATOM 1570 C CA . LEU A 1 191 ? -7.266 10.602 -4.473 1.00 91.56 191 LEU A CA 1
ATOM 1571 C C . LEU A 1 191 ? -8.246 11.228 -3.474 1.00 91.56 191 LEU A C 1
ATOM 1573 O O . LEU A 1 191 ? -7.929 11.360 -2.290 1.00 91.56 191 LEU A O 1
ATOM 1577 N N . CYS A 1 192 ? -9.450 11.575 -3.926 1.00 87.31 192 CYS A N 1
ATOM 1578 C CA . CYS A 1 192 ? -10.505 12.106 -3.068 1.00 87.31 192 CYS A CA 1
ATOM 1579 C C . CYS A 1 192 ? -10.902 11.096 -2.001 1.00 87.31 192 CYS A C 1
ATOM 1581 O O . CYS A 1 192 ? -10.897 11.415 -0.815 1.00 87.31 192 CYS A O 1
ATOM 1583 N N . ILE A 1 193 ? -11.172 9.853 -2.398 1.00 87.88 193 ILE A N 1
ATOM 1584 C CA . ILE A 1 193 ? -11.575 8.794 -1.471 1.00 87.88 193 ILE A CA 1
ATOM 1585 C C . ILE A 1 193 ? -10.453 8.460 -0.491 1.00 87.88 193 ILE A C 1
ATOM 1587 O O . ILE A 1 193 ? -10.731 8.274 0.698 1.00 87.88 193 ILE A O 1
ATOM 1591 N N . SER A 1 194 ? -9.192 8.415 -0.942 1.00 94.19 194 SER A N 1
ATOM 1592 C CA . SER A 1 194 ? -8.070 8.155 -0.036 1.00 94.19 194 SER A CA 1
ATOM 1593 C C . SER A 1 194 ? -7.925 9.248 1.018 1.00 94.19 194 SER A C 1
ATOM 1595 O O . SER A 1 194 ? -7.732 8.932 2.196 1.00 94.19 194 SER A O 1
ATOM 1597 N N . LYS A 1 195 ? -8.063 10.519 0.622 1.00 91.56 195 LYS A N 1
ATOM 1598 C CA . LYS A 1 195 ? -8.000 11.661 1.537 1.00 91.56 195 LYS A CA 1
ATOM 1599 C C . LYS A 1 195 ? -9.200 11.688 2.483 1.00 91.56 195 LYS A C 1
ATOM 1601 O O . LYS A 1 195 ? -8.989 11.668 3.689 1.00 91.56 195 LYS A O 1
ATOM 1606 N N . LEU A 1 196 ? -10.426 11.595 1.967 1.00 88.06 196 LEU A N 1
ATOM 1607 C CA . LEU A 1 196 ? -11.662 11.595 2.758 1.00 88.06 196 LEU A CA 1
ATOM 1608 C C . LEU A 1 196 ? -11.651 10.535 3.864 1.00 88.06 196 LEU A C 1
ATOM 1610 O O . LEU A 1 196 ? -11.922 10.827 5.030 1.00 88.06 196 LEU A O 1
ATOM 1614 N N . ARG A 1 197 ? -11.322 9.288 3.510 1.00 91.19 197 ARG A N 1
ATOM 1615 C CA . ARG A 1 197 ? -11.281 8.178 4.472 1.00 91.19 197 ARG A CA 1
ATOM 1616 C C . ARG A 1 197 ? -10.169 8.353 5.496 1.00 91.19 197 ARG A C 1
ATOM 1618 O O . ARG A 1 197 ? -10.352 7.998 6.657 1.00 91.19 197 ARG A O 1
ATOM 1625 N N . THR A 1 198 ? -9.038 8.923 5.091 1.00 94.62 198 THR A N 1
ATOM 1626 C CA . THR A 1 198 ? -7.939 9.228 6.013 1.00 94.62 198 THR A CA 1
ATOM 1627 C C . THR A 1 198 ? -8.320 10.335 6.981 1.00 94.62 198 THR A C 1
ATOM 1629 O O . THR A 1 198 ? -8.156 10.150 8.182 1.00 94.62 198 THR A O 1
ATOM 1632 N N . ASP A 1 199 ? -8.900 11.431 6.499 1.00 90.75 199 ASP A N 1
ATOM 1633 C CA . ASP A 1 199 ? -9.359 12.545 7.333 1.00 90.75 199 ASP A CA 1
ATOM 1634 C C . ASP A 1 199 ? -10.410 12.065 8.351 1.00 90.75 199 ASP A C 1
ATOM 1636 O O . ASP A 1 199 ? -10.345 12.409 9.536 1.00 90.75 199 ASP A O 1
ATOM 1640 N N . TRP A 1 200 ? -11.321 11.179 7.931 1.00 91.12 200 TRP A N 1
ATOM 1641 C CA . TRP A 1 200 ? -12.263 10.524 8.840 1.00 91.12 200 TRP A CA 1
ATOM 1642 C C . TRP A 1 200 ? -11.558 9.673 9.907 1.00 91.12 200 TRP A C 1
ATOM 1644 O O . TRP A 1 200 ? -11.869 9.801 11.093 1.00 91.12 200 TRP A O 1
ATOM 1654 N N . MET A 1 201 ? -10.574 8.850 9.523 1.00 93.56 201 MET A N 1
ATOM 1655 C CA . MET A 1 201 ? -9.796 8.034 10.466 1.00 93.56 201 MET A CA 1
ATOM 1656 C C . MET A 1 201 ? -8.975 8.876 11.447 1.00 93.56 201 MET A C 1
ATOM 1658 O O . MET A 1 201 ? -8.855 8.508 12.615 1.00 93.56 201 MET A O 1
ATOM 1662 N N . LEU A 1 202 ? -8.433 10.012 11.010 1.00 92.75 202 LEU A N 1
ATOM 1663 C CA . LEU A 1 202 ? -7.703 10.939 11.875 1.00 92.75 202 LEU A CA 1
ATOM 1664 C C . LEU A 1 202 ? -8.637 11.574 12.906 1.00 92.75 202 LEU A C 1
ATOM 1666 O O . LEU A 1 202 ? -8.336 11.552 14.100 1.00 92.75 202 LEU A O 1
ATOM 1670 N N . LYS A 1 203 ? -9.810 12.053 12.474 1.00 91.69 203 LYS A N 1
ATOM 1671 C CA . LYS A 1 203 ? -10.842 12.582 13.379 1.00 91.69 203 LYS A CA 1
ATOM 1672 C C . LYS A 1 203 ? -11.321 11.519 14.369 1.00 91.69 203 LYS A C 1
ATOM 1674 O O . LYS A 1 203 ? -11.485 11.795 15.557 1.00 91.69 203 LYS A O 1
ATOM 1679 N N . PHE A 1 204 ? -11.522 10.292 13.897 1.00 91.88 204 PHE A N 1
ATOM 1680 C CA . PHE A 1 204 ? -11.853 9.153 14.745 1.00 91.88 204 PHE A CA 1
ATOM 1681 C C . PHE A 1 204 ? -10.765 8.895 15.795 1.00 91.88 204 PHE A C 1
ATOM 1683 O O . PHE A 1 204 ? -11.081 8.795 16.979 1.00 91.88 204 PHE A O 1
ATOM 1690 N N . SER A 1 205 ? -9.491 8.879 15.393 1.00 91.81 205 SER A N 1
ATOM 1691 C CA . SER A 1 205 ? -8.346 8.712 16.297 1.00 91.81 205 SER A CA 1
ATOM 1692 C C . SER A 1 205 ? -8.282 9.802 17.369 1.00 91.81 205 SER A C 1
ATOM 1694 O O . SER A 1 205 ? -8.151 9.497 18.552 1.00 91.81 205 SER A O 1
ATOM 1696 N N . GLN A 1 206 ? -8.440 11.071 16.985 1.00 91.81 206 GLN A N 1
ATOM 1697 C CA . GLN A 1 206 ? -8.429 12.205 17.917 1.00 91.81 206 GLN A CA 1
ATOM 1698 C C . GLN A 1 206 ? -9.529 12.085 18.981 1.00 91.81 206 GLN A C 1
ATOM 1700 O O . GLN A 1 206 ? -9.264 12.269 20.171 1.00 91.81 206 GLN A O 1
ATOM 1705 N N . ASN A 1 207 ? -10.744 11.699 18.577 1.00 92.69 207 ASN A N 1
ATOM 1706 C CA . ASN A 1 207 ? -11.838 11.447 19.517 1.00 92.69 207 ASN A CA 1
ATOM 1707 C C . ASN A 1 207 ? -11.511 10.302 20.486 1.00 92.69 207 ASN A C 1
ATOM 1709 O O . ASN A 1 207 ? -11.775 10.411 21.683 1.00 92.69 207 ASN A O 1
ATOM 1713 N N . LEU A 1 208 ? -10.894 9.224 19.996 1.00 91.38 208 LEU A N 1
ATOM 1714 C CA . LEU A 1 208 ? -10.484 8.095 20.834 1.00 91.38 208 LEU A CA 1
ATOM 1715 C C . LEU A 1 208 ? -9.365 8.459 21.816 1.00 91.38 208 LEU A C 1
ATOM 1717 O O . LEU A 1 208 ? -9.385 7.992 22.955 1.00 91.38 208 LEU A O 1
ATOM 1721 N N . ILE A 1 209 ? -8.417 9.311 21.416 1.00 89.94 209 ILE A N 1
ATOM 1722 C CA . ILE A 1 209 ? -7.386 9.850 22.314 1.00 89.94 209 ILE A CA 1
ATOM 1723 C C . ILE A 1 209 ? -8.042 10.670 23.431 1.00 89.94 209 ILE A C 1
ATOM 1725 O O . ILE A 1 209 ? -7.741 10.445 24.605 1.00 89.94 209 ILE A O 1
ATOM 1729 N N . GLY A 1 210 ? -8.985 11.556 23.092 1.00 91.62 210 GLY A N 1
ATOM 1730 C CA . GLY A 1 210 ? -9.747 12.330 24.077 1.00 91.62 210 GLY A CA 1
ATOM 1731 C C . GLY A 1 210 ? -10.534 11.438 25.042 1.00 91.62 210 GLY A C 1
ATOM 1732 O O . GLY A 1 210 ? -10.473 11.626 26.256 1.00 91.62 210 GLY A O 1
ATOM 1733 N N . ILE A 1 211 ? -11.193 10.399 24.525 1.00 92.75 211 ILE A N 1
ATOM 1734 C CA . ILE A 1 211 ? -11.864 9.369 25.331 1.00 92.75 211 ILE A CA 1
ATOM 1735 C C . ILE A 1 211 ? -10.885 8.690 26.291 1.00 92.75 211 ILE A C 1
ATOM 1737 O O . ILE A 1 211 ? -11.167 8.569 27.483 1.00 92.75 211 ILE A O 1
ATOM 1741 N N . LYS A 1 212 ? -9.720 8.264 25.798 1.00 90.56 212 LYS A N 1
ATOM 1742 C CA . LYS A 1 212 ? -8.709 7.592 26.619 1.00 90.56 212 LYS A CA 1
ATOM 1743 C C . LYS A 1 212 ? -8.230 8.492 27.759 1.00 90.56 212 LYS A C 1
ATOM 1745 O O . LYS A 1 212 ? -8.075 8.011 28.879 1.00 90.56 212 LYS A O 1
ATOM 1750 N N . GLN A 1 213 ? -8.046 9.786 27.499 1.00 90.81 213 GLN A N 1
ATOM 1751 C CA . GLN A 1 213 ? -7.702 10.777 28.524 1.00 90.81 213 GLN A CA 1
ATOM 1752 C C . GLN A 1 213 ? -8.819 10.949 29.563 1.00 90.81 213 GLN A C 1
ATOM 1754 O O . GLN A 1 213 ? -8.539 10.988 30.758 1.00 90.81 213 GLN A O 1
ATOM 1759 N N . GLN A 1 214 ? -10.085 10.986 29.145 1.00 93.69 214 GLN A N 1
ATOM 1760 C CA . GLN A 1 214 ? -11.218 11.068 30.075 1.00 93.69 214 GLN A CA 1
ATOM 1761 C C . GLN A 1 214 ? -11.335 9.819 30.962 1.00 93.69 214 GLN A C 1
ATOM 1763 O O . GLN A 1 214 ? -11.607 9.944 32.155 1.00 93.69 214 GLN A O 1
ATOM 1768 N N . ILE A 1 215 ? -11.067 8.623 30.422 1.00 91.75 215 ILE A N 1
ATOM 1769 C CA . ILE A 1 215 ? -11.004 7.382 31.215 1.00 91.75 215 ILE A CA 1
ATOM 1770 C C . ILE A 1 215 ? -9.836 7.441 32.211 1.00 91.75 215 ILE A C 1
ATOM 1772 O O . ILE A 1 215 ? -10.028 7.148 33.390 1.00 91.75 215 ILE A O 1
ATOM 1776 N N . LEU A 1 216 ? -8.643 7.869 31.769 1.00 89.75 216 LEU A N 1
ATOM 1777 C CA . LEU A 1 216 ? -7.468 8.050 32.640 1.00 89.75 216 LEU A CA 1
ATOM 1778 C C . LEU A 1 216 ? -7.754 8.995 33.812 1.00 89.75 216 LEU A C 1
ATOM 1780 O O . LEU A 1 216 ? -7.318 8.739 34.931 1.00 89.75 216 LEU A O 1
ATOM 1784 N N . ASN A 1 217 ? -8.512 10.059 33.558 1.00 92.25 217 ASN A N 1
ATOM 1785 C CA . ASN A 1 217 ? -8.890 11.054 34.558 1.00 92.25 217 ASN A CA 1
ATOM 1786 C C . ASN A 1 217 ? -10.097 10.628 35.415 1.00 92.25 217 ASN A C 1
ATOM 1788 O O . ASN A 1 217 ? -10.561 11.409 36.244 1.00 92.25 217 ASN A O 1
ATOM 1792 N N . GLY A 1 218 ? -10.641 9.423 35.208 1.00 91.56 218 GLY A N 1
ATOM 1793 C CA . GLY A 1 218 ? -11.805 8.909 35.933 1.00 91.56 218 GLY A CA 1
ATOM 1794 C C . GLY A 1 218 ? -13.138 9.570 35.566 1.00 91.56 218 GLY A C 1
ATOM 1795 O O . GLY A 1 218 ? -14.128 9.347 36.256 1.00 91.56 218 GLY A O 1
ATOM 1796 N N . GLN A 1 219 ? -13.182 10.366 34.494 1.00 95.19 219 GLN A N 1
ATOM 1797 C CA . GLN A 1 219 ? -14.380 11.079 34.030 1.00 95.19 219 GLN A CA 1
ATOM 1798 C C . GLN A 1 219 ? -15.341 10.170 33.253 1.00 95.19 219 GLN A C 1
ATOM 1800 O O . GLN A 1 219 ? -16.546 10.406 33.255 1.00 95.19 219 GLN A O 1
ATOM 1805 N N . LEU A 1 220 ? -14.817 9.123 32.608 1.00 94.44 220 LEU A N 1
ATOM 1806 C CA . LEU A 1 220 ? -15.591 8.100 31.904 1.00 94.44 220 LEU A CA 1
ATOM 1807 C C . LEU A 1 220 ? -15.229 6.702 32.413 1.00 94.44 220 LEU A C 1
ATOM 1809 O O . LEU A 1 220 ? -14.087 6.446 32.791 1.00 94.44 220 LEU A O 1
ATOM 1813 N N . GLN A 1 221 ? -16.200 5.787 32.388 1.00 93.00 221 GLN A N 1
ATOM 1814 C CA . GLN A 1 221 ? -16.033 4.387 32.787 1.00 93.00 221 GLN A CA 1
ATOM 1815 C C . GLN A 1 221 ? -16.610 3.467 31.699 1.00 93.00 221 GLN A C 1
ATOM 1817 O O . GLN A 1 221 ? -17.805 3.558 31.416 1.00 93.00 221 GLN A O 1
ATOM 1822 N N . PRO A 1 222 ? -15.802 2.595 31.067 1.00 94.12 222 PRO A N 1
ATOM 1823 C CA . PRO A 1 222 ? -16.310 1.583 30.143 1.00 94.12 222 PRO A CA 1
ATOM 1824 C C . PRO A 1 222 ? -17.238 0.548 30.832 1.00 94.12 222 PRO A C 1
ATOM 1826 O O . PRO A 1 222 ? -17.013 0.206 31.994 1.00 94.12 222 PRO A O 1
ATOM 1829 N N . PRO A 1 223 ? -18.240 -0.016 30.125 1.00 95.38 223 PRO A N 1
ATOM 1830 C CA . PRO A 1 223 ? -18.602 0.313 28.754 1.00 95.38 223 PRO A CA 1
ATOM 1831 C C . PRO A 1 223 ? -19.456 1.577 28.656 1.00 95.38 223 PRO A C 1
ATOM 1833 O O . PRO A 1 223 ? -20.321 1.819 29.493 1.00 95.38 223 PRO A O 1
ATOM 1836 N N . PHE A 1 224 ? -19.270 2.345 27.585 1.00 94.94 224 PHE A N 1
ATOM 1837 C CA . PHE A 1 224 ? -20.155 3.462 27.253 1.00 94.94 224 PHE A CA 1
ATOM 1838 C C . PHE A 1 224 ? -20.292 3.634 25.739 1.00 94.94 224 PHE A C 1
ATOM 1840 O O . PHE A 1 224 ? -19.467 3.145 24.963 1.00 94.94 224 PHE A O 1
ATOM 1847 N N . GLN A 1 225 ? -21.356 4.320 25.327 1.00 95.38 225 GLN A N 1
ATOM 1848 C CA . GLN A 1 225 ? -21.667 4.577 23.926 1.00 95.38 225 GLN A CA 1
ATOM 1849 C C . GLN A 1 225 ? -20.889 5.787 23.397 1.00 95.38 225 GLN A C 1
ATOM 1851 O O . GLN A 1 225 ? -20.839 6.838 24.033 1.00 95.38 225 GLN A O 1
ATOM 1856 N N . PHE A 1 226 ? -20.303 5.631 22.216 1.00 92.31 226 PHE A N 1
ATOM 1857 C CA . PHE A 1 226 ? -19.589 6.655 21.467 1.00 92.31 226 PHE A CA 1
ATOM 1858 C C . PHE A 1 226 ? -20.200 6.758 20.072 1.00 92.31 226 PHE A C 1
ATOM 1860 O O . PHE A 1 226 ? -20.262 5.770 19.344 1.00 92.31 226 PHE A O 1
ATOM 1867 N N . GLU A 1 227 ? -20.644 7.950 19.696 1.00 92.75 227 GLU A N 1
ATOM 1868 C CA . GLU A 1 227 ? -21.211 8.212 18.376 1.00 92.75 227 GLU A CA 1
ATOM 1869 C C . GLU A 1 227 ? -20.253 9.053 17.548 1.00 92.75 227 GLU A C 1
ATOM 1871 O O . GLU A 1 227 ? -19.653 10.015 18.032 1.00 92.75 227 GLU A O 1
ATOM 1876 N N . LEU A 1 228 ? -20.125 8.692 16.278 1.00 90.38 228 LEU A N 1
ATOM 1877 C CA . LEU A 1 228 ? -19.326 9.421 15.315 1.00 90.38 228 LEU A CA 1
ATOM 1878 C C . LEU A 1 228 ? -20.094 9.532 14.007 1.00 90.38 228 LEU A C 1
ATOM 1880 O O . LEU A 1 228 ? -20.645 8.551 13.515 1.00 90.38 228 LEU A O 1
ATOM 1884 N N . LEU A 1 229 ? -20.078 10.718 13.409 1.00 86.88 229 LEU A N 1
ATOM 1885 C CA . LEU A 1 229 ? -20.546 10.877 12.041 1.00 86.88 229 LEU A CA 1
ATOM 1886 C C . LEU A 1 229 ? -19.670 10.029 11.107 1.00 86.88 229 LEU A C 1
ATOM 1888 O O . LEU A 1 229 ? -18.443 10.135 11.134 1.00 86.88 229 LEU A O 1
ATOM 1892 N N . GLY A 1 230 ? -20.299 9.179 10.309 1.00 82.88 230 GLY A N 1
ATOM 1893 C CA . GLY A 1 230 ? -19.686 8.327 9.308 1.00 82.88 230 GLY A CA 1
ATOM 1894 C C . GLY A 1 230 ? -18.903 9.125 8.273 1.00 82.88 230 GLY A C 1
ATOM 1895 O O . GLY A 1 230 ? -19.011 10.347 8.157 1.00 82.88 230 GLY A O 1
ATOM 1896 N N . TRP A 1 231 ? -18.068 8.415 7.521 1.00 79.94 231 TRP A N 1
ATOM 1897 C CA . TRP A 1 231 ? -17.199 9.020 6.512 1.00 79.94 231 TRP A CA 1
ATOM 1898 C C . TRP A 1 231 ? -17.986 9.604 5.325 1.00 79.94 231 TRP A C 1
ATOM 1900 O O . TRP A 1 231 ? -17.477 10.474 4.625 1.00 79.94 231 TRP A O 1
ATOM 1910 N N . ASP A 1 232 ? -19.236 9.172 5.140 1.00 74.06 232 ASP A N 1
ATOM 1911 C CA . ASP A 1 232 ? -20.208 9.733 4.194 1.00 74.06 232 ASP A CA 1
ATOM 1912 C C . ASP A 1 232 ? -20.837 11.061 4.664 1.00 74.06 232 ASP A C 1
ATOM 1914 O O . ASP A 1 232 ? -21.622 11.664 3.930 1.00 74.06 232 ASP A O 1
ATOM 1918 N N . LEU A 1 233 ? -20.512 11.502 5.887 1.00 73.44 233 LEU A N 1
ATOM 1919 C CA . LEU A 1 233 ? -21.036 12.689 6.568 1.00 73.44 233 LEU A CA 1
ATOM 1920 C C . LEU A 1 233 ? -22.560 12.696 6.788 1.00 73.44 233 LEU A C 1
ATOM 1922 O O . LEU A 1 233 ? -23.124 13.735 7.136 1.00 73.44 233 LEU A O 1
ATOM 1926 N N . LYS A 1 234 ? -23.236 11.560 6.600 1.00 78.94 234 LYS A N 1
ATOM 1927 C CA . LYS A 1 234 ? -24.704 11.439 6.645 1.00 78.94 234 LYS A CA 1
ATOM 1928 C C . LYS A 1 234 ? -25.169 10.397 7.645 1.00 78.94 234 LYS A C 1
ATOM 1930 O O . LYS A 1 234 ? -26.223 10.569 8.254 1.00 78.94 234 LYS A O 1
ATOM 1935 N N . THR A 1 235 ? -24.413 9.320 7.807 1.00 82.88 235 THR A N 1
ATOM 1936 C CA . THR A 1 235 ? -24.756 8.249 8.738 1.00 82.88 235 THR A CA 1
ATOM 1937 C C . THR A 1 235 ? -24.131 8.521 10.095 1.00 82.88 235 THR A C 1
ATOM 1939 O O . THR A 1 235 ? -22.969 8.890 10.183 1.00 82.88 235 THR A O 1
ATOM 1942 N N . THR A 1 236 ? -24.877 8.339 11.181 1.00 88.38 236 THR A N 1
ATOM 1943 C CA . THR A 1 236 ? -24.274 8.286 12.518 1.00 88.38 236 THR A CA 1
ATOM 1944 C C . THR A 1 236 ? -23.899 6.844 12.806 1.00 88.38 236 THR A C 1
ATOM 1946 O O . THR A 1 236 ? -24.738 5.949 12.712 1.00 88.38 236 THR A O 1
ATOM 1949 N N . ILE A 1 237 ? -22.634 6.621 13.143 1.00 89.19 237 ILE A N 1
ATOM 1950 C CA . ILE A 1 237 ? -22.121 5.318 13.533 1.00 89.19 237 ILE A CA 1
ATOM 1951 C C . ILE A 1 237 ? -21.969 5.284 15.047 1.00 89.19 237 ILE A C 1
ATOM 1953 O O . ILE A 1 237 ? -21.283 6.120 15.637 1.00 89.19 237 ILE A O 1
ATOM 1957 N N . THR A 1 238 ? -22.570 4.272 15.659 1.00 91.69 238 THR A N 1
ATOM 1958 C CA . THR A 1 238 ? -22.529 4.067 17.100 1.00 91.69 238 THR A CA 1
ATOM 1959 C C . THR A 1 238 ? -21.574 2.931 17.447 1.00 91.69 238 THR A C 1
ATOM 1961 O O . THR A 1 238 ? -21.646 1.823 16.909 1.00 91.69 238 THR A O 1
ATOM 1964 N N . PHE A 1 239 ? -20.685 3.195 18.395 1.00 93.94 239 PHE A N 1
ATOM 1965 C CA . PHE A 1 239 ? -19.766 2.228 18.972 1.00 93.94 239 PHE A CA 1
ATOM 1966 C C . PHE A 1 239 ? -19.998 2.112 20.478 1.00 93.94 239 PHE A C 1
ATOM 1968 O O . PHE A 1 239 ? -20.424 3.061 21.131 1.00 93.94 239 PHE A O 1
ATOM 1975 N N . ILE A 1 240 ? -19.666 0.960 21.048 1.00 95.00 240 ILE A N 1
ATOM 1976 C CA . ILE A 1 240 ? -19.489 0.787 22.487 1.00 95.00 240 ILE A CA 1
ATOM 1977 C C . ILE A 1 240 ? -17.990 0.689 22.742 1.00 95.00 240 ILE A C 1
ATOM 1979 O O . ILE A 1 240 ? -17.301 -0.150 22.151 1.00 95.00 240 ILE A O 1
ATOM 1983 N N . VAL A 1 241 ? -17.487 1.566 23.602 1.00 95.38 241 VAL A N 1
ATOM 1984 C CA . VAL A 1 241 ? -16.094 1.565 24.046 1.00 95.38 241 VAL A CA 1
ATOM 1985 C C . VAL A 1 241 ? -15.952 0.562 25.175 1.00 95.38 241 VAL A C 1
ATOM 1987 O O . VAL A 1 241 ? -16.671 0.643 26.167 1.00 95.38 241 VAL A O 1
ATOM 1990 N N . TRP A 1 242 ? -15.005 -0.357 25.041 1.00 94.44 242 TRP A N 1
ATOM 1991 C CA . TRP A 1 242 ? -14.698 -1.368 26.041 1.00 94.44 242 TRP A CA 1
ATOM 1992 C C . TRP A 1 242 ? -13.254 -1.251 26.495 1.00 94.44 242 TRP A C 1
ATOM 1994 O O . TRP A 1 242 ? -12.368 -0.950 25.701 1.00 94.44 242 TRP A O 1
ATOM 2004 N N . ASP A 1 243 ? -13.014 -1.591 27.755 1.00 91.81 243 ASP A N 1
ATOM 2005 C CA . ASP A 1 243 ? -11.721 -2.092 28.202 1.00 91.81 243 ASP A CA 1
ATOM 2006 C C . ASP A 1 243 ? -11.860 -3.572 28.601 1.00 91.81 243 ASP A C 1
ATOM 2008 O O . ASP A 1 243 ? -12.957 -4.149 28.627 1.00 91.81 243 ASP A O 1
ATOM 2012 N N . ARG A 1 244 ? -10.733 -4.213 28.920 1.00 89.31 244 ARG A N 1
ATOM 2013 C CA . ARG A 1 244 ? -10.727 -5.622 29.331 1.00 89.31 244 ARG A CA 1
ATOM 2014 C C . ARG A 1 244 ? -11.585 -5.881 30.576 1.00 89.31 244 ARG A C 1
ATOM 2016 O O . ARG A 1 244 ? -12.257 -6.909 30.637 1.00 89.31 244 ARG A O 1
ATOM 2023 N N . ARG A 1 245 ? -11.544 -4.997 31.574 1.00 89.56 245 ARG A N 1
ATOM 2024 C CA . ARG A 1 245 ? -12.242 -5.164 32.857 1.00 89.56 245 ARG A CA 1
ATOM 2025 C C . ARG A 1 245 ? -13.749 -5.066 32.665 1.00 89.56 245 ARG A C 1
ATOM 2027 O O . ARG A 1 245 ? -14.471 -5.977 33.064 1.00 89.56 245 ARG A O 1
ATOM 2034 N N . ALA A 1 246 ? -14.203 -4.006 32.016 1.00 92.00 246 ALA A N 1
ATOM 2035 C CA . ALA A 1 246 ? -15.581 -3.773 31.631 1.00 92.00 246 ALA A CA 1
ATOM 2036 C C . ALA A 1 246 ? -16.149 -4.958 30.848 1.00 92.00 246 ALA A C 1
ATOM 2038 O O . ALA A 1 246 ? -17.237 -5.437 31.172 1.00 92.00 246 ALA A O 1
ATOM 2039 N N . TRP A 1 247 ? -15.392 -5.482 29.877 1.00 91.62 247 TRP A N 1
ATOM 2040 C CA . TRP A 1 247 ? -15.817 -6.640 29.096 1.00 91.62 247 TRP A CA 1
ATOM 2041 C C . TRP A 1 247 ? -16.013 -7.885 29.962 1.00 91.62 247 TRP A C 1
ATOM 2043 O O . TRP A 1 247 ? -17.073 -8.507 29.905 1.00 91.62 247 TRP A O 1
ATOM 2053 N N . VAL A 1 248 ? -15.016 -8.237 30.783 1.00 89.94 248 VAL A N 1
ATOM 2054 C CA . VAL A 1 248 ? -15.064 -9.428 31.648 1.00 89.94 248 VAL A CA 1
ATOM 2055 C C . VAL A 1 248 ? -16.199 -9.335 32.669 1.00 89.94 248 VAL A C 1
ATOM 2057 O O . VAL A 1 248 ? -16.876 -10.331 32.909 1.00 89.94 248 VAL A O 1
ATOM 2060 N N . LEU A 1 249 ? -16.441 -8.158 33.254 1.00 89.94 249 LEU A N 1
ATOM 2061 C CA . LEU A 1 249 ? -17.508 -7.973 34.242 1.00 89.94 249 LEU A CA 1
ATOM 2062 C C . LEU A 1 249 ? -18.905 -8.073 33.612 1.00 89.94 249 LEU A C 1
ATOM 2064 O O . LEU A 1 249 ? -19.772 -8.740 34.175 1.00 89.94 249 LEU A O 1
ATOM 2068 N N . ASN A 1 250 ? -19.112 -7.483 32.430 1.00 91.31 250 ASN A N 1
ATOM 2069 C CA . ASN A 1 250 ? -20.399 -7.546 31.722 1.00 91.31 250 ASN A CA 1
ATOM 2070 C C . ASN A 1 250 ? -20.694 -8.931 31.128 1.00 91.31 250 ASN A C 1
ATOM 2072 O O . ASN A 1 250 ? -21.853 -9.272 30.921 1.00 91.31 250 ASN A O 1
ATOM 2076 N N . HIS A 1 251 ? -19.664 -9.747 30.901 1.00 90.38 251 HIS A N 1
ATOM 2077 C CA . HIS A 1 251 ? -19.790 -11.110 30.377 1.00 90.38 251 HIS A CA 1
ATOM 2078 C C . HIS A 1 251 ? -19.327 -12.151 31.399 1.00 90.38 251 HIS A C 1
ATOM 2080 O O . HIS A 1 251 ? -18.762 -13.181 31.042 1.00 90.38 251 HIS A O 1
ATOM 2086 N N . SER A 1 252 ? -19.535 -11.885 32.690 1.00 89.12 252 SER A N 1
ATOM 2087 C CA . SER A 1 252 ? -18.959 -12.691 33.774 1.00 89.12 252 SER A CA 1
ATOM 2088 C C . SER A 1 252 ? -19.389 -14.165 33.769 1.00 89.12 252 SER A C 1
ATOM 2090 O O . SER A 1 252 ? -18.664 -14.994 34.317 1.00 89.12 252 SER A O 1
ATOM 2092 N N . SER A 1 253 ? -20.510 -14.523 33.134 1.00 90.62 253 SER A N 1
ATOM 2093 C CA . SER A 1 253 ? -20.924 -15.920 32.921 1.00 90.62 253 SER A CA 1
ATOM 2094 C C . SER A 1 253 ? -19.981 -16.697 32.000 1.00 90.62 253 SER A C 1
ATOM 2096 O O . SER A 1 253 ? -19.848 -17.908 32.142 1.00 90.62 253 SER A O 1
ATOM 2098 N N . GLU A 1 254 ? -19.300 -16.006 31.085 1.00 88.94 254 GLU A N 1
ATOM 2099 C CA . GLU A 1 254 ? -18.436 -16.602 30.062 1.00 88.94 254 GLU A CA 1
ATOM 2100 C C . GLU A 1 254 ? -16.980 -16.755 30.533 1.00 88.94 254 GLU A C 1
ATOM 2102 O O . GLU A 1 254 ? -16.155 -17.355 29.844 1.00 88.94 254 GLU A O 1
ATOM 2107 N N . TYR A 1 255 ? -16.637 -16.217 31.709 1.00 87.75 255 TYR A N 1
ATOM 2108 C CA . TYR A 1 255 ? -15.277 -16.201 32.250 1.00 87.75 255 TYR A CA 1
ATOM 2109 C C . TYR A 1 255 ? -15.173 -16.964 33.576 1.00 87.75 255 TYR A C 1
ATOM 2111 O O . TYR A 1 255 ? -16.075 -16.942 34.411 1.00 87.75 255 TYR A O 1
ATOM 2119 N N . SER A 1 256 ? -14.021 -17.603 33.809 1.00 87.12 256 SER A N 1
ATOM 2120 C CA . SER A 1 256 ? -13.720 -18.250 35.093 1.00 87.12 256 SER A CA 1
ATOM 2121 C C . SER A 1 256 ? -13.541 -17.227 36.220 1.00 87.12 256 SER A C 1
ATOM 2123 O O . SER A 1 256 ? -13.120 -16.098 35.972 1.00 87.12 256 SER A O 1
ATOM 2125 N N . GLU A 1 257 ? -13.779 -17.631 37.473 1.00 84.38 257 GLU A N 1
ATOM 2126 C CA . GLU A 1 257 ? -13.582 -16.764 38.651 1.00 84.38 257 GLU A CA 1
ATOM 2127 C C . GLU A 1 257 ? -12.180 -16.138 38.690 1.00 84.38 257 GLU A C 1
ATOM 2129 O O . GLU A 1 257 ? -12.037 -14.927 38.837 1.00 84.38 257 GLU A O 1
ATOM 2134 N N . ASN A 1 258 ? -11.130 -16.922 38.420 1.00 82.94 258 ASN A N 1
ATOM 2135 C CA . ASN A 1 258 ? -9.759 -16.402 38.364 1.00 82.94 258 ASN A CA 1
ATOM 2136 C C . ASN A 1 258 ? -9.577 -15.290 37.316 1.00 82.94 258 ASN A C 1
ATOM 2138 O O . ASN A 1 258 ? -8.836 -14.338 37.559 1.00 82.94 258 ASN A O 1
ATOM 2142 N N . ALA A 1 259 ? -10.244 -15.376 36.160 1.00 79.62 259 ALA A N 1
ATOM 2143 C CA . ALA A 1 259 ? -10.174 -14.327 35.144 1.00 79.62 259 ALA A CA 1
ATOM 2144 C C . ALA A 1 259 ? -10.859 -13.027 35.608 1.00 79.62 259 ALA A C 1
ATOM 2146 O O . ALA A 1 259 ? -10.398 -11.942 35.248 1.00 79.62 259 ALA A O 1
ATOM 2147 N N . LYS A 1 260 ? -11.899 -13.125 36.446 1.00 81.44 260 LYS A N 1
ATOM 2148 C CA . LYS A 1 260 ? -12.592 -11.972 37.045 1.00 81.44 260 LYS A CA 1
ATOM 2149 C C . LYS A 1 260 ? -11.689 -11.238 38.040 1.00 81.44 260 LYS A C 1
ATOM 2151 O O . LYS A 1 260 ? -11.558 -10.020 37.950 1.00 81.44 260 LYS A O 1
ATOM 2156 N N . TYR A 1 261 ? -11.010 -11.969 38.930 1.00 75.69 261 TYR A N 1
ATOM 2157 C CA . TYR A 1 261 ? -10.150 -11.383 39.973 1.00 75.69 261 TYR A CA 1
ATOM 2158 C C . TYR A 1 261 ? -8.803 -10.854 39.458 1.00 75.69 261 TYR A C 1
ATOM 2160 O O . TYR A 1 261 ? -8.292 -9.866 39.981 1.00 75.69 261 TYR A O 1
ATOM 2168 N N . HIS A 1 262 ? -8.224 -11.476 38.427 1.00 73.94 262 HIS A N 1
ATOM 2169 C CA . HIS A 1 262 ? -6.904 -11.107 37.899 1.00 73.94 262 HIS A CA 1
ATOM 2170 C C . HIS A 1 262 ? -6.950 -10.165 36.694 1.00 73.94 262 HIS A C 1
ATOM 2172 O O . HIS A 1 262 ? -5.999 -10.130 35.914 1.00 73.94 262 HIS A O 1
ATOM 2178 N N . THR A 1 263 ? -8.028 -9.402 36.504 1.00 67.94 263 THR A N 1
ATOM 2179 C CA . THR A 1 263 ? -8.026 -8.346 35.486 1.00 67.94 263 THR A CA 1
ATOM 2180 C C . THR A 1 263 ? -7.386 -7.087 36.085 1.00 67.94 263 THR A C 1
ATOM 2182 O O . THR A 1 263 ? -8.030 -6.421 36.899 1.00 67.94 263 THR A O 1
ATOM 2185 N N . PRO A 1 264 ? -6.112 -6.775 35.761 1.00 63.28 264 PRO A N 1
ATOM 2186 C CA . PRO A 1 264 ? -5.410 -5.667 36.394 1.00 63.28 264 PRO A CA 1
ATOM 2187 C C . PRO A 1 264 ? -6.107 -4.336 36.068 1.00 63.28 264 PRO A C 1
ATOM 2189 O O . PRO A 1 264 ? -6.553 -4.153 34.936 1.00 63.28 264 PRO A O 1
ATOM 2192 N N . PRO A 1 265 ? -6.170 -3.387 37.018 1.00 59.88 265 PRO A N 1
ATOM 2193 C CA . PRO A 1 265 ? -6.678 -2.037 36.763 1.00 59.88 265 PRO A CA 1
ATOM 2194 C C . PRO A 1 265 ? -5.751 -1.198 35.863 1.00 59.88 265 PRO A C 1
ATOM 2196 O O . PRO A 1 265 ? -6.142 -0.133 35.399 1.00 59.88 265 PRO A O 1
ATOM 2199 N N . ASN A 1 266 ? -4.529 -1.671 35.595 1.00 47.97 266 ASN A N 1
ATOM 2200 C CA . ASN A 1 266 ? -3.467 -0.872 34.993 1.00 47.97 266 ASN A CA 1
ATOM 2201 C C . ASN A 1 266 ? -3.211 -1.295 33.544 1.00 47.97 266 ASN A C 1
ATOM 2203 O O . ASN A 1 266 ? -2.362 -2.140 33.267 1.00 47.97 266 ASN A O 1
ATOM 2207 N N . GLY A 1 267 ? -3.971 -0.695 32.632 1.00 60.47 267 GLY A N 1
ATOM 2208 C CA . GLY A 1 267 ? -3.773 -0.782 31.187 1.00 60.47 267 GLY A CA 1
ATOM 2209 C C . GLY A 1 267 ? -5.046 -0.383 30.453 1.00 60.47 267 GLY A C 1
ATOM 2210 O O . GLY A 1 267 ? -5.979 -1.176 30.376 1.00 60.47 267 GLY A O 1
ATOM 2211 N N . ILE A 1 268 ? -5.103 0.842 29.921 1.00 71.44 268 ILE A N 1
ATOM 2212 C CA . ILE A 1 268 ? -6.260 1.316 29.140 1.00 71.44 268 ILE A CA 1
ATOM 2213 C C . ILE A 1 268 ? -6.046 0.925 27.679 1.00 71.44 268 ILE A C 1
ATOM 2215 O O . ILE A 1 268 ? -5.834 1.753 26.788 1.00 71.44 268 ILE A O 1
ATOM 2219 N N . ASP A 1 269 ? -6.034 -0.385 27.473 1.00 84.19 269 ASP A N 1
ATOM 2220 C CA . ASP A 1 269 ? -6.195 -0.995 26.167 1.00 84.19 269 ASP A CA 1
ATOM 2221 C C . ASP A 1 269 ? -7.696 -0.988 25.864 1.00 84.19 269 ASP A C 1
ATOM 2223 O O . ASP A 1 269 ? -8.432 -1.886 26.283 1.00 84.19 269 ASP A O 1
ATOM 2227 N N . ILE A 1 270 ? -8.154 0.074 25.193 1.00 91.12 270 ILE A N 1
ATOM 2228 C CA . ILE A 1 270 ? -9.538 0.161 24.723 1.00 91.12 270 ILE A CA 1
ATOM 2229 C C . ILE A 1 270 ? -9.709 -0.556 23.390 1.00 91.12 270 ILE A C 1
ATOM 2231 O O . ILE A 1 270 ? -8.829 -0.528 22.530 1.00 91.12 270 ILE A O 1
ATOM 2235 N N . PHE A 1 271 ? -10.877 -1.153 23.201 1.00 93.12 271 PHE A N 1
ATOM 2236 C CA . PHE A 1 271 ? -11.336 -1.667 21.919 1.00 93.12 271 PHE A CA 1
ATOM 2237 C C . PHE A 1 271 ? -12.796 -1.285 21.706 1.00 93.12 271 PHE A C 1
ATOM 2239 O O . PHE A 1 271 ? -13.505 -0.905 22.640 1.00 93.12 271 PHE A O 1
ATOM 2246 N N . LEU A 1 272 ? -13.246 -1.359 20.459 1.00 93.75 272 LEU A N 1
ATOM 2247 C CA . LEU A 1 272 ? -14.578 -0.911 20.081 1.00 93.75 272 LEU A CA 1
ATOM 2248 C C . LEU A 1 272 ? -15.446 -2.082 19.671 1.00 93.75 272 LEU A C 1
ATOM 2250 O O . LEU A 1 272 ? -14.980 -3.014 19.016 1.00 93.75 272 LEU A O 1
ATOM 2254 N N . GLN A 1 273 ? -16.720 -1.987 20.024 1.00 93.12 273 GLN A N 1
ATOM 2255 C CA . GLN A 1 273 ? -17.795 -2.807 19.498 1.00 93.12 273 GLN A CA 1
ATOM 2256 C C . GLN A 1 273 ? -18.697 -1.939 18.619 1.00 93.12 273 GLN A C 1
ATOM 2258 O O . GLN A 1 273 ? -19.202 -0.926 19.085 1.00 93.12 273 GLN A O 1
ATOM 2263 N N . PHE A 1 274 ? -18.945 -2.333 17.375 1.00 90.88 274 PHE A N 1
ATOM 2264 C CA . PHE A 1 274 ? -19.986 -1.712 16.554 1.00 90.88 274 PHE A CA 1
ATOM 2265 C C . PHE A 1 274 ? -21.376 -2.019 17.128 1.00 90.88 274 PHE A C 1
ATOM 2267 O O . PHE A 1 274 ? -21.653 -3.172 17.473 1.00 90.88 274 PHE A O 1
ATOM 2274 N N . ASN A 1 275 ? -22.233 -1.003 17.222 1.00 86.81 275 ASN A N 1
ATOM 2275 C CA . ASN A 1 275 ? -23.583 -1.114 17.763 1.00 86.81 275 ASN A CA 1
ATOM 2276 C C . ASN A 1 275 ? -24.617 -0.654 16.728 1.00 86.81 275 ASN A C 1
ATOM 2278 O O . ASN A 1 275 ? -24.700 0.533 16.427 1.00 86.81 275 ASN A O 1
ATOM 2282 N N . GLY A 1 276 ? -25.404 -1.594 16.202 1.00 83.69 276 GLY A N 1
ATOM 2283 C CA . GLY A 1 276 ? -26.452 -1.335 15.213 1.00 83.69 276 GLY A CA 1
ATOM 2284 C C . GLY A 1 276 ? -26.328 -2.207 13.966 1.00 83.69 276 GLY A C 1
ATOM 2285 O O . GLY A 1 276 ? -25.539 -3.156 13.922 1.00 83.69 276 GLY A O 1
ATOM 2286 N N . ASP A 1 277 ? -27.118 -1.874 12.949 1.00 81.12 277 ASP A N 1
ATOM 2287 C CA . ASP A 1 277 ? -27.010 -2.476 11.624 1.00 81.12 277 ASP A CA 1
ATOM 2288 C C . ASP A 1 277 ? -25.875 -1.829 10.833 1.00 81.12 277 ASP A C 1
ATOM 2290 O O . ASP A 1 277 ? -25.639 -0.624 10.920 1.00 81.12 277 ASP A O 1
ATOM 2294 N N . LEU A 1 278 ? -25.150 -2.641 10.057 1.00 77.06 278 LEU A N 1
ATOM 2295 C CA . LEU A 1 278 ? -24.107 -2.115 9.182 1.00 77.06 278 LEU A CA 1
ATOM 2296 C C . LEU A 1 278 ? -24.746 -1.173 8.154 1.00 77.06 278 LEU A C 1
ATOM 2298 O O . LEU A 1 278 ? -25.639 -1.622 7.430 1.00 77.06 278 LEU A O 1
ATOM 2302 N N . PRO A 1 279 ? -24.279 0.083 8.031 1.00 75.81 279 PRO A N 1
ATOM 2303 C CA . PRO A 1 279 ? -24.734 0.934 6.947 1.00 75.81 279 PRO A CA 1
ATOM 2304 C C . PRO A 1 279 ? -24.363 0.295 5.594 1.00 75.81 279 PRO A C 1
ATOM 2306 O O . PRO A 1 279 ? -23.375 -0.452 5.527 1.00 75.81 279 PRO A O 1
ATOM 2309 N N . PRO A 1 280 ? -25.117 0.581 4.515 1.00 64.62 280 PRO A N 1
ATOM 2310 C CA . PRO A 1 280 ? -24.803 0.083 3.174 1.00 64.62 280 PRO A CA 1
ATOM 2311 C C . PRO A 1 280 ? -23.334 0.336 2.793 1.00 64.62 280 PRO A C 1
ATOM 2313 O O . PRO A 1 280 ? -22.628 -0.591 2.403 1.00 64.62 280 PRO A O 1
ATOM 2316 N N . ASP A 1 281 ? -22.829 1.538 3.088 1.00 69.81 281 ASP A N 1
ATOM 2317 C CA . ASP A 1 281 ? -21.449 1.972 2.835 1.00 69.81 281 ASP A CA 1
ATOM 2318 C C . ASP A 1 281 ? -20.531 1.800 4.058 1.00 69.81 281 ASP A C 1
ATOM 2320 O O . ASP A 1 281 ? -19.798 2.695 4.492 1.00 69.81 281 ASP A O 1
ATOM 2324 N N . SER A 1 282 ? -20.557 0.606 4.644 1.00 72.25 282 SER A N 1
ATOM 2325 C CA . SER A 1 282 ? -19.851 0.297 5.894 1.00 72.25 282 SER A CA 1
ATOM 2326 C C . SER A 1 282 ? -18.318 0.205 5.796 1.00 72.25 282 SER A C 1
ATOM 2328 O O . SER A 1 282 ? -17.676 -0.118 6.799 1.00 72.25 282 SER A O 1
ATOM 2330 N N . TRP A 1 283 ? -17.720 0.518 4.635 1.00 86.19 283 TRP A N 1
ATOM 2331 C CA . TRP A 1 283 ? -16.277 0.443 4.350 1.00 86.19 283 TRP A CA 1
ATOM 2332 C C . TRP A 1 283 ? -15.629 -0.768 5.059 1.00 86.19 283 TRP A C 1
ATOM 2334 O O . TRP A 1 283 ? -16.100 -1.903 4.959 1.00 86.19 283 TRP A O 1
ATOM 2344 N N . PHE A 1 284 ? -14.583 -0.560 5.862 1.00 86.38 284 PHE A N 1
ATOM 2345 C CA . PHE A 1 284 ? -13.869 -1.660 6.501 1.00 86.38 284 PHE A CA 1
ATOM 2346 C C . PHE A 1 284 ? -14.717 -2.478 7.486 1.00 86.38 284 PHE A C 1
ATOM 2348 O O . PHE A 1 284 ? -14.345 -3.619 7.769 1.00 86.38 284 PHE A O 1
ATOM 2355 N N . LEU A 1 285 ? -15.833 -1.962 8.019 1.00 86.31 285 LEU A N 1
ATOM 2356 C CA . LEU A 1 285 ? -16.636 -2.677 9.019 1.00 86.31 285 LEU A CA 1
ATOM 2357 C C . LEU A 1 285 ? -17.214 -3.971 8.438 1.00 86.31 285 LEU A C 1
ATOM 2359 O O . LEU A 1 285 ? -17.192 -5.000 9.118 1.00 86.31 285 LEU A O 1
ATOM 2363 N N . ARG A 1 286 ? -17.631 -3.974 7.164 1.00 82.44 286 ARG A N 1
ATOM 2364 C CA . ARG A 1 286 ? -18.045 -5.198 6.457 1.00 82.44 286 ARG A CA 1
ATOM 2365 C C . ARG A 1 286 ? -16.915 -6.224 6.428 1.00 82.44 286 ARG A C 1
ATOM 2367 O O . ARG A 1 286 ? -17.116 -7.391 6.766 1.00 82.44 286 ARG A O 1
ATOM 2374 N N . THR A 1 287 ? -15.704 -5.778 6.105 1.00 80.81 287 THR A N 1
ATOM 2375 C CA . THR A 1 287 ? -14.512 -6.636 6.067 1.00 80.81 287 THR A CA 1
ATOM 2376 C C . THR A 1 287 ? -14.134 -7.162 7.454 1.00 80.81 287 THR A C 1
ATOM 2378 O O . THR A 1 287 ? -13.746 -8.329 7.583 1.00 80.81 287 THR A O 1
ATOM 2381 N N . ILE A 1 288 ? -14.289 -6.360 8.515 1.00 81.94 288 ILE A N 1
ATOM 2382 C CA . ILE A 1 288 ? -14.118 -6.835 9.893 1.00 81.94 288 ILE A CA 1
ATOM 2383 C C . ILE A 1 288 ? -15.195 -7.873 10.223 1.00 81.94 288 ILE A C 1
ATOM 2385 O O . ILE A 1 288 ? -14.833 -8.935 10.724 1.00 81.94 288 ILE A O 1
ATOM 2389 N N . LYS A 1 289 ? -16.478 -7.635 9.911 1.00 81.50 289 LYS A N 1
ATOM 2390 C CA . LYS A 1 289 ? -17.577 -8.597 10.145 1.00 81.50 289 LYS A CA 1
ATOM 2391 C C . LYS A 1 289 ? -17.314 -9.946 9.472 1.00 81.50 289 LYS A C 1
ATOM 2393 O O . LYS A 1 289 ? -17.608 -10.992 10.037 1.00 81.50 289 LYS A O 1
ATOM 2398 N N . MET A 1 290 ? -16.693 -9.931 8.294 1.00 76.81 290 MET A N 1
ATOM 2399 C CA . MET A 1 290 ? -16.303 -11.135 7.551 1.00 76.81 290 MET A CA 1
ATOM 2400 C C . MET A 1 290 ? -14.993 -11.787 8.035 1.00 76.81 290 MET A C 1
ATOM 2402 O O . MET A 1 290 ? -14.595 -12.824 7.501 1.00 76.81 290 MET A O 1
ATOM 2406 N N . GLY A 1 291 ? -14.314 -11.205 9.030 1.00 73.94 291 GLY A N 1
ATOM 2407 C CA . GLY A 1 291 ? -13.098 -11.749 9.645 1.00 73.94 291 GLY A CA 1
ATOM 2408 C C . GLY A 1 291 ? -11.778 -11.390 8.947 1.00 73.94 291 GLY A C 1
ATOM 2409 O O . GLY A 1 291 ? -10.747 -11.986 9.271 1.00 73.94 291 GLY A O 1
ATOM 2410 N N . GLY A 1 292 ? -11.774 -10.439 8.003 1.00 74.31 292 GLY A N 1
ATOM 2411 C CA . GLY A 1 292 ? -10.602 -10.099 7.179 1.00 74.31 292 GLY A CA 1
ATOM 2412 C C . GLY A 1 292 ? -9.526 -9.269 7.892 1.00 74.31 292 GLY A C 1
ATOM 2413 O O . GLY A 1 292 ? -8.341 -9.517 7.704 1.00 74.31 292 GLY A O 1
ATOM 2414 N N . LEU A 1 293 ? -9.936 -8.333 8.754 1.00 75.88 293 LEU A N 1
ATOM 2415 C CA . LEU A 1 293 ? -9.069 -7.372 9.471 1.00 75.88 293 LEU A CA 1
ATOM 2416 C C . LEU A 1 293 ? -8.893 -7.715 10.961 1.00 75.88 293 LEU A C 1
ATOM 2418 O O . LEU A 1 293 ? -8.561 -6.883 11.798 1.00 75.88 293 LEU A O 1
ATOM 2422 N N . GLN A 1 294 ? -9.195 -8.960 11.313 1.00 67.19 294 GLN A N 1
ATOM 2423 C CA . GLN A 1 294 ? -9.415 -9.359 12.695 1.00 67.19 294 GLN A CA 1
ATOM 2424 C C . GLN A 1 294 ? -8.232 -10.093 13.333 1.00 67.19 294 GLN A C 1
ATOM 2426 O O . GLN A 1 294 ? -8.048 -9.981 14.545 1.00 67.19 294 GLN A O 1
ATOM 2431 N N . THR A 1 295 ? -7.480 -10.884 12.560 1.00 65.12 295 THR A N 1
ATOM 2432 C CA . THR A 1 295 ? -6.281 -11.612 13.011 1.00 65.12 295 THR A CA 1
ATOM 2433 C C . THR A 1 295 ? -5.351 -11.883 11.824 1.00 65.12 295 THR A C 1
ATOM 2435 O O . THR A 1 295 ? -5.804 -11.930 10.684 1.00 65.12 295 THR A O 1
ATOM 2438 N N . ALA A 1 296 ? -4.070 -12.146 12.091 1.00 56.22 296 ALA A N 1
ATOM 2439 C CA . ALA A 1 296 ? -3.088 -12.508 11.061 1.00 56.22 296 ALA A CA 1
ATOM 2440 C C . ALA A 1 296 ? -3.274 -13.917 10.460 1.00 56.22 296 ALA A C 1
ATOM 2442 O O . ALA A 1 296 ? -2.572 -14.267 9.515 1.00 56.22 296 ALA A O 1
ATOM 2443 N N . HIS A 1 297 ? -4.178 -14.741 11.009 1.00 53.62 297 HIS A N 1
ATOM 2444 C CA . HIS A 1 297 ? -4.277 -16.171 10.682 1.00 53.62 297 HIS A CA 1
ATOM 2445 C C . HIS A 1 297 ? -5.703 -16.658 10.406 1.00 53.62 297 HIS A C 1
ATOM 2447 O O . HIS A 1 297 ? -5.958 -17.865 10.408 1.00 53.62 297 HIS A O 1
ATOM 2453 N N . THR A 1 298 ? -6.655 -15.761 10.145 1.00 52.69 298 THR A N 1
ATOM 2454 C CA . THR A 1 298 ? -7.957 -16.190 9.637 1.00 52.69 298 THR A CA 1
ATOM 2455 C C . THR A 1 298 ? -7.777 -16.653 8.197 1.00 52.69 298 THR A C 1
ATOM 2457 O O . THR A 1 298 ? -7.835 -15.852 7.267 1.00 52.69 298 THR A O 1
ATOM 2460 N N . ASN A 1 299 ? -7.588 -17.967 8.010 1.00 50.78 299 ASN A N 1
ATOM 2461 C CA . ASN A 1 299 ? -7.881 -18.629 6.740 1.00 50.78 299 ASN A CA 1
ATOM 2462 C C . ASN A 1 299 ? -9.252 -18.120 6.308 1.00 50.78 299 ASN A C 1
ATOM 2464 O O . ASN A 1 299 ? -10.241 -18.399 6.992 1.00 50.78 299 ASN A O 1
ATOM 2468 N N . ALA A 1 300 ? -9.302 -17.324 5.241 1.00 51.72 300 ALA A N 1
ATOM 2469 C CA . ALA A 1 300 ? -10.543 -16.745 4.764 1.00 51.72 300 ALA A CA 1
ATOM 2470 C C . ALA A 1 300 ? -11.490 -17.887 4.401 1.00 51.72 300 ALA A C 1
ATOM 2472 O O . ALA A 1 300 ? -11.391 -18.481 3.333 1.00 51.72 300 ALA A O 1
ATOM 2473 N N . LYS A 1 301 ? -12.376 -18.264 5.324 1.00 56.78 301 LYS A N 1
ATOM 2474 C CA . LYS A 1 301 ? -13.459 -19.209 5.045 1.00 56.78 301 LYS A CA 1
ATOM 2475 C C . LYS A 1 301 ? -14.543 -18.528 4.210 1.00 56.78 301 LYS A C 1
ATOM 2477 O O . LYS A 1 301 ? -15.255 -19.206 3.484 1.00 56.78 301 LYS A O 1
ATOM 2482 N N . ASN A 1 302 ? -14.624 -17.199 4.284 1.00 67.62 302 ASN A N 1
ATOM 2483 C CA . ASN A 1 302 ? -15.597 -16.394 3.567 1.00 67.62 302 ASN A CA 1
ATOM 2484 C C . ASN A 1 302 ? -15.232 -16.275 2.075 1.00 67.62 302 ASN A C 1
ATOM 2486 O O . ASN A 1 302 ? -14.155 -15.781 1.736 1.00 67.62 302 ASN A O 1
ATOM 2490 N N . GLN A 1 303 ? -16.134 -16.737 1.204 1.00 67.56 303 GLN A N 1
ATOM 2491 C CA . GLN A 1 303 ? -15.953 -16.752 -0.247 1.00 67.56 303 GLN A CA 1
ATOM 2492 C C . GLN A 1 303 ? -15.836 -15.336 -0.829 1.00 67.56 303 GLN A C 1
ATOM 2494 O O . GLN A 1 303 ? -14.929 -15.105 -1.616 1.00 67.56 303 GLN A O 1
ATOM 2499 N N . PHE A 1 304 ? -16.603 -14.358 -0.334 1.00 68.31 304 PHE A N 1
ATOM 2500 C CA . PHE A 1 304 ? -16.509 -12.959 -0.774 1.00 68.31 304 PHE A CA 1
ATOM 2501 C C . PHE A 1 304 ? -15.091 -12.400 -0.599 1.00 68.31 304 PHE A C 1
ATOM 2503 O O . PHE A 1 304 ? -14.517 -11.848 -1.532 1.00 68.31 304 PHE A O 1
ATOM 2510 N N . LEU A 1 305 ? -14.466 -12.630 0.565 1.00 68.25 305 LEU A N 1
ATOM 2511 C CA . LEU A 1 305 ? -13.086 -12.196 0.827 1.00 68.25 305 LEU A CA 1
ATOM 2512 C C . LEU A 1 305 ? -12.042 -12.892 -0.064 1.00 68.25 305 LEU A C 1
ATOM 2514 O O . LEU A 1 305 ? -10.935 -12.360 -0.235 1.00 68.25 305 LEU A O 1
ATOM 2518 N N . LYS A 1 306 ? -12.355 -14.085 -0.589 1.00 69.75 306 LYS A N 1
ATOM 2519 C CA . LYS A 1 306 ? -11.540 -14.775 -1.600 1.00 69.75 306 LYS A CA 1
ATOM 2520 C C . LYS A 1 306 ? -11.790 -14.205 -2.992 1.00 69.75 306 LYS A C 1
ATOM 2522 O O . LYS A 1 306 ? -10.823 -14.000 -3.721 1.00 69.75 306 LYS A O 1
ATOM 2527 N N . ASP A 1 307 ? -13.043 -13.915 -3.326 1.00 66.44 307 ASP A N 1
ATOM 2528 C CA . ASP A 1 307 ? -13.472 -13.423 -4.638 1.00 66.44 307 ASP A CA 1
ATOM 2529 C C . ASP A 1 307 ? -12.899 -12.032 -4.916 1.00 66.44 307 ASP A C 1
ATOM 2531 O O . ASP A 1 307 ? -12.263 -11.810 -5.947 1.00 66.44 307 ASP A O 1
ATOM 2535 N N . ILE A 1 308 ? -12.973 -11.131 -3.933 1.00 61.16 308 ILE A N 1
ATOM 2536 C CA . ILE A 1 308 ? -12.322 -9.812 -3.998 1.00 61.16 308 ILE A CA 1
ATOM 2537 C C . ILE A 1 308 ? -10.802 -9.900 -3.752 1.00 61.16 308 ILE A C 1
ATOM 2539 O O . ILE A 1 308 ? -10.066 -8.920 -3.884 1.00 61.16 308 ILE A O 1
ATOM 2543 N N . LYS A 1 309 ? -10.297 -11.095 -3.402 1.00 66.88 309 LYS A N 1
ATOM 2544 C CA . LYS A 1 309 ? -8.881 -11.417 -3.160 1.00 66.88 309 LYS A CA 1
ATOM 2545 C C . LYS A 1 309 ? -8.216 -10.539 -2.081 1.00 66.88 309 LYS A C 1
ATOM 2547 O O . LYS A 1 309 ? -6.999 -10.374 -2.128 1.00 66.88 309 LYS A O 1
ATOM 2552 N N . ILE A 1 310 ? -8.970 -9.940 -1.158 1.00 64.12 310 ILE A N 1
ATOM 2553 C CA . ILE A 1 310 ? -8.466 -8.956 -0.175 1.00 64.12 310 ILE A CA 1
ATOM 2554 C C . ILE A 1 310 ? -7.821 -9.639 1.042 1.00 64.12 310 ILE A C 1
ATOM 2556 O O . ILE A 1 310 ? -6.793 -9.187 1.547 1.00 64.12 310 ILE A O 1
ATOM 2560 N N . SER A 1 311 ? -8.371 -10.775 1.481 1.00 55.22 311 SER A N 1
ATOM 2561 C CA . SER A 1 311 ? -7.991 -11.412 2.755 1.00 55.22 311 SER A CA 1
ATOM 2562 C C . SER A 1 311 ? -6.521 -11.821 2.860 1.00 55.22 311 SER A C 1
ATOM 2564 O O . SER A 1 311 ? -5.884 -11.506 3.856 1.00 55.22 311 SER A O 1
ATOM 2566 N N . SER A 1 312 ? -5.936 -12.451 1.839 1.00 60.72 312 SER A N 1
ATOM 2567 C CA . SER A 1 312 ? -4.528 -12.874 1.908 1.00 60.72 312 SER A CA 1
ATOM 2568 C C . SER A 1 312 ? -3.532 -11.714 1.796 1.00 60.72 312 SER A C 1
ATOM 2570 O O . SER A 1 312 ? -2.343 -11.908 2.028 1.00 60.72 312 SER A O 1
ATOM 2572 N N . ARG A 1 313 ? -3.984 -10.528 1.367 1.00 65.00 313 ARG A N 1
ATOM 2573 C CA . ARG A 1 313 ? -3.120 -9.376 1.067 1.00 65.00 313 ARG A CA 1
ATOM 2574 C C . ARG A 1 313 ? -3.072 -8.372 2.210 1.00 65.00 313 ARG A C 1
ATOM 2576 O O . ARG A 1 313 ? -1.992 -7.884 2.525 1.00 65.00 313 ARG A O 1
ATOM 2583 N N . LEU A 1 314 ? -4.197 -8.154 2.893 1.00 64.94 314 LEU A N 1
ATOM 2584 C CA . LEU A 1 314 ? -4.225 -7.406 4.156 1.00 64.94 314 LEU A CA 1
ATOM 2585 C C . LEU A 1 314 ? -3.544 -8.178 5.302 1.00 64.94 314 LEU A C 1
ATOM 2587 O O . LEU A 1 314 ? -3.050 -7.580 6.253 1.00 64.94 314 LEU A O 1
ATOM 2591 N N . GLN A 1 315 ? -3.439 -9.503 5.173 1.00 62.75 315 GLN A N 1
ATOM 2592 C CA . GLN A 1 315 ? -2.722 -10.393 6.088 1.00 62.75 315 GLN A CA 1
ATOM 2593 C C . GLN A 1 315 ? -1.251 -10.570 5.668 1.00 62.75 315 GLN A C 1
ATOM 2595 O O . GLN A 1 315 ? -0.784 -11.683 5.426 1.00 62.75 315 GLN A O 1
ATOM 2600 N N . CYS A 1 316 ? -0.485 -9.481 5.546 1.00 55.09 316 CYS A N 1
ATOM 2601 C CA . CYS A 1 316 ? 0.973 -9.623 5.444 1.00 55.09 316 CYS A CA 1
ATOM 2602 C C . CYS A 1 316 ? 1.516 -10.140 6.808 1.00 55.09 316 CYS A C 1
ATOM 2604 O O . CYS A 1 316 ? 0.908 -9.878 7.841 1.00 55.09 316 CYS A O 1
ATOM 2606 N N . GLY A 1 317 ? 2.594 -10.941 6.820 1.00 52.22 317 GLY A N 1
ATOM 2607 C CA . GLY A 1 317 ? 3.044 -11.753 7.976 1.00 52.22 317 GLY A CA 1
ATOM 2608 C C . GLY A 1 317 ? 3.431 -10.995 9.263 1.00 52.22 317 GLY A C 1
ATOM 2609 O O . GLY A 1 317 ? 3.106 -9.831 9.427 1.00 52.22 317 GLY A O 1
ATOM 2610 N N . HIS A 1 318 ? 4.153 -11.642 10.191 1.00 55.53 318 HIS A N 1
ATOM 2611 C CA . HIS A 1 318 ? 4.442 -11.136 11.555 1.00 55.53 318 HIS A CA 1
ATOM 2612 C C . HIS A 1 318 ? 4.901 -9.663 11.671 1.00 55.53 318 HIS A C 1
ATOM 2614 O O . HIS A 1 318 ? 4.675 -9.046 12.708 1.00 55.53 318 HIS A O 1
ATOM 2620 N N . ASN A 1 319 ? 5.464 -9.084 10.608 1.00 56.06 319 ASN A N 1
ATOM 2621 C CA . ASN A 1 319 ? 5.904 -7.689 10.528 1.00 56.06 319 ASN A CA 1
ATOM 2622 C C . ASN A 1 319 ? 4.765 -6.663 10.308 1.00 56.06 319 ASN A C 1
ATOM 2624 O O . ASN A 1 319 ? 5.050 -5.484 10.139 1.00 56.06 319 ASN A O 1
ATOM 2628 N N . THR A 1 320 ? 3.491 -7.071 10.268 1.00 60.22 320 THR A N 1
ATOM 2629 C CA . THR A 1 320 ? 2.331 -6.164 10.095 1.00 60.22 320 THR A CA 1
ATOM 2630 C C . THR A 1 320 ? 1.624 -5.763 11.379 1.00 60.22 320 THR A C 1
ATOM 2632 O O . THR A 1 320 ? 0.685 -4.958 11.343 1.00 60.22 320 THR A O 1
ATOM 2635 N N . GLN A 1 321 ? 2.029 -6.349 12.506 1.00 66.06 321 GLN A N 1
ATOM 2636 C CA . GLN A 1 321 ? 1.396 -6.105 13.794 1.00 66.06 321 GLN A CA 1
ATOM 2637 C C . GLN A 1 321 ? 1.487 -4.621 14.164 1.00 66.06 321 GLN A C 1
ATOM 2639 O O . GLN A 1 321 ? 2.570 -4.037 14.206 1.00 66.06 321 GLN A O 1
ATOM 2644 N N . GLY A 1 322 ? 0.330 -4.023 14.437 1.00 67.62 322 GLY A N 1
ATOM 2645 C CA . GLY A 1 322 ? 0.178 -2.608 14.760 1.00 67.62 322 GLY A CA 1
ATOM 2646 C C . GLY A 1 322 ? -0.022 -1.676 13.561 1.00 67.62 322 GLY A C 1
ATOM 2647 O O . GLY A 1 322 ? -0.191 -0.488 13.805 1.00 67.62 322 GLY A O 1
ATOM 2648 N N . ILE A 1 323 ? -0.018 -2.168 12.311 1.00 77.50 323 ILE A N 1
ATOM 2649 C CA . ILE A 1 323 ? -0.247 -1.325 11.114 1.00 77.50 323 ILE A CA 1
ATOM 2650 C C . ILE A 1 323 ? -1.575 -1.616 10.437 1.00 77.50 323 ILE A C 1
ATOM 2652 O O . ILE A 1 323 ? -2.250 -0.685 10.067 1.00 77.50 323 ILE A O 1
ATOM 2656 N N . ILE A 1 324 ? -1.943 -2.877 10.213 1.00 79.19 324 ILE A N 1
ATOM 2657 C CA . ILE A 1 324 ? -3.263 -3.235 9.637 1.00 79.19 324 ILE A CA 1
ATOM 2658 C C . ILE A 1 324 ? -4.034 -4.128 10.604 1.00 79.19 324 ILE A C 1
ATOM 2660 O O . ILE A 1 324 ? -5.256 -4.075 10.698 1.00 79.19 324 ILE A O 1
ATOM 2664 N N . ILE A 1 325 ? -3.296 -4.949 11.344 1.00 80.62 325 ILE A N 1
ATOM 2665 C CA . ILE A 1 325 ? -3.819 -5.887 12.328 1.00 80.62 325 ILE A CA 1
ATOM 2666 C C . ILE A 1 325 ? -3.369 -5.401 13.709 1.00 80.62 325 ILE A C 1
ATOM 2668 O O . ILE A 1 325 ? -2.265 -4.855 13.815 1.00 80.62 325 ILE A O 1
ATOM 2672 N N . PRO A 1 326 ? -4.175 -5.616 14.764 1.00 81.19 326 PRO A N 1
ATOM 2673 C CA . PRO A 1 326 ? -3.787 -5.309 16.135 1.00 81.19 326 PRO A CA 1
ATOM 2674 C C . PRO A 1 326 ? -2.385 -5.817 16.490 1.00 81.19 326 PRO A C 1
ATOM 2676 O O . PRO A 1 326 ? -1.920 -6.846 15.982 1.00 81.19 326 PRO A O 1
ATOM 2679 N N . ASN A 1 327 ? -1.717 -5.121 17.411 1.00 81.69 327 ASN A N 1
ATOM 2680 C CA . ASN A 1 327 ? -0.484 -5.636 18.004 1.00 81.69 327 ASN A CA 1
ATOM 2681 C C . ASN A 1 327 ? -0.748 -6.969 18.741 1.00 81.69 327 ASN A C 1
ATOM 2683 O O . ASN A 1 327 ? -1.896 -7.336 18.996 1.00 81.69 327 ASN A O 1
ATOM 2687 N N . ARG A 1 328 ? 0.300 -7.721 19.101 1.00 79.56 328 ARG A N 1
ATOM 2688 C CA . ARG A 1 328 ? 0.134 -9.047 19.728 1.00 79.56 328 ARG A CA 1
ATOM 2689 C C . ARG A 1 328 ? -0.731 -9.020 20.995 1.00 79.56 328 ARG A C 1
ATOM 2691 O O . ARG A 1 328 ? -1.547 -9.924 21.163 1.00 79.56 328 ARG A O 1
ATOM 2698 N N . GLY A 1 329 ? -0.555 -8.024 21.864 1.00 81.25 329 GLY A N 1
ATOM 2699 C CA . GLY A 1 329 ? -1.305 -7.907 23.120 1.00 81.25 329 GLY A CA 1
ATOM 2700 C C . GLY A 1 329 ? -2.793 -7.671 22.871 1.00 81.25 329 GLY A C 1
ATOM 2701 O O . GLY A 1 329 ? -3.633 -8.452 23.320 1.00 81.25 329 GLY A O 1
ATOM 2702 N N . MET A 1 330 ? -3.115 -6.670 22.054 1.00 84.00 330 MET A N 1
ATOM 2703 C CA . MET A 1 330 ? -4.490 -6.361 21.669 1.00 84.00 330 MET A CA 1
ATOM 2704 C C . MET A 1 330 ? -5.125 -7.491 20.847 1.00 84.00 330 MET A C 1
ATOM 2706 O O . MET A 1 330 ? -6.281 -7.848 21.047 1.00 84.00 330 MET A O 1
ATOM 2710 N N . GLY A 1 331 ? -4.362 -8.141 19.969 1.00 81.50 331 GLY A N 1
ATOM 2711 C CA . GLY A 1 331 ? -4.818 -9.307 19.215 1.00 81.50 331 GLY A CA 1
ATOM 2712 C C . GLY A 1 331 ? -5.195 -10.482 20.122 1.00 81.50 331 GLY A C 1
ATOM 2713 O O . GLY A 1 331 ? -6.209 -11.139 19.885 1.00 81.50 331 GLY A O 1
ATOM 2714 N N . GLN A 1 332 ? -4.428 -10.727 21.190 1.00 81.69 332 GLN A N 1
ATOM 2715 C CA . GLN A 1 332 ? -4.767 -11.725 22.211 1.00 81.69 332 GLN A CA 1
ATOM 2716 C C . GLN A 1 332 ? -6.013 -11.327 23.008 1.00 81.69 332 GLN A C 1
ATOM 2718 O O . GLN A 1 332 ? -6.860 -12.185 23.269 1.00 81.69 332 GLN A O 1
ATOM 2723 N N . LEU A 1 333 ? -6.152 -10.043 23.355 1.00 84.06 333 LEU A N 1
ATOM 2724 C CA . LEU A 1 333 ? -7.350 -9.519 24.009 1.00 84.06 333 LEU A CA 1
ATOM 2725 C C . LEU A 1 333 ? -8.589 -9.736 23.133 1.00 84.06 333 LEU A C 1
ATOM 2727 O O . LEU A 1 333 ? -9.531 -10.386 23.575 1.00 84.06 333 LEU A O 1
ATOM 2731 N N . LEU A 1 334 ? -8.564 -9.295 21.875 1.00 84.81 334 LEU A N 1
ATOM 2732 C CA . LEU A 1 334 ? -9.675 -9.457 20.934 1.00 84.81 334 LEU A CA 1
ATOM 2733 C C . LEU A 1 334 ? -10.002 -10.931 20.656 1.00 84.81 334 LEU A C 1
ATOM 2735 O O . LEU A 1 334 ? -11.172 -11.297 20.541 1.00 84.81 334 LEU A O 1
ATOM 2739 N N . ALA A 1 335 ? -8.993 -11.802 20.580 1.00 82.94 335 ALA A N 1
ATOM 2740 C CA . ALA A 1 335 ? -9.216 -13.241 20.464 1.00 82.94 335 ALA A CA 1
ATOM 2741 C C . ALA A 1 335 ? -9.929 -13.810 21.705 1.00 82.94 335 ALA A C 1
ATOM 2743 O O . ALA A 1 335 ? -10.851 -14.615 21.569 1.00 82.94 335 ALA A O 1
ATOM 2744 N N . SER A 1 336 ? -9.540 -13.366 22.905 1.00 83.88 336 SER A N 1
ATOM 2745 C CA . SER A 1 336 ? -10.202 -13.741 24.160 1.00 83.88 336 SER A CA 1
ATOM 2746 C C . SER A 1 336 ? -11.640 -13.224 24.227 1.00 83.88 336 SER A C 1
ATOM 2748 O O . SER A 1 336 ? -12.539 -13.994 24.561 1.00 83.88 336 SER A O 1
ATOM 2750 N N . VAL A 1 337 ? -11.867 -11.960 23.862 1.00 86.50 337 VAL A N 1
ATOM 2751 C CA . VAL A 1 337 ? -13.189 -11.316 23.769 1.00 86.50 337 VAL A CA 1
ATOM 2752 C C . VAL A 1 337 ? -14.118 -12.143 22.886 1.00 86.50 337 VAL A C 1
ATOM 2754 O O . VAL A 1 337 ? -15.202 -12.510 23.320 1.00 86.50 337 VAL A O 1
ATOM 2757 N N . ARG A 1 338 ? -13.680 -12.527 21.681 1.00 83.31 338 ARG A N 1
ATOM 2758 C CA . ARG A 1 338 ? -14.502 -13.326 20.754 1.00 83.31 338 ARG A CA 1
ATOM 2759 C C . ARG A 1 338 ? -14.754 -14.749 21.235 1.00 83.31 338 ARG A C 1
ATOM 2761 O O . ARG A 1 338 ? -15.850 -15.268 21.042 1.00 83.31 338 ARG A O 1
ATOM 2768 N N . LYS A 1 339 ? -13.752 -15.392 21.846 1.00 84.44 339 LYS A N 1
ATOM 2769 C CA . LYS A 1 339 ? -13.899 -16.753 22.383 1.00 84.44 339 LYS A CA 1
ATOM 2770 C C . LYS A 1 339 ? -15.019 -16.822 23.425 1.00 84.44 339 LYS A C 1
ATOM 2772 O O . LYS A 1 339 ? -15.777 -17.786 23.419 1.00 84.44 339 LYS A O 1
ATOM 2777 N N . HIS A 1 340 ? -15.109 -15.801 24.271 1.00 84.88 340 HIS A N 1
ATOM 2778 C CA . HIS A 1 340 ? -16.068 -15.700 25.372 1.00 84.88 340 HIS A CA 1
ATOM 2779 C C . HIS A 1 340 ? -17.206 -14.718 25.051 1.00 84.88 340 HIS A C 1
ATOM 2781 O O . HIS A 1 340 ? -17.832 -14.168 25.949 1.00 84.88 340 HIS A O 1
ATOM 2787 N N . MET A 1 341 ? -17.446 -14.443 23.766 1.00 84.00 341 MET A N 1
ATOM 2788 C CA . MET A 1 341 ? -18.579 -13.634 23.336 1.00 84.00 341 MET A CA 1
ATOM 2789 C C . MET A 1 341 ? -19.841 -14.514 23.350 1.00 84.00 341 MET A C 1
ATOM 2791 O O . MET A 1 341 ? -19.796 -15.620 22.792 1.00 84.00 341 MET A O 1
ATOM 2795 N N . PRO A 1 342 ? -20.961 -14.043 23.930 1.00 81.31 342 PRO A N 1
ATOM 2796 C CA . PRO A 1 342 ? -22.241 -14.740 23.859 1.00 81.31 342 PRO A CA 1
ATOM 2797 C C . PRO A 1 342 ? -22.633 -15.073 22.415 1.00 81.31 342 PRO A C 1
ATOM 2799 O O . PRO A 1 342 ? -22.389 -14.282 21.501 1.00 81.31 342 PRO A O 1
ATOM 2802 N N . GLU A 1 343 ? -23.290 -16.216 22.197 1.00 78.88 343 GLU A N 1
ATOM 2803 C CA . GLU A 1 343 ? -23.744 -16.635 20.855 1.00 78.88 343 GLU A CA 1
ATOM 2804 C C . GLU A 1 343 ? -24.652 -15.597 20.179 1.00 78.88 343 GLU A C 1
ATOM 2806 O O . GLU A 1 343 ? -24.573 -15.385 18.970 1.00 78.88 343 GLU A O 1
ATOM 2811 N N . THR A 1 344 ? -25.449 -14.872 20.966 1.00 72.50 344 THR A N 1
ATOM 2812 C CA . THR A 1 344 ? -26.305 -13.775 20.489 1.00 72.50 344 THR A CA 1
ATOM 2813 C C . THR A 1 344 ? -25.516 -12.614 19.875 1.00 72.50 344 THR A C 1
ATOM 2815 O O . THR A 1 344 ? -26.012 -11.950 18.963 1.00 72.50 344 THR A O 1
ATOM 2818 N N . LEU A 1 345 ? -24.282 -12.386 20.335 1.00 77.62 345 LEU A N 1
ATOM 2819 C CA . LEU A 1 345 ? -23.390 -11.330 19.854 1.00 77.62 345 LEU A CA 1
ATOM 2820 C C . LEU A 1 345 ? -22.424 -11.820 18.768 1.00 77.62 345 LEU A C 1
ATOM 2822 O O . LEU A 1 345 ? -22.046 -11.032 17.905 1.00 77.62 345 LEU A O 1
ATOM 2826 N N . LYS A 1 346 ? -22.060 -13.108 18.746 1.00 72.56 346 LYS A N 1
ATOM 2827 C CA . LYS A 1 346 ? -21.084 -13.662 17.784 1.00 72.56 346 LYS A CA 1
ATOM 2828 C C . LYS A 1 346 ? -21.438 -13.408 16.316 1.00 72.56 346 LYS A C 1
ATOM 2830 O O . LYS A 1 346 ? -20.536 -13.209 15.507 1.00 72.56 346 LYS A O 1
ATOM 2835 N N . ASN A 1 347 ? -22.728 -13.400 15.979 1.00 67.56 347 ASN A N 1
ATOM 2836 C CA . ASN A 1 347 ? -23.198 -13.224 14.598 1.00 67.56 347 ASN A CA 1
ATOM 2837 C C . ASN A 1 347 ? -23.589 -11.775 14.253 1.00 67.56 347 ASN A C 1
ATOM 2839 O O . ASN A 1 347 ? -23.704 -11.431 13.074 1.00 67.56 347 ASN A O 1
ATOM 2843 N N . SER A 1 348 ? -23.805 -10.931 15.262 1.00 68.00 348 SER A N 1
ATOM 2844 C CA . SER A 1 348 ? -24.358 -9.578 15.113 1.00 68.00 348 SER A CA 1
ATOM 2845 C C . SER A 1 348 ? -23.338 -8.473 15.403 1.00 68.00 348 SER A C 1
ATOM 2847 O O . SER A 1 348 ? -23.467 -7.376 14.867 1.00 68.00 348 SER A O 1
ATOM 2849 N N . SER A 1 349 ? -22.299 -8.763 16.188 1.00 79.44 349 SER A N 1
ATOM 2850 C CA . SER A 1 349 ? -21.381 -7.771 16.743 1.00 79.44 349 SER A CA 1
ATOM 2851 C C . SER A 1 349 ? -20.002 -7.785 16.081 1.00 79.44 349 SER A C 1
ATOM 2853 O O . SER A 1 349 ? -19.462 -8.829 15.708 1.00 79.44 349 SER A O 1
ATOM 2855 N N . ILE A 1 350 ? -19.400 -6.602 15.956 1.00 86.81 350 ILE A N 1
ATOM 2856 C CA . ILE A 1 350 ? -18.069 -6.402 15.379 1.00 86.81 350 ILE A CA 1
ATOM 2857 C C . ILE A 1 350 ? -17.183 -5.783 16.451 1.00 86.81 350 ILE A C 1
ATOM 2859 O O . ILE A 1 350 ? -17.388 -4.631 16.812 1.00 86.81 350 ILE A O 1
ATOM 2863 N N . VAL A 1 351 ? -16.180 -6.528 16.923 1.00 89.25 351 VAL A N 1
ATOM 2864 C CA . VAL A 1 351 ? -15.176 -6.032 17.880 1.00 89.25 351 VAL A CA 1
ATOM 2865 C C . VAL A 1 351 ? -13.802 -5.886 17.234 1.00 89.25 351 VAL A C 1
ATOM 2867 O O . VAL A 1 351 ? -13.317 -6.827 16.585 1.00 89.25 351 VAL A O 1
ATOM 2870 N N . PHE A 1 352 ? -13.172 -4.722 17.399 1.00 91.00 352 PHE A N 1
ATOM 2871 C CA . PHE A 1 352 ? -11.906 -4.397 16.743 1.00 91.00 352 PHE A CA 1
ATOM 2872 C C . PHE A 1 352 ? -11.062 -3.356 17.487 1.00 91.00 352 PHE A C 1
ATOM 2874 O O . PHE A 1 352 ? -11.551 -2.611 18.335 1.00 91.00 352 PHE A O 1
ATOM 2881 N N . ASP A 1 353 ? -9.777 -3.329 17.132 1.00 89.75 353 ASP A N 1
ATOM 2882 C CA . ASP A 1 353 ? -8.822 -2.292 17.518 1.00 89.75 353 ASP A CA 1
ATOM 2883 C C . ASP A 1 353 ? -8.806 -1.212 16.423 1.00 89.75 353 ASP A C 1
ATOM 2885 O O . ASP A 1 353 ? -8.498 -1.537 15.270 1.00 89.75 353 ASP A O 1
ATOM 2889 N N . PRO A 1 354 ? -9.161 0.044 16.734 1.00 88.81 354 PRO A N 1
ATOM 2890 C CA . PRO A 1 354 ? -9.167 1.120 15.750 1.00 88.81 354 PRO A CA 1
ATOM 2891 C C . PRO A 1 354 ? -7.757 1.591 15.362 1.00 88.81 354 PRO A C 1
ATOM 2893 O O . PRO A 1 354 ? -7.591 2.137 14.274 1.00 88.81 354 PRO A O 1
ATOM 2896 N N . ILE A 1 355 ? -6.742 1.368 16.204 1.00 87.00 355 ILE A N 1
ATOM 2897 C CA . ILE A 1 355 ? -5.402 1.957 16.048 1.00 87.00 355 ILE A CA 1
ATOM 2898 C C . ILE A 1 355 ? -4.712 1.540 14.739 1.00 87.00 355 ILE A C 1
ATOM 2900 O O . ILE A 1 355 ? -4.337 2.427 13.971 1.00 87.00 355 ILE A O 1
ATOM 2904 N N . PRO A 1 356 ? -4.576 0.236 14.416 1.00 88.81 356 PRO A N 1
ATOM 2905 C CA . PRO A 1 356 ? -3.959 -0.182 13.162 1.00 88.81 356 PRO A CA 1
ATOM 2906 C C . PRO A 1 356 ? -4.664 0.442 11.956 1.00 88.81 356 PRO A C 1
ATOM 2908 O O . PRO A 1 356 ? -4.030 0.921 11.030 1.00 88.81 356 PRO A O 1
ATOM 2911 N N . LEU A 1 357 ? -5.991 0.532 11.982 1.00 91.75 357 LEU A N 1
ATOM 2912 C CA . LEU A 1 357 ? -6.750 1.070 10.857 1.00 91.75 357 LEU A CA 1
ATOM 2913 C C . LEU A 1 357 ? -6.386 2.538 10.567 1.00 91.75 357 LEU A C 1
ATOM 2915 O O . LEU A 1 357 ? -6.333 2.930 9.401 1.00 91.75 357 LEU A O 1
ATOM 2919 N N . VAL A 1 358 ? -6.102 3.339 11.602 1.00 93.31 358 VAL A N 1
ATOM 2920 C CA . VAL A 1 358 ? -5.643 4.732 11.445 1.00 93.31 358 VAL A CA 1
ATOM 2921 C C . VAL A 1 358 ? -4.299 4.751 10.721 1.00 93.31 358 VAL A C 1
ATOM 2923 O O . VAL A 1 358 ? -4.161 5.432 9.704 1.00 93.31 358 VAL A O 1
ATOM 2926 N N . SER A 1 359 ? -3.338 3.954 11.196 1.00 92.25 359 SER A N 1
ATOM 2927 C CA . SER A 1 359 ? -2.002 3.834 10.603 1.00 92.25 359 SER A CA 1
ATOM 2928 C C . SER A 1 359 ? -2.061 3.375 9.145 1.00 92.25 359 SER A C 1
ATOM 2930 O O . SER A 1 359 ? -1.399 3.952 8.282 1.00 92.25 359 SER A O 1
ATOM 2932 N N . ALA A 1 360 ? -2.888 2.372 8.843 1.00 93.62 360 ALA A N 1
ATOM 2933 C CA . ALA A 1 360 ? -3.095 1.885 7.484 1.00 93.62 360 ALA A CA 1
ATOM 2934 C C . ALA A 1 360 ? -3.652 2.973 6.555 1.00 93.62 360 ALA A C 1
ATOM 2936 O O . ALA A 1 360 ? -3.157 3.116 5.436 1.00 93.62 360 ALA A O 1
ATOM 2937 N N . ALA A 1 361 ? -4.645 3.746 7.009 1.00 95.88 361 ALA A N 1
ATOM 2938 C CA . ALA A 1 361 ? -5.236 4.824 6.219 1.00 95.88 361 ALA A CA 1
ATOM 2939 C C . ALA A 1 361 ? -4.207 5.912 5.887 1.00 95.88 361 ALA A C 1
ATOM 2941 O O . ALA A 1 361 ? -4.005 6.217 4.711 1.00 95.88 361 ALA A O 1
ATOM 2942 N N . ILE A 1 362 ? -3.498 6.438 6.895 1.00 96.56 362 ILE A N 1
ATOM 2943 C CA . ILE A 1 362 ? -2.536 7.528 6.682 1.00 96.56 362 ILE A CA 1
ATOM 2944 C C . ILE A 1 362 ? -1.334 7.088 5.836 1.00 96.56 362 ILE A C 1
ATOM 2946 O O . ILE A 1 362 ? -0.926 7.822 4.939 1.00 96.56 362 ILE A O 1
ATOM 2950 N N . ILE A 1 363 ? -0.815 5.868 6.038 1.00 96.19 363 ILE A N 1
ATOM 2951 C CA . ILE A 1 363 ? 0.262 5.315 5.199 1.00 96.19 363 ILE A CA 1
ATOM 2952 C C . ILE A 1 363 ? -0.236 5.122 3.764 1.00 96.19 363 ILE A C 1
ATOM 2954 O O . ILE A 1 363 ? 0.458 5.488 2.816 1.00 96.19 363 ILE A O 1
ATOM 2958 N N . GLY A 1 364 ? -1.435 4.556 3.589 1.00 96.88 364 GLY A N 1
ATOM 2959 C CA . GLY A 1 364 ? -2.039 4.351 2.274 1.00 96.88 364 GLY A CA 1
ATOM 2960 C C . GLY A 1 364 ? -2.204 5.668 1.516 1.00 96.88 364 GLY A C 1
ATOM 2961 O O . GLY A 1 364 ? -1.774 5.768 0.369 1.00 96.88 364 GLY A O 1
ATOM 2962 N N . ASN A 1 365 ? -2.747 6.694 2.173 1.00 97.38 365 ASN A N 1
ATOM 2963 C CA . ASN A 1 365 ? -2.949 8.019 1.592 1.00 97.38 365 ASN A CA 1
ATOM 2964 C C . ASN A 1 365 ? -1.632 8.743 1.287 1.00 97.38 365 ASN A C 1
ATOM 2966 O O . ASN A 1 365 ? -1.486 9.273 0.188 1.00 97.38 365 ASN A O 1
ATOM 2970 N N . LEU A 1 366 ? -0.647 8.702 2.193 1.00 97.56 366 LEU A N 1
ATOM 2971 C CA . LEU A 1 366 ? 0.693 9.250 1.945 1.00 97.56 366 LEU A CA 1
ATOM 2972 C C . LEU A 1 366 ? 1.309 8.651 0.679 1.00 97.56 366 LEU A C 1
ATOM 2974 O O . LEU A 1 366 ? 1.827 9.371 -0.172 1.00 97.56 366 LEU A O 1
ATOM 2978 N N . VAL A 1 367 ? 1.225 7.328 0.533 1.00 97.25 367 VAL A N 1
ATOM 2979 C CA . VAL A 1 367 ? 1.801 6.620 -0.613 1.00 97.25 367 VAL A CA 1
ATOM 2980 C C . VAL A 1 367 ? 1.038 6.935 -1.899 1.00 97.25 367 VAL A C 1
ATOM 2982 O O . VAL A 1 367 ? 1.669 7.189 -2.924 1.00 97.25 367 VAL A O 1
ATOM 2985 N N . ILE A 1 368 ? -0.299 6.943 -1.863 1.00 97.31 368 ILE A N 1
ATOM 2986 C CA . ILE A 1 368 ? -1.129 7.318 -3.017 1.00 97.31 368 ILE A CA 1
ATOM 2987 C C . ILE A 1 368 ? -0.765 8.729 -3.485 1.00 97.31 368 ILE A C 1
ATOM 2989 O O . ILE A 1 368 ? -0.476 8.910 -4.668 1.00 97.31 368 ILE A O 1
ATOM 2993 N N . GLN A 1 369 ? -0.712 9.701 -2.574 1.00 95.69 369 GLN A N 1
ATOM 2994 C CA . GLN A 1 369 ? -0.391 11.087 -2.907 1.00 95.69 369 GLN A CA 1
ATOM 2995 C C . GLN A 1 369 ? 1.041 11.236 -3.426 1.00 95.69 369 GLN A C 1
ATOM 2997 O O . GLN A 1 369 ? 1.241 11.813 -4.491 1.00 95.69 369 GLN A O 1
ATOM 3002 N N . ALA A 1 370 ? 2.037 10.658 -2.752 1.00 95.44 370 ALA A N 1
ATOM 3003 C CA . ALA A 1 370 ? 3.424 10.727 -3.210 1.00 95.44 370 ALA A CA 1
ATOM 3004 C C . ALA A 1 370 ? 3.587 10.159 -4.632 1.00 95.44 370 ALA A C 1
ATOM 3006 O O . ALA A 1 370 ? 4.302 10.719 -5.462 1.00 95.44 370 ALA A O 1
ATOM 3007 N N . ILE A 1 371 ? 2.885 9.069 -4.953 1.00 94.75 371 ILE A N 1
ATOM 3008 C CA . ILE A 1 371 ? 2.919 8.465 -6.290 1.00 94.75 371 ILE A CA 1
ATOM 3009 C C . ILE A 1 371 ? 2.173 9.322 -7.319 1.00 94.75 371 ILE A C 1
ATOM 3011 O O . ILE A 1 371 ? 2.666 9.484 -8.435 1.00 94.75 371 ILE A O 1
ATOM 3015 N N . CYS A 1 372 ? 0.993 9.840 -6.977 1.00 93.12 372 CYS A N 1
ATOM 3016 C CA . CYS A 1 372 ? 0.110 10.520 -7.928 1.00 93.12 372 CYS A CA 1
ATOM 3017 C C . CYS A 1 372 ? 0.387 12.019 -8.081 1.00 93.12 372 CYS A C 1
ATOM 3019 O O . CYS A 1 372 ? -0.128 12.617 -9.016 1.00 93.12 372 CYS A O 1
ATOM 3021 N N . PHE A 1 373 ? 1.187 12.620 -7.200 1.00 90.94 373 PHE A N 1
ATOM 3022 C CA . PHE A 1 373 ? 1.653 13.999 -7.342 1.00 90.94 373 PHE A CA 1
ATOM 3023 C C . PHE A 1 373 ? 3.128 14.064 -7.740 1.00 90.94 373 PHE A C 1
ATOM 3025 O O . PHE A 1 373 ? 3.484 14.865 -8.597 1.00 90.94 373 PHE A O 1
ATOM 3032 N N . CYS A 1 374 ? 3.984 13.194 -7.193 1.00 89.81 374 CYS A N 1
ATOM 3033 C CA . CYS A 1 374 ? 5.429 13.254 -7.448 1.00 89.81 374 CYS A CA 1
ATOM 3034 C C . CYS A 1 374 ? 5.927 12.182 -8.426 1.00 89.81 374 CYS A C 1
ATOM 3036 O O . CYS A 1 374 ? 7.098 12.178 -8.786 1.00 89.81 374 CYS A O 1
ATOM 3038 N N . GLY A 1 375 ? 5.088 11.222 -8.830 1.00 90.38 375 GLY A N 1
ATOM 3039 C CA . GLY A 1 375 ? 5.508 10.163 -9.749 1.00 90.38 375 GLY A CA 1
ATOM 3040 C C . GLY A 1 375 ? 6.552 9.199 -9.173 1.00 90.38 375 GLY A C 1
ATOM 3041 O O . GLY A 1 375 ? 7.192 8.460 -9.928 1.00 90.38 375 GLY A O 1
ATOM 3042 N N . ILE A 1 376 ? 6.730 9.160 -7.851 1.00 90.81 376 ILE A N 1
ATOM 3043 C CA . ILE A 1 376 ? 7.759 8.348 -7.190 1.00 90.81 376 ILE A CA 1
ATOM 3044 C C . ILE A 1 376 ? 7.453 6.842 -7.292 1.00 90.81 376 ILE A C 1
ATOM 3046 O O . ILE A 1 376 ? 6.292 6.419 -7.324 1.00 90.81 376 ILE A O 1
ATOM 3050 N N . ARG A 1 377 ? 8.474 5.982 -7.368 1.00 90.69 377 ARG A N 1
ATOM 3051 C CA . ARG A 1 377 ? 8.300 4.528 -7.192 1.00 90.69 377 ARG A CA 1
ATOM 3052 C C . ARG A 1 377 ? 8.148 4.206 -5.712 1.00 90.69 377 ARG A C 1
ATOM 3054 O O . ARG A 1 377 ? 8.780 4.813 -4.863 1.00 90.69 377 ARG A O 1
ATOM 3061 N N . ILE A 1 378 ? 7.423 3.134 -5.398 1.00 91.44 378 ILE A N 1
ATOM 3062 C CA . ILE A 1 378 ? 7.332 2.633 -4.017 1.00 91.44 378 ILE A CA 1
ATOM 3063 C C . ILE A 1 378 ? 8.704 2.366 -3.379 1.00 91.44 378 ILE A C 1
ATOM 3065 O O . ILE A 1 378 ? 8.887 2.664 -2.210 1.00 91.44 378 ILE A O 1
ATOM 3069 N N . SER A 1 379 ? 9.673 1.849 -4.145 1.00 88.38 379 SER A N 1
ATOM 3070 C CA . SER A 1 379 ? 11.027 1.593 -3.643 1.00 88.38 379 SER A CA 1
ATOM 3071 C C . SER A 1 379 ? 11.810 2.871 -3.359 1.00 88.38 379 SER A C 1
ATOM 3073 O O . SER A 1 379 ? 12.598 2.880 -2.434 1.00 88.38 379 SER A O 1
ATOM 3075 N N . GLU A 1 380 ? 11.574 3.927 -4.137 1.00 90.56 380 GLU A N 1
ATOM 3076 C CA . GLU A 1 380 ? 12.185 5.247 -3.933 1.00 90.56 380 GLU A CA 1
ATOM 3077 C C . GLU A 1 380 ? 11.544 5.940 -2.721 1.00 90.56 380 GLU A C 1
ATOM 3079 O O . GLU A 1 380 ? 12.231 6.489 -1.873 1.00 90.56 380 GLU A O 1
ATOM 3084 N N . LEU A 1 381 ? 10.223 5.819 -2.555 1.00 92.31 381 LEU A N 1
ATOM 3085 C CA . LEU A 1 381 ? 9.527 6.318 -1.368 1.00 92.31 381 LEU A CA 1
ATOM 3086 C C . LEU A 1 381 ? 9.990 5.615 -0.079 1.00 92.31 381 LEU A C 1
ATOM 3088 O O . LEU A 1 381 ? 10.074 6.234 0.977 1.00 92.31 381 LEU A O 1
ATOM 3092 N N . GLN A 1 382 ? 10.306 4.321 -0.164 1.00 91.88 382 GLN A N 1
ATOM 3093 C CA . GLN A 1 382 ? 10.896 3.550 0.934 1.00 91.88 382 GLN A CA 1
ATOM 3094 C C . GLN A 1 382 ? 12.295 4.060 1.337 1.00 91.88 382 GLN A C 1
ATOM 3096 O O . GLN A 1 382 ? 12.724 3.814 2.457 1.00 91.88 382 GLN A O 1
ATOM 3101 N N . GLU A 1 383 ? 12.994 4.792 0.469 1.00 90.75 383 GLU A N 1
ATOM 3102 C CA . GLU A 1 383 ? 14.317 5.362 0.754 1.00 90.75 383 GLU A CA 1
ATOM 3103 C C . GLU A 1 383 ? 14.259 6.714 1.474 1.00 90.75 383 GLU A C 1
ATOM 3105 O O . GLU A 1 383 ? 15.285 7.183 1.969 1.00 90.75 383 GLU A O 1
ATOM 3110 N N . VAL A 1 384 ? 13.081 7.339 1.569 1.00 91.62 384 VAL A N 1
ATOM 3111 C CA . VAL A 1 384 ? 12.929 8.655 2.198 1.00 91.62 384 VAL A CA 1
ATOM 3112 C C . VAL A 1 384 ? 13.242 8.559 3.692 1.00 91.62 384 VAL A C 1
ATOM 3114 O O . VAL A 1 384 ? 12.664 7.746 4.419 1.00 91.62 384 VAL A O 1
ATOM 3117 N N . THR A 1 385 ? 14.148 9.415 4.163 1.00 91.44 385 THR A N 1
ATOM 3118 C CA . THR A 1 385 ? 14.564 9.509 5.571 1.00 91.44 385 THR A CA 1
ATOM 3119 C C . THR A 1 385 ? 14.259 10.892 6.132 1.00 91.44 385 THR A C 1
ATOM 3121 O O . THR A 1 385 ? 14.156 11.861 5.388 1.00 91.44 385 THR A O 1
ATOM 3124 N N . LEU A 1 386 ? 14.164 11.004 7.457 1.00 89.25 386 LEU A N 1
ATOM 3125 C CA . LEU A 1 386 ? 13.990 12.289 8.152 1.00 89.25 386 LEU A CA 1
ATOM 3126 C C . LEU A 1 386 ? 15.278 13.126 8.244 1.00 89.25 386 LEU A C 1
ATOM 3128 O O . LEU A 1 386 ? 15.310 14.157 8.916 1.00 89.25 386 LEU A O 1
ATOM 3132 N N . ASN A 1 387 ? 16.347 12.693 7.581 1.00 86.88 387 ASN A N 1
ATOM 3133 C CA . ASN A 1 387 ? 17.601 13.422 7.537 1.00 86.88 387 ASN A CA 1
ATOM 3134 C C . ASN A 1 387 ? 17.476 14.676 6.660 1.00 86.88 387 ASN A C 1
ATOM 3136 O O . ASN A 1 387 ? 16.825 14.664 5.612 1.00 86.88 387 ASN A O 1
ATOM 3140 N N . LYS A 1 388 ? 18.165 15.750 7.057 1.00 84.12 388 LYS A N 1
ATOM 3141 C CA . LYS A 1 388 ? 18.157 17.041 6.343 1.00 84.12 388 LYS A CA 1
ATOM 3142 C C . LYS A 1 388 ? 18.759 16.938 4.943 1.00 84.12 388 LYS A C 1
ATOM 3144 O O . LYS A 1 388 ? 18.467 17.748 4.071 1.00 84.12 388 LYS A O 1
ATOM 3149 N N . GLU A 1 389 ? 19.618 15.951 4.714 1.00 84.12 389 GLU A N 1
ATOM 3150 C CA . GLU A 1 389 ? 20.189 15.676 3.404 1.00 84.12 389 GLU A CA 1
ATOM 3151 C C . GLU A 1 389 ? 19.136 15.113 2.442 1.00 84.12 389 GLU A C 1
ATOM 3153 O O . GLU A 1 389 ? 19.211 15.403 1.246 1.00 84.12 389 GLU A O 1
ATOM 3158 N N . CYS A 1 390 ? 18.168 14.351 2.967 1.00 86.69 390 CYS A N 1
ATOM 3159 C CA . CYS A 1 390 ? 17.112 13.697 2.201 1.00 86.69 390 CYS A CA 1
ATOM 3160 C C . CYS A 1 390 ? 15.942 14.641 1.922 1.00 86.69 390 CYS A C 1
ATOM 3162 O O . CYS A 1 390 ? 15.532 14.737 0.772 1.00 86.69 390 CYS A O 1
ATOM 3164 N N . ILE A 1 391 ? 15.443 15.361 2.933 1.00 88.94 391 ILE A N 1
ATOM 3165 C CA . ILE A 1 391 ? 14.337 16.317 2.783 1.00 88.94 391 ILE A CA 1
ATOM 3166 C C . ILE A 1 391 ? 14.898 17.738 2.834 1.00 88.94 391 ILE A C 1
ATOM 3168 O O . ILE A 1 391 ? 15.321 18.201 3.897 1.00 88.94 391 ILE A O 1
ATOM 3172 N N . ARG A 1 392 ? 14.885 18.440 1.698 1.00 86.88 392 ARG A N 1
ATOM 3173 C CA . ARG A 1 392 ? 15.369 19.826 1.587 1.00 86.88 392 ARG A CA 1
ATOM 3174 C C . ARG A 1 392 ? 14.251 20.762 1.163 1.00 86.88 392 ARG A C 1
ATOM 3176 O O . ARG A 1 392 ? 13.279 20.334 0.557 1.00 86.88 392 ARG A O 1
ATOM 3183 N N . LEU A 1 393 ? 14.402 22.038 1.497 1.00 84.81 393 LEU A N 1
ATOM 3184 C CA . LEU A 1 393 ? 13.590 23.118 0.949 1.00 84.81 393 LEU A CA 1
ATOM 3185 C C . LEU A 1 393 ? 14.462 23.880 -0.049 1.00 84.81 393 LEU A C 1
ATOM 3187 O O . LEU A 1 393 ? 15.515 24.399 0.325 1.00 84.81 393 LEU A O 1
ATOM 3191 N N . GLU A 1 394 ? 14.042 23.921 -1.305 1.00 82.88 394 GLU A N 1
ATOM 3192 C CA . GLU A 1 394 ? 14.756 24.571 -2.402 1.00 82.88 394 GLU A CA 1
ATOM 3193 C C . GLU A 1 394 ? 13.886 25.664 -3.015 1.00 82.88 394 GLU A C 1
ATOM 3195 O O . GLU A 1 394 ? 12.663 25.555 -3.042 1.00 82.88 394 GLU A O 1
ATOM 3200 N N . LYS A 1 395 ? 14.519 26.729 -3.512 1.00 80.62 395 LYS A N 1
ATOM 3201 C CA . LYS A 1 395 ? 13.839 27.755 -4.304 1.00 80.62 395 LYS A CA 1
ATOM 3202 C C . LYS A 1 395 ? 13.961 27.387 -5.776 1.00 80.62 395 LYS A C 1
ATOM 3204 O O . LYS A 1 395 ? 15.076 27.157 -6.237 1.00 80.62 395 LYS A O 1
ATOM 3209 N N . VAL A 1 396 ? 12.837 27.335 -6.477 1.00 74.31 396 VAL A N 1
ATOM 3210 C CA . VAL A 1 396 ? 12.764 27.016 -7.903 1.00 74.31 396 VAL A CA 1
ATOM 3211 C C . VAL A 1 396 ? 12.250 28.239 -8.637 1.00 74.31 396 VAL A C 1
ATOM 3213 O O . VAL A 1 396 ? 11.221 28.811 -8.273 1.00 74.31 396 VAL A O 1
ATOM 3216 N N . GLU A 1 397 ? 12.985 28.630 -9.668 1.00 74.31 397 GLU A N 1
ATOM 3217 C CA . GLU A 1 397 ? 12.577 29.680 -10.589 1.00 74.31 397 GLU A CA 1
ATOM 3218 C C . GLU A 1 397 ? 11.848 29.036 -11.769 1.00 74.31 397 GLU A C 1
ATOM 3220 O O . GLU A 1 397 ? 12.393 28.145 -12.419 1.00 74.31 397 GLU A O 1
ATOM 3225 N N . TYR A 1 398 ? 10.622 29.464 -12.058 1.00 68.69 398 TYR A N 1
ATOM 3226 C CA . TYR A 1 398 ? 9.859 28.961 -13.204 1.00 68.69 398 TYR A CA 1
ATOM 3227 C C . TYR A 1 398 ? 9.079 30.080 -13.891 1.00 68.69 398 TYR A C 1
ATOM 3229 O O . TYR A 1 398 ? 8.889 31.171 -13.346 1.00 68.69 398 TYR A O 1
ATOM 3237 N N . ARG A 1 399 ? 8.636 29.812 -15.122 1.00 65.44 399 ARG A N 1
ATOM 3238 C CA . ARG A 1 399 ? 7.737 30.692 -15.874 1.00 65.44 399 ARG A CA 1
ATOM 3239 C C . ARG A 1 399 ? 6.379 30.027 -15.983 1.00 65.44 399 ARG A C 1
ATOM 3241 O O . ARG A 1 399 ? 6.285 28.853 -16.308 1.00 65.44 399 ARG A O 1
ATOM 3248 N N . GLU A 1 400 ? 5.306 30.757 -15.717 1.00 60.84 400 GLU A N 1
ATOM 3249 C CA . GLU A 1 400 ? 3.980 30.226 -16.018 1.00 60.84 400 GLU A CA 1
ATOM 3250 C C . GLU A 1 400 ? 3.721 30.261 -17.523 1.00 60.84 400 GLU A C 1
ATOM 3252 O O . GLU A 1 400 ? 4.163 31.164 -18.239 1.00 60.84 400 GLU A O 1
ATOM 3257 N N . ARG A 1 401 ? 2.939 29.293 -18.019 1.00 51.16 401 ARG A N 1
ATOM 3258 C CA . ARG A 1 401 ? 2.441 29.330 -19.397 1.00 51.16 401 ARG A CA 1
ATOM 3259 C C . ARG A 1 401 ? 1.686 30.644 -19.610 1.00 51.16 401 ARG A C 1
ATOM 3261 O O . ARG A 1 401 ? 0.583 30.801 -19.095 1.00 51.16 401 ARG A O 1
ATOM 3268 N N . ASN A 1 402 ? 2.260 31.515 -20.440 1.00 53.94 402 ASN A N 1
ATOM 3269 C CA . ASN A 1 402 ? 1.780 32.850 -20.832 1.00 53.94 402 ASN A CA 1
ATOM 3270 C C . ASN A 1 402 ? 2.224 34.026 -19.946 1.00 53.94 402 ASN A C 1
ATOM 3272 O O . ASN A 1 402 ? 1.820 35.151 -20.239 1.00 53.94 402 ASN A O 1
ATOM 3276 N N . ASP A 1 403 ? 3.082 33.812 -18.945 1.00 58.12 403 ASP A N 1
ATOM 3277 C CA . ASP A 1 403 ? 3.712 34.901 -18.196 1.00 58.12 403 ASP A CA 1
ATOM 3278 C C . ASP A 1 403 ? 5.181 35.072 -18.615 1.00 58.12 403 ASP A C 1
ATOM 3280 O O . ASP A 1 403 ? 5.960 34.123 -18.707 1.00 58.12 403 ASP A O 1
ATOM 3284 N N . SER A 1 404 ? 5.566 36.312 -18.911 1.00 63.31 404 SER A N 1
ATOM 3285 C CA . SER A 1 404 ? 6.964 36.668 -19.181 1.00 63.31 404 SER A CA 1
ATOM 3286 C C . SER A 1 404 ? 7.802 36.804 -17.907 1.00 63.31 404 SER A C 1
ATOM 3288 O O . SER A 1 404 ? 9.034 36.828 -18.003 1.00 63.31 404 SER A O 1
ATOM 3290 N N . GLN A 1 405 ? 7.159 36.906 -16.739 1.00 69.19 405 GLN A N 1
ATOM 3291 C CA . GLN A 1 405 ? 7.828 37.048 -15.451 1.00 69.19 405 GLN A CA 1
ATOM 3292 C C . GLN A 1 405 ? 8.298 35.697 -14.905 1.00 69.19 405 GLN A C 1
ATOM 3294 O O . GLN A 1 405 ? 7.620 34.677 -15.011 1.00 69.19 405 GLN A O 1
ATOM 3299 N N . ILE A 1 406 ? 9.494 35.710 -14.317 1.00 70.69 406 ILE A N 1
ATOM 3300 C CA . ILE A 1 406 ? 10.040 34.580 -13.567 1.00 70.69 406 ILE A CA 1
ATOM 3301 C C . ILE A 1 406 ? 9.430 34.631 -12.166 1.00 70.69 406 ILE A C 1
ATOM 3303 O O . ILE A 1 406 ? 9.577 35.639 -11.469 1.00 70.69 406 ILE A O 1
ATOM 3307 N N . LYS A 1 407 ? 8.763 33.553 -11.757 1.00 70.19 407 LYS A N 1
ATOM 3308 C CA . LYS A 1 407 ? 8.277 33.355 -10.388 1.00 70.19 407 LYS A CA 1
ATOM 3309 C C . LYS A 1 407 ? 9.274 32.500 -9.616 1.00 70.19 407 LYS A C 1
ATOM 3311 O O . LYS A 1 407 ? 9.914 31.621 -10.188 1.00 70.19 407 LYS A O 1
ATOM 3316 N N . ILE A 1 408 ? 9.417 32.780 -8.321 1.00 71.38 408 ILE A N 1
ATOM 3317 C CA . ILE A 1 408 ? 10.293 32.032 -7.415 1.00 71.38 408 ILE A CA 1
ATOM 3318 C C . ILE A 1 408 ? 9.425 31.420 -6.325 1.00 71.38 408 ILE A C 1
ATOM 3320 O O . ILE A 1 408 ? 8.983 32.138 -5.429 1.00 71.38 408 ILE A O 1
ATOM 3324 N N . ASP A 1 409 ? 9.245 30.104 -6.370 1.00 70.56 409 ASP A N 1
ATOM 3325 C CA . ASP A 1 409 ? 8.532 29.361 -5.330 1.00 70.56 409 ASP A CA 1
ATOM 3326 C C . ASP A 1 409 ? 9.485 28.467 -4.541 1.00 70.56 409 ASP A C 1
ATOM 3328 O O . ASP A 1 409 ? 10.573 28.108 -4.992 1.00 70.56 409 ASP A O 1
ATOM 3332 N N . SER A 1 410 ? 9.097 28.138 -3.309 1.00 76.06 410 SER A N 1
ATOM 3333 C CA . SER A 1 410 ? 9.851 27.213 -2.461 1.00 76.06 410 SER A CA 1
ATOM 3334 C C . SER A 1 410 ? 9.202 25.835 -2.497 1.00 76.06 410 SER A C 1
ATOM 3336 O O . SER A 1 410 ? 8.051 25.684 -2.091 1.00 76.06 410 SER A O 1
ATOM 3338 N N . TYR A 1 411 ? 9.952 24.830 -2.938 1.00 79.38 411 TYR A N 1
ATOM 3339 C CA . TYR A 1 411 ? 9.507 23.444 -3.015 1.00 79.38 411 TYR A CA 1
ATOM 3340 C C . TYR A 1 411 ? 10.328 22.557 -2.098 1.00 79.38 411 TYR A C 1
ATOM 3342 O O . TYR A 1 411 ? 11.539 22.729 -1.939 1.00 79.38 411 TYR A O 1
ATOM 3350 N N . TYR A 1 412 ? 9.665 21.561 -1.522 1.00 85.81 412 TYR A N 1
ATOM 3351 C CA . TYR A 1 412 ? 10.380 20.477 -0.875 1.00 85.81 412 TYR A CA 1
ATOM 3352 C C . TYR A 1 412 ? 10.971 19.549 -1.932 1.00 85.81 412 TYR A C 1
ATOM 3354 O O . TYR A 1 412 ? 10.348 19.287 -2.961 1.00 85.81 412 TYR A O 1
ATOM 3362 N N . THR A 1 413 ? 12.161 19.029 -1.669 1.00 89.00 413 THR A N 1
ATOM 3363 C CA . THR A 1 413 ? 12.804 18.017 -2.502 1.00 89.00 413 THR A CA 1
ATOM 3364 C C . THR A 1 413 ? 13.142 16.795 -1.666 1.00 89.00 413 THR A C 1
ATOM 3366 O O . THR A 1 413 ? 13.553 16.908 -0.506 1.00 89.00 413 THR A O 1
ATOM 3369 N N . TRP A 1 414 ? 12.922 15.615 -2.244 1.00 92.19 414 TRP A N 1
ATOM 3370 C CA . TRP A 1 414 ? 13.382 14.343 -1.698 1.00 92.19 414 TRP A CA 1
ATOM 3371 C C . TRP A 1 414 ? 14.558 13.834 -2.517 1.00 92.19 414 TRP A C 1
ATOM 3373 O O . TRP A 1 414 ? 14.458 13.691 -3.735 1.00 92.19 414 TRP A O 1
ATOM 3383 N N . ASN A 1 415 ? 15.653 13.541 -1.822 1.00 87.81 415 ASN A N 1
ATOM 3384 C CA . ASN A 1 415 ? 16.887 13.028 -2.398 1.00 87.81 415 ASN A CA 1
ATOM 3385 C C . ASN A 1 415 ? 17.055 11.550 -2.031 1.00 87.81 415 ASN A C 1
ATOM 3387 O O . ASN A 1 415 ? 17.121 11.211 -0.844 1.00 87.81 415 ASN A O 1
ATOM 3391 N N . PHE A 1 416 ? 17.139 10.676 -3.032 1.00 84.50 416 PHE A N 1
ATOM 3392 C CA . PHE A 1 416 ? 17.280 9.223 -2.860 1.00 84.50 416 PHE A CA 1
ATOM 3393 C C . PHE A 1 416 ? 18.030 8.587 -4.039 1.00 84.50 416 PHE A C 1
ATOM 3395 O O . PHE A 1 416 ? 18.275 9.246 -5.049 1.00 84.50 416 PHE A O 1
ATOM 3402 N N . PHE A 1 417 ? 18.417 7.314 -3.934 1.00 74.25 417 PHE A N 1
ATOM 3403 C CA . PHE A 1 417 ? 19.082 6.619 -5.036 1.00 74.25 417 PHE A CA 1
ATOM 3404 C C . PHE A 1 417 ? 18.022 6.074 -5.989 1.00 74.25 417 PHE A C 1
ATOM 3406 O O . PHE A 1 417 ? 17.297 5.127 -5.685 1.00 74.25 417 PHE A O 1
ATOM 3413 N N . ALA A 1 418 ? 17.904 6.656 -7.178 1.00 66.94 418 ALA A N 1
ATOM 3414 C CA . ALA A 1 418 ? 16.951 6.125 -8.137 1.00 66.94 418 ALA A CA 1
ATOM 3415 C C . ALA A 1 418 ? 17.325 4.698 -8.544 1.00 66.94 418 ALA A C 1
ATOM 3417 O O . ALA A 1 418 ? 18.491 4.311 -8.676 1.00 66.94 418 ALA A O 1
ATOM 3418 N N . LYS A 1 419 ? 16.302 3.868 -8.754 1.00 62.25 419 LYS A N 1
ATOM 3419 C CA . LYS A 1 419 ? 16.504 2.457 -9.075 1.00 62.25 419 LYS A CA 1
ATOM 3420 C C . LYS A 1 419 ? 17.355 2.325 -10.342 1.00 62.25 419 LYS A C 1
ATOM 3422 O O . LYS A 1 419 ? 16.873 2.643 -11.422 1.00 62.25 419 LYS A O 1
ATOM 3427 N N . GLN A 1 420 ? 18.532 1.701 -10.210 1.00 62.03 420 GLN A N 1
ATOM 3428 C CA . GLN A 1 420 ? 19.517 1.465 -11.287 1.00 62.03 420 GLN A CA 1
ATOM 3429 C C . GLN A 1 420 ? 20.419 2.666 -11.617 1.00 62.03 420 GLN A C 1
ATOM 3431 O O . GLN A 1 420 ? 21.096 2.624 -12.642 1.00 62.03 420 GLN A O 1
ATOM 3436 N N . HIS A 1 421 ? 20.457 3.676 -10.747 1.00 62.38 421 HIS A N 1
ATOM 3437 C CA . HIS A 1 421 ? 21.415 4.774 -10.778 1.00 62.38 421 HIS A CA 1
ATOM 3438 C C . HIS A 1 421 ? 22.283 4.708 -9.515 1.00 62.38 421 HIS A C 1
ATOM 3440 O O . HIS A 1 421 ? 21.780 4.443 -8.424 1.00 62.38 421 HIS A O 1
ATOM 3446 N N . ASP A 1 422 ? 23.588 4.933 -9.668 1.00 68.31 422 ASP A N 1
ATOM 3447 C CA . ASP A 1 422 ? 24.527 4.984 -8.535 1.00 68.31 422 ASP A CA 1
ATOM 3448 C C . ASP A 1 422 ? 24.598 6.391 -7.909 1.00 68.31 422 ASP A C 1
ATOM 3450 O O . ASP A 1 422 ? 25.276 6.600 -6.904 1.00 68.31 422 ASP A O 1
ATOM 3454 N N . ASN A 1 423 ? 23.865 7.349 -8.486 1.00 73.56 423 ASN A N 1
ATOM 3455 C CA . ASN A 1 423 ? 23.800 8.733 -8.040 1.00 73.56 423 ASN A CA 1
ATOM 3456 C C . ASN A 1 423 ? 22.473 9.026 -7.339 1.00 73.56 423 ASN A C 1
ATOM 3458 O O . ASN A 1 423 ? 21.435 8.438 -7.648 1.00 73.56 423 ASN A O 1
ATOM 3462 N N . VAL A 1 424 ? 22.531 9.971 -6.404 1.00 80.31 424 VAL A N 1
ATOM 3463 C CA . VAL A 1 424 ? 21.352 10.533 -5.750 1.00 80.31 424 VAL A CA 1
ATOM 3464 C C . VAL A 1 424 ? 20.590 11.381 -6.764 1.00 80.31 424 VAL A C 1
ATOM 3466 O O . VAL A 1 424 ? 21.172 12.263 -7.393 1.00 80.31 424 VAL A O 1
ATOM 3469 N N . GLU A 1 425 ? 19.299 11.117 -6.905 1.00 82.44 425 GLU A N 1
ATOM 3470 C CA . GLU A 1 425 ? 18.384 11.892 -7.734 1.00 82.44 425 GLU A CA 1
ATOM 3471 C C . GLU A 1 425 ? 17.420 12.686 -6.859 1.00 82.44 425 GLU A C 1
ATOM 3473 O O . GLU A 1 425 ? 17.120 12.311 -5.720 1.00 82.44 425 GLU A O 1
ATOM 3478 N N . LYS A 1 426 ? 16.952 13.799 -7.419 1.00 86.62 426 LYS A N 1
ATOM 3479 C CA . LYS A 1 426 ? 16.073 14.757 -6.762 1.00 86.62 426 LYS A CA 1
ATOM 3480 C C . LYS A 1 426 ? 14.660 14.610 -7.306 1.00 86.62 426 LYS A C 1
ATOM 3482 O O . LYS A 1 426 ? 14.472 14.586 -8.518 1.00 86.62 426 LYS A O 1
ATOM 3487 N N . VAL A 1 427 ? 13.669 14.580 -6.421 1.00 87.19 427 VAL A N 1
ATOM 3488 C CA . VAL A 1 427 ? 12.251 14.698 -6.789 1.00 87.19 427 VAL A CA 1
ATOM 3489 C C . VAL A 1 427 ? 11.632 15.881 -6.071 1.00 87.19 427 VAL A C 1
ATOM 3491 O O . VAL A 1 427 ? 11.752 16.000 -4.853 1.00 87.19 427 VAL A O 1
ATOM 3494 N N . TYR A 1 428 ? 10.941 16.734 -6.824 1.00 86.25 428 TYR A N 1
ATOM 3495 C CA . TYR A 1 428 ? 10.130 17.813 -6.272 1.00 86.25 428 TYR A CA 1
ATOM 3496 C C . TYR A 1 428 ? 8.862 17.250 -5.625 1.00 86.25 428 TYR A C 1
ATOM 3498 O O . TYR A 1 428 ? 8.170 16.405 -6.198 1.00 86.25 428 TYR A O 1
ATOM 3506 N N . VAL A 1 429 ? 8.566 17.723 -4.419 1.00 87.69 429 VAL A N 1
ATOM 3507 C CA . VAL A 1 429 ? 7.482 17.229 -3.574 1.00 87.69 429 VAL A CA 1
ATOM 3508 C C . VAL A 1 429 ? 6.466 18.332 -3.354 1.00 87.69 429 VAL A C 1
ATOM 3510 O O . VAL A 1 429 ? 6.796 19.440 -2.931 1.00 87.69 429 VAL A O 1
ATOM 3513 N N . TYR A 1 430 ? 5.211 18.001 -3.628 1.00 83.62 430 TYR A N 1
ATOM 3514 C CA . TYR A 1 430 ? 4.108 18.944 -3.528 1.00 83.62 430 TYR A CA 1
ATOM 3515 C C . TYR A 1 430 ? 3.704 19.195 -2.069 1.00 83.62 430 TYR A C 1
ATOM 3517 O O . TYR A 1 430 ? 3.808 18.277 -1.246 1.00 83.62 430 TYR A O 1
ATOM 3525 N N . PRO A 1 431 ? 3.196 20.402 -1.745 1.00 82.31 431 PRO A N 1
ATOM 3526 C CA . PRO A 1 431 ? 2.780 20.756 -0.387 1.00 82.31 431 PRO A CA 1
ATOM 3527 C C . PRO A 1 431 ? 1.820 19.743 0.248 1.00 82.31 431 PRO A C 1
ATOM 3529 O O . PRO A 1 431 ? 2.057 19.300 1.367 1.00 82.31 431 PRO A O 1
ATOM 3532 N N . THR A 1 432 ? 0.822 19.268 -0.500 1.00 84.94 432 THR A N 1
ATOM 3533 C CA . THR A 1 432 ? -0.165 18.270 -0.040 1.00 84.94 432 THR A CA 1
ATOM 3534 C C . THR A 1 432 ? 0.475 16.955 0.424 1.00 84.94 432 THR A C 1
ATOM 3536 O O . THR A 1 432 ? 0.079 16.364 1.436 1.00 84.94 432 THR A O 1
ATOM 3539 N N . VAL A 1 433 ? 1.526 16.508 -0.271 1.00 92.62 433 VAL A N 1
ATOM 3540 C CA . VAL A 1 433 ? 2.294 15.310 0.096 1.00 92.62 433 VAL A CA 1
ATOM 3541 C C . VAL A 1 433 ? 3.071 15.556 1.389 1.00 92.62 433 VAL A C 1
ATOM 3543 O O . VAL A 1 433 ? 3.104 14.684 2.259 1.00 92.62 433 VAL A O 1
ATOM 3546 N N . MET A 1 434 ? 3.655 16.745 1.549 1.00 90.50 434 MET A N 1
ATOM 3547 C CA . MET A 1 434 ? 4.389 17.126 2.759 1.00 90.50 434 MET A CA 1
ATOM 3548 C C . MET A 1 434 ? 3.477 17.310 3.976 1.00 90.50 434 MET A C 1
ATOM 3550 O O . MET A 1 434 ? 3.843 16.886 5.069 1.00 90.50 434 MET A O 1
ATOM 3554 N N . GLU A 1 435 ? 2.277 17.860 3.804 1.00 90.25 435 GLU A N 1
ATOM 3555 C CA . GLU A 1 435 ? 1.247 17.942 4.850 1.00 90.25 435 GLU A CA 1
ATOM 3556 C C . GLU A 1 435 ? 0.801 16.550 5.308 1.00 90.25 435 GLU A C 1
ATOM 3558 O O . GLU A 1 435 ? 0.670 16.276 6.505 1.00 90.25 435 GLU A O 1
ATOM 3563 N N . THR A 1 436 ? 0.624 15.634 4.356 1.00 94.00 436 THR A N 1
ATOM 3564 C CA . THR A 1 436 ? 0.279 14.240 4.654 1.00 94.00 436 THR A CA 1
ATOM 3565 C C . THR A 1 436 ? 1.436 13.527 5.362 1.00 94.00 436 THR A C 1
ATOM 3567 O O . THR A 1 436 ? 1.205 12.771 6.305 1.00 94.00 436 THR A O 1
ATOM 3570 N N . LEU A 1 437 ? 2.686 13.801 4.971 1.00 94.94 437 LEU A N 1
ATOM 3571 C CA . LEU A 1 437 ? 3.880 13.302 5.658 1.00 94.94 437 LEU A CA 1
ATOM 3572 C C . LEU A 1 437 ? 3.976 13.839 7.092 1.00 94.94 437 LEU A C 1
ATOM 3574 O O . LEU A 1 437 ? 4.218 13.065 8.015 1.00 94.94 437 LEU A O 1
ATOM 3578 N N . ALA A 1 438 ? 3.770 15.140 7.294 1.00 93.06 438 ALA A N 1
ATOM 3579 C CA . ALA A 1 438 ? 3.780 15.748 8.621 1.00 93.06 438 ALA A CA 1
ATOM 3580 C C . ALA A 1 438 ? 2.707 15.111 9.516 1.00 93.06 438 ALA A C 1
ATOM 3582 O O . ALA A 1 438 ? 2.992 14.708 10.641 1.00 93.06 438 ALA A O 1
ATOM 3583 N N . THR A 1 439 ? 1.505 14.915 8.975 1.00 94.50 439 THR A N 1
ATOM 3584 C CA . THR A 1 439 ? 0.400 14.247 9.670 1.00 94.50 439 THR A CA 1
ATOM 3585 C C . THR A 1 439 ? 0.743 12.798 10.023 1.00 94.50 439 THR A C 1
ATOM 3587 O O . THR A 1 439 ? 0.493 12.359 11.143 1.00 94.50 439 THR A O 1
ATOM 3590 N N . PHE A 1 440 ? 1.366 12.051 9.107 1.00 95.12 440 PHE A N 1
ATOM 3591 C CA . PHE A 1 440 ? 1.883 10.712 9.395 1.00 95.12 440 PHE A CA 1
ATOM 3592 C C . PHE A 1 440 ? 2.897 10.721 10.548 1.00 95.12 440 PHE A C 1
ATOM 3594 O O . PHE A 1 440 ? 2.832 9.850 11.413 1.00 95.12 440 PHE A O 1
ATOM 3601 N N . ILE A 1 441 ? 3.808 11.698 10.589 1.00 93.44 441 ILE A N 1
ATOM 3602 C CA . ILE A 1 441 ? 4.800 11.832 11.665 1.00 93.44 441 ILE A CA 1
ATOM 3603 C C . ILE A 1 441 ? 4.119 12.107 13.011 1.00 93.44 441 ILE A C 1
ATOM 3605 O O . ILE A 1 441 ? 4.512 11.506 14.010 1.00 93.44 441 ILE A O 1
ATOM 3609 N N . GLU A 1 442 ? 3.096 12.961 13.057 1.00 92.56 442 GLU A N 1
ATOM 3610 C CA . GLU A 1 442 ? 2.339 13.213 14.292 1.00 92.56 442 GLU A CA 1
ATOM 3611 C C . GLU A 1 442 ? 1.590 11.961 14.762 1.00 92.56 442 GLU A C 1
ATOM 3613 O O . GLU A 1 442 ? 1.738 11.550 15.911 1.00 92.56 442 GLU A O 1
ATOM 3618 N N . VAL A 1 443 ? 0.906 11.260 13.853 1.00 91.00 443 VAL A N 1
ATOM 3619 C CA . VAL A 1 443 ? 0.267 9.971 14.167 1.00 91.00 443 VAL A CA 1
ATOM 3620 C C . VAL A 1 443 ? 1.298 8.955 14.670 1.00 91.00 443 VAL A C 1
ATOM 3622 O O . VAL A 1 443 ? 1.052 8.235 15.636 1.00 91.00 443 VAL A O 1
ATOM 3625 N N . TYR A 1 444 ? 2.479 8.894 14.052 1.00 91.19 444 TYR A N 1
ATOM 3626 C CA . TYR A 1 444 ? 3.557 8.024 14.511 1.00 91.19 444 TYR A CA 1
ATOM 3627 C C . TYR A 1 444 ? 3.963 8.361 15.951 1.00 91.19 444 TYR A C 1
ATOM 3629 O O . TYR A 1 444 ? 4.056 7.451 16.778 1.00 91.19 444 TYR A O 1
ATOM 3637 N N . LYS A 1 445 ? 4.170 9.645 16.270 1.00 91.31 445 LYS A N 1
ATOM 3638 C CA . LYS A 1 445 ? 4.522 10.102 17.623 1.00 91.31 445 LYS A CA 1
ATOM 3639 C C . LYS A 1 445 ? 3.458 9.715 18.643 1.00 91.31 445 LYS A C 1
ATOM 3641 O O . LYS A 1 445 ? 3.822 9.199 19.701 1.00 91.31 445 LYS A O 1
ATOM 3646 N N . ASP A 1 446 ? 2.180 9.891 18.318 1.00 87.50 446 ASP A N 1
ATOM 3647 C CA . ASP A 1 446 ? 1.065 9.528 19.202 1.00 87.50 446 ASP A CA 1
ATOM 3648 C C . ASP A 1 446 ? 1.121 8.047 19.606 1.00 87.50 446 ASP A C 1
ATOM 3650 O O . ASP A 1 446 ? 0.895 7.698 20.767 1.00 87.50 446 ASP A O 1
ATOM 3654 N N . PHE A 1 447 ? 1.503 7.168 18.675 1.00 84.94 447 PHE A N 1
ATOM 3655 C CA . PHE A 1 447 ? 1.626 5.729 18.930 1.00 84.94 447 PHE A CA 1
ATOM 3656 C C . PHE A 1 447 ? 2.963 5.290 19.529 1.00 84.94 447 PHE A C 1
ATOM 3658 O O . PHE A 1 447 ? 3.057 4.182 20.058 1.00 84.94 447 PHE A O 1
ATOM 3665 N N . HIS A 1 448 ? 3.986 6.143 19.486 1.00 87.12 448 HIS A N 1
ATOM 3666 C CA . HIS A 1 448 ? 5.338 5.823 19.946 1.00 87.12 448 HIS A CA 1
ATOM 3667 C C . HIS A 1 448 ? 5.801 6.741 21.084 1.00 87.12 448 HIS A C 1
ATOM 3669 O O . HIS A 1 448 ? 6.999 6.969 21.244 1.00 87.12 448 HIS A O 1
ATOM 3675 N N . ASN A 1 449 ? 4.874 7.237 21.911 1.00 87.38 449 ASN A N 1
ATOM 3676 C CA . ASN A 1 449 ? 5.160 8.061 23.094 1.00 87.38 449 ASN A CA 1
ATOM 3677 C C . ASN A 1 449 ? 5.986 9.321 22.773 1.00 87.38 449 ASN A C 1
ATOM 3679 O O . ASN A 1 449 ? 6.961 9.628 23.456 1.00 87.38 449 ASN A O 1
ATOM 3683 N N . GLY A 1 450 ? 5.630 10.020 21.696 1.00 89.69 450 GLY A N 1
ATOM 3684 C CA . GLY A 1 450 ? 6.309 11.238 21.249 1.00 89.69 450 GLY A CA 1
ATOM 3685 C C . GLY A 1 450 ? 7.595 11.000 20.453 1.00 89.69 450 GLY A C 1
ATOM 3686 O O . GLY A 1 450 ? 8.195 11.962 19.974 1.00 89.69 450 GLY A O 1
ATOM 3687 N N . ASN A 1 451 ? 8.028 9.747 20.284 1.00 91.38 451 ASN A N 1
ATOM 3688 C CA . ASN A 1 451 ? 9.250 9.441 19.546 1.00 91.38 451 ASN A CA 1
ATOM 3689 C C . ASN A 1 451 ? 9.042 9.556 18.034 1.00 91.38 451 ASN A C 1
ATOM 3691 O O . ASN A 1 451 ? 8.022 9.135 17.492 1.00 91.38 451 ASN A O 1
ATOM 3695 N N . LEU A 1 452 ? 10.059 10.075 17.350 1.00 91.56 452 LEU A N 1
ATOM 3696 C CA . LEU A 1 452 ? 10.147 10.049 15.893 1.00 91.56 452 LEU A CA 1
ATOM 3697 C C . LEU A 1 452 ? 10.524 8.648 15.378 1.00 91.56 452 LEU A C 1
ATOM 3699 O O . LEU A 1 452 ? 11.043 7.826 16.142 1.00 91.56 452 LEU A O 1
ATOM 3703 N N . PRO A 1 453 ? 10.309 8.379 14.077 1.00 90.19 453 PRO A N 1
ATOM 3704 C CA . PRO A 1 453 ? 10.920 7.251 13.382 1.00 90.19 453 PRO A CA 1
ATOM 3705 C C . PRO A 1 453 ? 12.417 7.130 13.709 1.00 90.19 453 PRO A C 1
ATOM 3707 O O . PRO A 1 453 ? 13.192 8.060 13.487 1.00 90.19 453 PRO A O 1
ATOM 3710 N N . GLY A 1 454 ? 12.807 5.993 14.291 1.00 88.19 454 GLY A N 1
ATOM 3711 C CA . GLY A 1 454 ? 14.165 5.762 14.785 1.00 88.19 454 GLY A CA 1
ATOM 3712 C C . GLY A 1 454 ? 15.108 5.233 13.707 1.00 88.19 454 GLY A C 1
ATOM 3713 O O . GLY A 1 454 ? 14.691 4.898 12.602 1.00 88.19 454 GLY A O 1
ATOM 3714 N N . ASN A 1 455 ? 16.394 5.104 14.029 1.00 89.31 455 ASN A N 1
ATOM 3715 C CA . ASN A 1 455 ? 17.364 4.559 13.083 1.00 89.31 455 ASN A CA 1
ATOM 3716 C C . ASN A 1 455 ? 17.174 3.044 12.910 1.00 89.31 455 ASN A C 1
ATOM 3718 O O . ASN A 1 455 ? 17.333 2.287 13.868 1.00 89.31 455 ASN A O 1
ATOM 3722 N N . VAL A 1 456 ? 16.872 2.594 11.689 1.00 85.25 456 VAL A N 1
ATOM 3723 C CA . VAL A 1 456 ? 16.634 1.176 11.373 1.00 85.25 456 VAL A CA 1
ATOM 3724 C C . VAL A 1 456 ? 17.548 0.690 10.252 1.00 85.25 456 VAL A C 1
ATOM 3726 O O . VAL A 1 456 ? 17.841 1.415 9.301 1.00 85.25 456 VAL A O 1
ATOM 3729 N N . ILE A 1 457 ? 17.998 -0.563 10.356 1.00 79.81 457 ILE A N 1
ATOM 3730 C CA . ILE A 1 457 ? 18.760 -1.232 9.295 1.00 79.81 457 ILE A CA 1
ATOM 3731 C C . ILE A 1 457 ? 17.771 -1.784 8.271 1.00 79.81 457 ILE A C 1
ATOM 3733 O O . ILE A 1 457 ? 16.909 -2.599 8.598 1.00 79.81 457 ILE A O 1
ATOM 3737 N N . CYS A 1 458 ? 17.918 -1.386 7.009 1.00 68.69 458 CYS A N 1
ATOM 3738 C CA . CYS A 1 458 ? 16.967 -1.734 5.953 1.00 68.69 458 CYS A CA 1
ATOM 3739 C C . CYS A 1 458 ? 17.327 -3.015 5.169 1.00 68.69 458 CYS A C 1
ATOM 3741 O O . CYS A 1 458 ? 16.804 -3.271 4.082 1.00 68.69 458 CYS A O 1
ATOM 3743 N N . ALA A 1 459 ? 18.238 -3.845 5.685 1.00 59.31 459 ALA A N 1
ATOM 3744 C CA . ALA A 1 459 ? 18.773 -4.992 4.955 1.00 59.31 459 ALA A CA 1
ATOM 3745 C C . ALA A 1 459 ? 17.649 -5.874 4.361 1.00 59.31 459 ALA A C 1
ATOM 3747 O O . ALA A 1 459 ? 16.913 -6.536 5.090 1.00 59.31 459 ALA A O 1
ATOM 3748 N N . LYS A 1 460 ? 17.570 -5.919 3.018 1.00 64.94 460 LYS A N 1
ATOM 3749 C CA . LYS A 1 460 ? 16.696 -6.777 2.188 1.00 64.94 460 LYS A CA 1
ATOM 3750 C C . LYS A 1 460 ? 15.239 -6.319 1.996 1.00 64.94 460 LYS A C 1
ATOM 3752 O O . LYS A 1 460 ? 14.452 -7.087 1.446 1.00 64.94 460 LYS A O 1
ATOM 3757 N N . GLN A 1 461 ? 14.860 -5.104 2.394 1.00 65.56 461 GLN A N 1
ATOM 3758 C CA . GLN A 1 461 ? 13.467 -4.631 2.270 1.00 65.56 461 GLN A CA 1
ATOM 3759 C C . GLN A 1 461 ? 13.132 -3.966 0.920 1.00 65.56 461 GLN A C 1
ATOM 3761 O O . GLN A 1 461 ? 11.981 -4.016 0.482 1.00 65.56 461 GLN A O 1
ATOM 3766 N N . PHE A 1 462 ? 14.124 -3.393 0.232 1.00 68.44 462 PHE A N 1
ATOM 3767 C CA . PHE A 1 462 ? 13.991 -2.861 -1.130 1.00 68.44 462 PHE A CA 1
ATOM 3768 C C . PHE A 1 462 ? 15.299 -3.029 -1.923 1.00 68.44 462 PHE A C 1
ATOM 3770 O O . PHE A 1 462 ? 16.345 -3.352 -1.363 1.00 68.44 462 PHE A O 1
ATOM 3777 N N . SER A 1 463 ? 15.249 -2.854 -3.251 1.00 65.38 463 SER A N 1
ATOM 3778 C CA . SER A 1 463 ? 16.328 -3.267 -4.172 1.00 65.38 463 SER A CA 1
ATOM 3779 C C . SER A 1 463 ? 17.696 -2.631 -3.911 1.00 65.38 463 SER A C 1
ATOM 3781 O O . SER A 1 463 ? 18.712 -3.232 -4.256 1.00 65.38 463 SER A O 1
ATOM 3783 N N . LEU A 1 464 ? 17.722 -1.441 -3.314 1.00 72.00 464 LEU A N 1
ATOM 3784 C CA . LEU A 1 464 ? 18.933 -0.670 -3.041 1.00 72.00 464 LEU A CA 1
ATOM 3785 C C . LEU A 1 464 ? 19.311 -0.642 -1.559 1.00 72.00 464 LEU A C 1
ATOM 3787 O O . LEU A 1 464 ? 20.274 0.023 -1.196 1.00 72.00 464 LEU A O 1
ATOM 3791 N N . SER A 1 465 ? 18.655 -1.436 -0.703 1.00 73.56 465 SER A N 1
ATOM 3792 C CA . SER A 1 465 ? 18.935 -1.440 0.740 1.00 73.56 465 SER A CA 1
ATOM 3793 C C . SER A 1 465 ? 20.405 -1.708 1.085 1.00 73.56 465 SER A C 1
ATOM 3795 O O . SER A 1 465 ? 20.868 -1.340 2.153 1.00 73.56 465 SER A O 1
ATOM 3797 N N . ARG A 1 466 ? 21.140 -2.382 0.189 1.00 75.25 466 ARG A N 1
ATOM 3798 C CA . ARG A 1 466 ? 22.576 -2.674 0.328 1.00 75.25 466 ARG A CA 1
ATOM 3799 C C . ARG A 1 466 ? 23.474 -1.431 0.285 1.00 75.25 466 ARG A C 1
ATOM 3801 O O . ARG A 1 466 ? 24.620 -1.519 0.711 1.00 75.25 466 ARG A O 1
ATOM 3808 N N . LEU A 1 467 ? 22.988 -0.321 -0.275 1.00 75.69 467 LEU A N 1
ATOM 3809 C CA . LEU A 1 467 ? 23.724 0.944 -0.343 1.00 75.69 467 LEU A CA 1
ATOM 3810 C C . LEU A 1 467 ? 23.715 1.674 1.008 1.00 75.69 467 LEU A C 1
ATOM 3812 O O . LEU A 1 467 ? 24.623 2.446 1.298 1.00 75.69 467 LEU A O 1
ATOM 3816 N N . TYR A 1 468 ? 22.740 1.366 1.864 1.00 78.69 468 TYR A N 1
ATOM 3817 C CA . TYR A 1 468 ? 22.587 1.941 3.194 1.00 78.69 468 TYR A CA 1
ATOM 3818 C C . TYR A 1 468 ? 23.243 1.035 4.236 1.00 78.69 468 TYR A C 1
ATOM 3820 O O . TYR A 1 468 ? 22.626 0.103 4.755 1.00 78.69 468 TYR A O 1
ATOM 3828 N N . LYS A 1 469 ? 24.531 1.279 4.492 1.00 80.00 469 LYS A N 1
ATOM 3829 C CA . LYS A 1 469 ? 25.318 0.503 5.464 1.00 80.00 469 LYS A CA 1
ATOM 3830 C C . LYS A 1 469 ? 24.975 0.861 6.909 1.00 80.00 469 LYS A C 1
ATOM 3832 O O . LYS A 1 469 ? 25.003 -0.018 7.767 1.00 80.00 469 LYS A O 1
ATOM 3837 N N . ASP A 1 470 ? 24.611 2.118 7.143 1.00 85.44 470 ASP A N 1
ATOM 3838 C CA . ASP A 1 470 ? 24.305 2.639 8.469 1.00 85.44 470 ASP A CA 1
ATOM 3839 C C . ASP A 1 470 ? 22.791 2.631 8.750 1.00 85.44 470 ASP A C 1
ATOM 3841 O O . ASP A 1 470 ? 21.985 2.793 7.827 1.00 85.44 470 ASP A O 1
ATOM 3845 N N . PRO A 1 471 ? 22.374 2.446 10.017 1.00 88.25 471 PRO A N 1
ATOM 3846 C CA . PRO A 1 471 ? 20.986 2.633 10.430 1.00 88.25 471 PRO A CA 1
ATOM 3847 C C . PRO A 1 471 ? 20.519 4.079 10.186 1.00 88.25 471 PRO A C 1
ATOM 3849 O O . PRO A 1 471 ? 21.175 5.017 10.636 1.00 88.25 471 PRO A O 1
ATOM 3852 N N . LEU A 1 472 ? 19.364 4.266 9.537 1.00 90.44 472 LEU A N 1
ATOM 3853 C CA . LEU A 1 472 ? 18.819 5.593 9.200 1.00 90.44 472 LEU A CA 1
ATOM 3854 C C . LEU A 1 472 ? 17.352 5.750 9.626 1.00 90.44 472 LEU A C 1
ATOM 3856 O O . LEU A 1 472 ? 16.638 4.744 9.720 1.00 90.44 472 LEU A O 1
ATOM 3860 N N . PRO A 1 473 ? 16.871 6.987 9.860 1.00 91.50 473 PRO A N 1
ATOM 3861 C CA . PRO A 1 473 ? 15.498 7.252 10.271 1.00 91.50 473 PRO A CA 1
ATOM 3862 C C . PRO A 1 473 ? 14.567 7.281 9.056 1.00 91.50 473 PRO A C 1
ATOM 3864 O O . PRO A 1 473 ? 14.093 8.336 8.631 1.00 91.50 473 PRO A O 1
ATOM 3867 N N . PHE A 1 474 ? 14.335 6.114 8.454 1.00 92.62 474 PHE A N 1
ATOM 3868 C CA . PHE A 1 474 ? 13.419 5.973 7.319 1.00 92.62 474 PHE A CA 1
ATOM 3869 C C . PHE A 1 474 ? 12.002 6.397 7.710 1.00 92.62 474 PHE A C 1
ATOM 3871 O O . PHE A 1 474 ? 11.513 6.022 8.774 1.00 92.62 474 PHE A O 1
ATOM 3878 N N . VAL A 1 475 ? 11.328 7.149 6.843 1.00 92.50 475 VAL A N 1
ATOM 3879 C CA . VAL A 1 475 ? 9.952 7.609 7.067 1.00 92.50 475 VAL A CA 1
ATOM 3880 C C . VAL A 1 475 ? 8.999 6.420 7.116 1.00 92.50 475 VAL A C 1
ATOM 3882 O O . VAL A 1 475 ? 8.228 6.277 8.060 1.00 92.50 475 VAL A O 1
ATOM 3885 N N . LEU A 1 476 ? 9.068 5.535 6.118 1.00 92.88 476 LEU A N 1
ATOM 3886 C CA . LEU A 1 476 ? 8.202 4.362 6.033 1.00 92.88 476 LEU A CA 1
ATOM 3887 C C . LEU A 1 476 ? 8.712 3.234 6.938 1.00 92.88 476 LEU A C 1
ATOM 3889 O O . LEU A 1 476 ? 9.213 2.204 6.477 1.00 92.88 476 LEU A O 1
ATOM 3893 N N . GLN A 1 477 ? 8.535 3.424 8.242 1.00 90.62 477 GLN A N 1
ATOM 3894 C CA . GLN A 1 477 ? 8.764 2.420 9.275 1.00 90.62 477 GLN A CA 1
ATOM 3895 C C . GLN A 1 477 ? 7.621 2.387 10.296 1.00 90.62 477 GLN A C 1
ATOM 3897 O O . GLN A 1 477 ? 6.836 3.327 10.413 1.00 90.62 477 GLN A O 1
ATOM 3902 N N . TRP A 1 478 ? 7.553 1.307 11.068 1.00 89.19 478 TRP A N 1
ATOM 3903 C CA . TRP A 1 478 ? 6.650 1.168 12.208 1.00 89.19 478 TRP A CA 1
ATOM 3904 C C . TRP A 1 478 ? 7.257 0.241 13.255 1.00 89.19 478 TRP A C 1
ATOM 3906 O O . TRP A 1 478 ? 7.809 -0.800 12.890 1.00 89.19 478 TRP A O 1
ATOM 3916 N N . ASN A 1 479 ? 7.155 0.575 14.545 1.00 85.19 479 ASN A N 1
ATOM 3917 C CA . ASN A 1 479 ? 7.725 -0.235 15.629 1.00 85.19 479 ASN A CA 1
ATOM 3918 C C . ASN A 1 479 ? 9.204 -0.613 15.384 1.00 85.19 479 ASN A C 1
ATOM 3920 O O . ASN A 1 479 ? 9.593 -1.766 15.579 1.00 85.19 479 ASN A O 1
ATOM 3924 N N . GLY A 1 480 ? 10.015 0.320 14.869 1.00 85.00 480 GLY A N 1
ATOM 3925 C CA . GLY A 1 480 ? 11.431 0.080 14.551 1.00 85.00 480 GLY A CA 1
ATOM 3926 C C . GLY A 1 480 ? 11.678 -0.892 13.390 1.00 85.00 480 GLY A C 1
ATOM 3927 O O . GLY A 1 480 ? 12.786 -1.403 13.238 1.00 85.00 480 GLY A O 1
ATOM 3928 N N . ASN A 1 481 ? 10.663 -1.171 12.570 1.00 85.44 481 ASN A N 1
ATOM 3929 C CA . ASN A 1 481 ? 10.777 -2.020 11.392 1.00 85.44 481 ASN A CA 1
ATOM 3930 C C . ASN A 1 481 ? 10.448 -1.229 10.135 1.00 85.44 481 ASN A C 1
ATOM 3932 O O . ASN A 1 481 ? 9.393 -0.607 10.030 1.00 85.44 481 ASN A O 1
ATOM 3936 N N . HIS A 1 482 ? 11.328 -1.316 9.146 1.00 87.25 482 HIS A N 1
ATOM 3937 C CA . HIS A 1 482 ? 11.063 -0.768 7.827 1.00 87.25 482 HIS A CA 1
ATOM 3938 C C . HIS A 1 482 ? 9.840 -1.453 7.182 1.00 87.25 482 HIS A C 1
ATOM 3940 O O . HIS A 1 482 ? 9.647 -2.667 7.328 1.00 87.25 482 HIS A O 1
ATOM 3946 N N . LEU A 1 483 ? 9.016 -0.689 6.461 1.00 88.50 483 LEU A N 1
ATOM 3947 C CA . LEU A 1 483 ? 7.828 -1.210 5.785 1.00 88.50 483 LEU A CA 1
ATOM 3948 C C . LEU A 1 483 ? 8.193 -1.839 4.440 1.00 88.50 483 LEU A C 1
ATOM 3950 O O . LEU A 1 483 ? 8.792 -1.195 3.582 1.00 88.50 483 LEU A O 1
ATOM 3954 N N . GLY A 1 484 ? 7.788 -3.090 4.223 1.00 86.31 484 GLY A N 1
ATOM 3955 C CA . GLY A 1 484 ? 7.969 -3.777 2.942 1.00 86.31 484 GLY A CA 1
ATOM 3956 C C . GLY A 1 484 ? 6.905 -3.381 1.913 1.00 86.31 484 GLY A C 1
ATOM 3957 O O . GLY A 1 484 ? 5.775 -3.039 2.270 1.00 86.31 484 GLY A O 1
ATOM 3958 N N . SER A 1 485 ? 7.212 -3.507 0.618 1.00 87.94 485 SER A N 1
ATOM 3959 C CA . SER A 1 485 ? 6.298 -3.084 -0.457 1.00 87.94 485 SER A CA 1
ATOM 3960 C C . SER A 1 485 ? 4.950 -3.819 -0.436 1.00 87.94 485 SER A C 1
ATOM 3962 O O . SER A 1 485 ? 3.935 -3.259 -0.846 1.00 87.94 485 SER A O 1
ATOM 3964 N N . SER A 1 486 ? 4.907 -5.065 0.046 1.00 85.81 486 SER A N 1
ATOM 3965 C CA . SER A 1 486 ? 3.651 -5.814 0.206 1.00 85.81 486 SER A CA 1
ATOM 3966 C C . SER A 1 486 ? 2.723 -5.165 1.233 1.00 85.81 486 SER A C 1
ATOM 3968 O O . SER A 1 486 ? 1.535 -5.026 0.970 1.00 85.81 486 SER A O 1
ATOM 3970 N N . LEU A 1 487 ? 3.275 -4.721 2.365 1.00 87.56 487 LEU A N 1
ATOM 3971 C CA . LEU A 1 487 ? 2.519 -4.077 3.437 1.00 87.56 487 LEU A CA 1
ATOM 3972 C C . LEU A 1 487 ? 2.059 -2.678 3.037 1.00 87.56 487 LEU A C 1
ATOM 3974 O O . LEU A 1 487 ? 0.905 -2.330 3.238 1.00 87.56 487 LEU A O 1
ATOM 3978 N N . ILE A 1 488 ? 2.922 -1.914 2.371 1.00 92.31 488 ILE A N 1
ATOM 3979 C CA . ILE A 1 488 ? 2.542 -0.617 1.806 1.00 92.31 488 ILE A CA 1
ATOM 3980 C C . ILE A 1 488 ? 1.371 -0.773 0.821 1.00 92.31 488 ILE A C 1
ATOM 3982 O O . ILE A 1 488 ? 0.391 -0.039 0.905 1.00 92.31 488 ILE A O 1
ATOM 3986 N N . ASN A 1 489 ? 1.425 -1.759 -0.082 1.00 92.25 489 ASN A N 1
ATOM 3987 C CA . ASN A 1 489 ? 0.299 -2.029 -0.981 1.00 92.25 489 ASN A CA 1
ATOM 3988 C C . ASN A 1 489 ? -0.955 -2.483 -0.225 1.00 92.25 489 ASN A C 1
ATOM 3990 O O . ASN A 1 489 ? -2.053 -2.156 -0.656 1.00 92.25 489 ASN A O 1
ATOM 3994 N N . ALA A 1 490 ? -0.815 -3.193 0.894 1.00 89.31 490 ALA A N 1
ATOM 3995 C CA . ALA A 1 490 ? -1.947 -3.534 1.745 1.00 89.31 490 ALA A CA 1
ATOM 3996 C C . ALA A 1 490 ? -2.585 -2.285 2.385 1.00 89.31 490 ALA A C 1
ATOM 3998 O O . ALA A 1 490 ? -3.806 -2.216 2.465 1.00 89.31 490 ALA A O 1
ATOM 3999 N N . CYS A 1 491 ? -1.802 -1.265 2.755 1.00 93.25 491 CYS A N 1
ATOM 4000 C CA . CYS A 1 491 ? -2.329 0.025 3.218 1.00 93.25 491 CYS A CA 1
ATOM 4001 C C . CYS A 1 491 ? -3.083 0.782 2.106 1.00 93.25 491 CYS A C 1
ATOM 4003 O O . CYS A 1 491 ? -4.152 1.333 2.357 1.00 93.25 491 CYS A O 1
ATOM 4005 N N . ILE A 1 492 ? -2.575 0.758 0.864 1.00 94.56 492 ILE A N 1
ATOM 4006 C CA . ILE A 1 492 ? -3.289 1.295 -0.315 1.00 94.56 492 ILE A CA 1
ATOM 4007 C C . ILE A 1 492 ? -4.614 0.545 -0.523 1.00 94.56 492 ILE A C 1
ATOM 4009 O O . ILE A 1 492 ? -5.664 1.161 -0.680 1.00 94.56 492 ILE A O 1
ATOM 4013 N N . GLU A 1 493 ? -4.571 -0.790 -0.509 1.00 90.44 493 GLU A N 1
ATOM 4014 C CA . GLU A 1 493 ? -5.760 -1.637 -0.668 1.00 90.44 493 GLU A CA 1
ATOM 4015 C C . GLU A 1 493 ? -6.766 -1.410 0.478 1.00 90.44 493 GLU A C 1
ATOM 4017 O O . GLU A 1 493 ? -7.967 -1.438 0.235 1.00 90.44 493 GLU A O 1
ATOM 4022 N N . PHE A 1 494 ? -6.303 -1.135 1.703 1.00 91.25 494 PHE A N 1
ATOM 4023 C CA . PHE A 1 494 ? -7.159 -0.814 2.846 1.00 91.25 494 PHE A CA 1
ATOM 4024 C C . PHE A 1 494 ? -7.870 0.537 2.688 1.00 91.25 494 PHE A C 1
ATOM 4026 O O . PHE A 1 494 ? -9.093 0.604 2.820 1.00 91.25 494 PHE A O 1
ATOM 4033 N N . VAL A 1 495 ? -7.139 1.615 2.381 1.00 93.62 495 VAL A N 1
ATOM 4034 C CA . VAL A 1 495 ? -7.756 2.948 2.267 1.00 93.62 495 VAL A CA 1
ATOM 4035 C C . VAL A 1 495 ? -8.734 3.022 1.088 1.00 93.62 495 VAL A C 1
ATOM 4037 O O . VAL A 1 495 ? -9.744 3.717 1.161 1.00 93.62 495 VAL A O 1
ATOM 4040 N N . LEU A 1 496 ? -8.508 2.226 0.040 1.00 91.38 496 LEU A N 1
ATOM 4041 C CA . LEU A 1 496 ? -9.394 2.095 -1.123 1.00 91.38 496 LEU A CA 1
ATOM 4042 C C . LEU A 1 496 ? -10.353 0.894 -1.034 1.00 91.38 496 LEU A C 1
ATOM 4044 O O . LEU A 1 496 ? -11.028 0.571 -2.006 1.00 91.38 496 LEU A O 1
ATOM 4048 N N . LEU A 1 497 ? -10.442 0.229 0.119 1.00 86.69 497 LEU A N 1
ATOM 4049 C CA . LEU A 1 497 ? -11.287 -0.953 0.307 1.00 86.69 497 LEU A CA 1
ATOM 4050 C C . LEU A 1 497 ? -12.753 -0.652 -0.039 1.00 86.69 497 LEU A C 1
ATOM 4052 O O . LEU A 1 497 ? -13.257 0.424 0.272 1.00 86.69 497 LEU A O 1
ATOM 4056 N N . ASP A 1 498 ? -13.424 -1.583 -0.711 1.00 78.44 498 ASP A N 1
ATOM 4057 C CA . ASP A 1 498 ? -14.794 -1.430 -1.230 1.00 78.44 498 ASP A CA 1
ATOM 4058 C C . ASP A 1 498 ? -14.988 -0.275 -2.234 1.00 78.44 498 ASP A C 1
ATOM 4060 O O . ASP A 1 498 ? -16.111 0.029 -2.622 1.00 78.44 498 ASP A O 1
ATOM 4064 N N . HIS A 1 499 ? -13.906 0.357 -2.703 1.00 83.38 499 HIS A N 1
ATOM 4065 C CA . HIS A 1 499 ? -13.942 1.275 -3.833 1.00 83.38 499 HIS A CA 1
ATOM 4066 C C . HIS A 1 499 ? -13.295 0.613 -5.055 1.00 83.38 499 HIS A C 1
ATOM 4068 O O . HIS A 1 499 ? -12.070 0.513 -5.175 1.00 83.38 499 HIS A O 1
ATOM 4074 N N . PHE A 1 500 ? -14.141 0.118 -5.958 1.00 81.38 500 PHE A N 1
ATOM 4075 C CA . PHE A 1 500 ? -13.712 -0.628 -7.133 1.00 81.38 500 PHE A CA 1
ATOM 4076 C C . PHE A 1 500 ? -13.663 0.260 -8.371 1.00 81.38 500 PHE A C 1
ATOM 4078 O O . PHE A 1 500 ? -14.632 0.923 -8.738 1.00 81.38 500 PHE A O 1
ATOM 4085 N N . VAL A 1 501 ? -12.538 0.183 -9.071 1.00 82.69 501 VAL A N 1
ATOM 4086 C CA . VAL A 1 501 ? -12.413 0.652 -10.447 1.00 82.69 501 VAL A CA 1
ATOM 4087 C C . VAL A 1 501 ? -12.554 -0.568 -11.345 1.00 82.69 501 VAL A C 1
ATOM 4089 O O . VAL A 1 501 ? -11.859 -1.555 -11.121 1.00 82.69 501 VAL A O 1
ATOM 4092 N N . CYS A 1 502 ? -13.431 -0.523 -12.342 1.00 81.44 502 CYS A N 1
ATOM 4093 C CA . CYS A 1 502 ? -13.686 -1.656 -13.231 1.00 81.44 502 CYS A CA 1
ATOM 4094 C C . CYS A 1 502 ? -13.078 -1.438 -14.616 1.00 81.44 502 CYS A C 1
ATOM 4096 O O . CYS A 1 502 ? -13.002 -0.310 -15.098 1.00 81.44 502 CYS A O 1
ATOM 4098 N N . ASP A 1 503 ? -12.647 -2.521 -15.256 1.00 80.00 503 ASP A N 1
ATOM 4099 C CA . ASP A 1 503 ? -12.264 -2.506 -16.663 1.00 80.00 503 ASP A CA 1
ATOM 4100 C C . ASP A 1 503 ? -13.489 -2.466 -17.591 1.00 80.00 503 ASP A C 1
ATOM 4102 O O . ASP A 1 503 ? -14.638 -2.451 -17.151 1.00 80.00 503 ASP A O 1
ATOM 4106 N N . GLU A 1 504 ? -13.238 -2.448 -18.900 1.00 78.12 504 GLU A N 1
ATOM 4107 C CA . GLU A 1 504 ? -14.278 -2.441 -19.938 1.00 78.12 504 GLU A CA 1
ATOM 4108 C C . GLU A 1 504 ? -15.238 -3.645 -19.877 1.00 78.12 504 GLU A C 1
ATOM 4110 O O . GLU A 1 504 ? -16.332 -3.578 -20.431 1.00 78.12 504 GLU A O 1
ATOM 4115 N N . ASN A 1 505 ? -14.864 -4.722 -19.179 1.00 76.31 505 ASN A N 1
ATOM 4116 C CA . ASN A 1 505 ? -15.686 -5.917 -18.986 1.00 76.31 505 ASN A CA 1
ATOM 4117 C C . ASN A 1 505 ? -16.408 -5.918 -17.626 1.00 76.31 505 ASN A C 1
ATOM 4119 O O . ASN A 1 505 ? -16.952 -6.947 -17.226 1.00 76.31 505 ASN A O 1
ATOM 4123 N N . GLY A 1 506 ? -16.366 -4.810 -16.878 1.00 75.56 506 GLY A N 1
ATOM 4124 C CA . GLY A 1 506 ? -16.935 -4.716 -15.532 1.00 75.56 506 GLY A CA 1
ATOM 4125 C C . GLY A 1 506 ? -16.128 -5.461 -14.464 1.00 75.56 506 GLY A C 1
ATOM 4126 O O . GLY A 1 506 ? -16.600 -5.616 -13.339 1.00 75.56 506 GLY A O 1
ATOM 4127 N N . SER A 1 507 ? -14.919 -5.937 -14.782 1.00 77.75 507 SER A N 1
ATOM 4128 C CA . SER A 1 507 ? -14.085 -6.663 -13.822 1.00 77.75 507 SER A CA 1
ATOM 4129 C C . SER A 1 507 ? -13.273 -5.696 -12.957 1.00 77.75 507 SER A C 1
ATOM 4131 O O . SER A 1 507 ? -12.666 -4.768 -13.496 1.00 77.75 507 SER A O 1
ATOM 4133 N N . PRO A 1 508 ? -13.182 -5.911 -11.631 1.00 79.88 508 PRO A N 1
ATOM 4134 C CA . PRO A 1 508 ? -12.445 -5.014 -10.753 1.00 79.88 508 PRO A CA 1
ATOM 4135 C C . PRO A 1 508 ? -10.946 -5.037 -11.070 1.00 79.88 508 PRO A C 1
ATOM 4137 O O . PRO A 1 508 ? -10.272 -6.074 -11.041 1.00 79.88 508 PRO A O 1
ATOM 4140 N N . VAL A 1 509 ? -10.409 -3.855 -11.337 1.00 84.06 509 VAL A N 1
ATOM 4141 C CA . VAL A 1 509 ? -8.994 -3.588 -11.547 1.00 84.06 509 VAL A CA 1
ATOM 4142 C C . VAL A 1 509 ? -8.282 -3.562 -10.207 1.00 84.06 509 VAL A C 1
ATOM 4144 O O . VAL A 1 509 ? -8.698 -2.921 -9.243 1.00 84.06 509 VAL A O 1
ATOM 4147 N N . ARG A 1 510 ? -7.128 -4.224 -10.157 1.00 85.56 510 ARG A N 1
ATOM 4148 C CA . ARG A 1 510 ? -6.265 -4.165 -8.984 1.00 85.56 510 ARG A CA 1
ATOM 4149 C C . ARG A 1 510 ? -5.541 -2.824 -8.909 1.00 85.56 510 ARG A C 1
ATOM 4151 O O . ARG A 1 510 ? -4.673 -2.547 -9.736 1.00 85.56 510 ARG A O 1
ATOM 4158 N N . ILE A 1 511 ? -5.789 -2.089 -7.832 1.00 90.56 511 ILE A N 1
ATOM 4159 C CA . ILE A 1 511 ? -5.064 -0.863 -7.504 1.00 90.56 511 ILE A CA 1
ATOM 4160 C C . ILE A 1 511 ? -3.885 -1.199 -6.585 1.00 90.56 511 ILE A C 1
ATOM 4162 O O . ILE A 1 511 ? -4.032 -1.885 -5.579 1.00 90.56 511 ILE A O 1
ATOM 4166 N N . ASN A 1 512 ? -2.686 -0.783 -6.975 1.00 91.88 512 ASN A N 1
ATOM 4167 C CA . ASN A 1 512 ? -1.449 -0.899 -6.208 1.00 91.88 512 ASN A CA 1
ATOM 4168 C C . ASN A 1 512 ? -0.514 0.261 -6.577 1.00 91.88 512 ASN A C 1
ATOM 4170 O O . ASN A 1 512 ? -0.764 0.988 -7.538 1.00 91.88 512 ASN A O 1
ATOM 4174 N N . ALA A 1 513 ? 0.603 0.406 -5.867 1.00 93.94 513 ALA A N 1
ATOM 4175 C CA . ALA A 1 513 ? 1.558 1.486 -6.106 1.00 93.94 513 ALA A CA 1
ATOM 4176 C C . ALA A 1 513 ? 2.027 1.585 -7.574 1.00 93.94 513 ALA A C 1
ATOM 4178 O O . ALA A 1 513 ? 2.124 2.673 -8.138 1.00 93.94 513 ALA A O 1
ATOM 4179 N N . SER A 1 514 ? 2.287 0.448 -8.230 1.00 90.69 514 SER A N 1
ATOM 4180 C CA . SER A 1 514 ? 2.728 0.445 -9.630 1.00 90.69 514 SER A CA 1
ATOM 4181 C C . SER A 1 514 ? 1.614 0.851 -10.591 1.00 90.69 514 SER A C 1
ATOM 4183 O O . SER A 1 514 ? 1.902 1.504 -11.594 1.00 90.69 514 SER A O 1
ATOM 4185 N N . SER A 1 515 ? 0.371 0.440 -10.336 1.00 91.62 515 SER A N 1
ATOM 4186 C CA . SER A 1 515 ? -0.758 0.779 -11.203 1.00 91.62 515 SER A CA 1
ATOM 4187 C C . SER A 1 515 ? -1.167 2.244 -11.040 1.00 91.62 515 SER A C 1
ATOM 4189 O O . SER A 1 515 ? -1.453 2.884 -12.044 1.00 91.62 515 SER A O 1
ATOM 4191 N N . LEU A 1 516 ? -1.092 2.797 -9.824 1.00 94.38 516 LEU A N 1
ATOM 4192 C CA . LEU A 1 516 ? -1.286 4.227 -9.550 1.00 94.38 516 LEU A CA 1
ATOM 4193 C C . LEU A 1 516 ? -0.253 5.086 -10.276 1.00 94.38 516 LEU A C 1
ATOM 4195 O O . LEU A 1 516 ? -0.618 6.036 -10.957 1.00 94.38 516 LEU A O 1
ATOM 4199 N N . ARG A 1 517 ? 1.027 4.700 -10.231 1.00 93.25 517 ARG A N 1
ATOM 4200 C CA . ARG A 1 517 ? 2.093 5.410 -10.955 1.00 93.25 517 ARG A CA 1
ATOM 4201 C C . ARG A 1 517 ? 1.855 5.426 -12.464 1.00 93.25 517 ARG A C 1
ATOM 4203 O O . ARG A 1 517 ? 2.086 6.433 -13.126 1.00 93.25 517 ARG A O 1
ATOM 4210 N N . HIS A 1 518 ? 1.392 4.306 -13.020 1.00 89.12 518 HIS A N 1
ATOM 4211 C CA . HIS A 1 518 ? 0.990 4.248 -14.425 1.00 89.12 518 HIS A CA 1
ATOM 4212 C C . HIS A 1 518 ? -0.276 5.068 -14.705 1.00 89.12 518 HIS A C 1
ATOM 4214 O O . HIS A 1 518 ? -0.345 5.706 -15.751 1.00 89.12 518 HIS A O 1
ATOM 4220 N N . GLY A 1 519 ? -1.237 5.084 -13.779 1.00 90.12 519 GLY A N 1
ATOM 4221 C CA . GLY A 1 519 ? -2.412 5.952 -13.827 1.00 90.12 519 GLY A CA 1
ATOM 4222 C C . GLY A 1 519 ? -2.027 7.430 -13.884 1.00 90.12 519 GLY A C 1
ATOM 4223 O O . GLY A 1 519 ? -2.506 8.149 -14.751 1.00 90.12 519 GLY A O 1
ATOM 4224 N N . PHE A 1 520 ? -1.079 7.862 -13.051 1.00 92.06 520 PHE A N 1
ATOM 4225 C CA . PHE A 1 520 ? -0.537 9.221 -13.080 1.00 92.06 520 PHE A CA 1
ATOM 4226 C C . PHE A 1 520 ? 0.173 9.541 -14.401 1.00 92.06 520 PHE A C 1
ATOM 4228 O O . PHE A 1 520 ? -0.107 10.561 -15.025 1.00 92.06 520 PHE A O 1
ATOM 4235 N N . ALA A 1 521 ? 1.020 8.635 -14.899 1.00 90.25 521 ALA A N 1
ATOM 4236 C CA . ALA A 1 521 ? 1.656 8.794 -16.209 1.00 90.25 521 ALA A CA 1
ATOM 4237 C C . ALA A 1 521 ? 0.620 8.953 -17.341 1.00 90.25 521 ALA A C 1
ATOM 4239 O O . ALA A 1 521 ? 0.764 9.810 -18.212 1.00 90.25 521 ALA A O 1
ATOM 4240 N N . GLY A 1 522 ? -0.439 8.139 -17.318 1.00 85.75 522 GLY A N 1
ATOM 4241 C CA . GLY A 1 522 ? -1.541 8.221 -18.275 1.00 85.75 522 GLY A CA 1
ATOM 4242 C C . GLY A 1 522 ? -2.363 9.502 -18.126 1.00 85.75 522 GLY A C 1
ATOM 4243 O O . GLY A 1 522 ? -2.761 10.080 -19.137 1.00 85.75 522 GLY A O 1
ATOM 4244 N N . TYR A 1 523 ? -2.554 9.988 -16.897 1.00 86.50 523 TYR A N 1
ATOM 4245 C CA . TYR A 1 523 ? -3.187 11.275 -16.618 1.00 86.50 523 TYR A CA 1
ATOM 4246 C C . TYR A 1 523 ? -2.389 12.420 -17.247 1.00 86.50 523 TYR A C 1
ATOM 4248 O O . TYR A 1 523 ? -2.955 13.158 -18.054 1.00 86.50 523 TYR A O 1
ATOM 4256 N N . LEU A 1 524 ? -1.077 12.509 -16.996 1.00 86.31 524 LEU A N 1
ATOM 4257 C CA . LEU A 1 524 ? -0.206 13.523 -17.609 1.00 86.31 524 LEU A CA 1
ATOM 4258 C C . LEU A 1 524 ? -0.248 13.462 -19.141 1.00 86.31 524 LEU A C 1
ATOM 4260 O O . LEU A 1 524 ? -0.432 14.482 -19.805 1.00 86.31 524 LEU A O 1
ATOM 4264 N N . HIS A 1 525 ? -0.159 12.258 -19.709 1.00 83.62 525 HIS A N 1
ATOM 4265 C CA . HIS A 1 525 ? -0.236 12.066 -21.157 1.00 83.62 525 HIS A CA 1
ATOM 4266 C C . HIS A 1 525 ? -1.586 12.534 -21.726 1.00 83.62 525 HIS A C 1
ATOM 4268 O O . HIS A 1 525 ? -1.635 13.196 -22.761 1.00 83.62 525 HIS A O 1
ATOM 4274 N N . SER A 1 526 ? -2.701 12.234 -21.049 1.00 79.88 526 SER A N 1
ATOM 4275 C CA . SER A 1 526 ? -4.040 12.672 -21.478 1.00 79.88 526 SER A CA 1
ATOM 4276 C C . SER A 1 526 ? -4.244 14.192 -21.420 1.00 79.88 526 SER A C 1
ATOM 4278 O O . SER A 1 526 ? -5.101 14.710 -22.132 1.00 79.88 526 SER A O 1
ATOM 4280 N N . HIS A 1 527 ? -3.419 14.899 -20.641 1.00 81.75 527 HIS A N 1
ATOM 4281 C CA . HIS A 1 527 ? -3.387 16.361 -20.542 1.00 81.75 527 HIS A CA 1
ATOM 4282 C C . HIS A 1 527 ? -2.336 17.001 -21.467 1.00 81.75 527 HIS A C 1
ATOM 4284 O O . HIS A 1 527 ? -2.037 18.189 -21.351 1.00 81.75 527 HIS A O 1
ATOM 4290 N N . GLY A 1 528 ? -1.796 16.232 -22.419 1.00 80.19 528 GLY A N 1
ATOM 4291 C CA . GLY A 1 528 ? -0.923 16.743 -23.474 1.00 80.19 528 GLY A CA 1
ATOM 4292 C C . GLY A 1 528 ? 0.535 16.935 -23.063 1.00 80.19 528 GLY A C 1
ATOM 4293 O O . GLY A 1 528 ? 1.262 17.639 -23.762 1.00 80.19 528 GLY A O 1
ATOM 4294 N N . ILE A 1 529 ? 0.981 16.333 -21.955 1.00 82.12 529 ILE A N 1
ATOM 4295 C CA . ILE A 1 529 ? 2.405 16.324 -21.600 1.00 82.12 529 ILE A CA 1
ATOM 4296 C C . ILE A 1 529 ? 3.144 15.327 -22.495 1.00 82.12 529 ILE A C 1
ATOM 4298 O O . ILE A 1 529 ? 2.710 14.187 -22.676 1.00 82.12 529 ILE A O 1
ATOM 4302 N N . ALA A 1 530 ? 4.267 15.771 -23.062 1.00 84.50 530 ALA A N 1
ATOM 4303 C CA . ALA A 1 530 ? 5.089 14.962 -23.951 1.00 84.50 530 ALA A CA 1
ATOM 4304 C C . ALA A 1 530 ? 5.654 13.728 -23.223 1.00 84.50 530 ALA A C 1
ATOM 4306 O O . ALA A 1 530 ? 5.959 13.774 -22.027 1.00 84.50 530 ALA A O 1
ATOM 4307 N N . THR A 1 531 ? 5.804 12.612 -23.940 1.00 82.56 531 THR A N 1
ATOM 4308 C CA . THR A 1 531 ? 6.217 11.331 -23.334 1.00 82.56 531 THR A CA 1
ATOM 4309 C C . THR A 1 531 ? 7.628 11.411 -22.754 1.00 82.56 531 THR A C 1
ATOM 4311 O O . THR A 1 531 ? 7.925 10.752 -21.762 1.00 82.56 531 THR A O 1
ATOM 4314 N N . GLU A 1 532 ? 8.476 12.252 -23.334 1.00 81.88 532 GLU A N 1
ATOM 4315 C CA . GLU A 1 532 ? 9.841 12.534 -22.904 1.00 81.88 532 GLU A CA 1
ATOM 4316 C C . GLU A 1 532 ? 9.855 13.194 -21.523 1.00 81.88 532 GLU A C 1
ATOM 4318 O O . GLU A 1 532 ? 10.547 12.725 -20.622 1.00 81.88 532 GLU A O 1
ATOM 4323 N N . ILE A 1 533 ? 9.014 14.217 -21.335 1.00 83.62 533 ILE A N 1
ATOM 4324 C CA . ILE A 1 533 ? 8.858 14.941 -20.066 1.00 83.62 533 ILE A CA 1
ATOM 4325 C C . ILE A 1 533 ? 8.309 13.996 -18.993 1.00 83.62 533 ILE A C 1
ATOM 4327 O O . ILE A 1 533 ? 8.828 13.948 -17.881 1.00 83.62 533 ILE A O 1
ATOM 4331 N N . ILE A 1 534 ? 7.303 13.182 -19.336 1.00 84.88 534 ILE A N 1
ATOM 4332 C CA . ILE A 1 534 ? 6.764 12.153 -18.431 1.00 84.88 534 ILE A CA 1
ATOM 4333 C C . ILE A 1 534 ? 7.846 11.119 -18.087 1.00 84.88 534 ILE A C 1
ATOM 4335 O O . ILE A 1 534 ? 7.957 10.687 -16.942 1.00 84.88 534 ILE A O 1
ATOM 4339 N N . GLY A 1 535 ? 8.643 10.696 -19.067 1.00 82.81 535 GLY A N 1
ATOM 4340 C CA . GLY A 1 535 ? 9.729 9.737 -18.886 1.00 82.81 535 GLY A CA 1
ATOM 4341 C C . GLY A 1 535 ? 10.788 10.242 -17.911 1.00 82.81 535 GLY A C 1
ATOM 4342 O O . GLY A 1 535 ? 11.186 9.489 -17.017 1.00 82.81 535 GLY A O 1
ATOM 4343 N N . GLN A 1 536 ? 11.178 11.512 -18.042 1.00 82.38 536 GLN A N 1
ATOM 4344 C CA . GLN A 1 536 ? 12.125 12.163 -17.144 1.00 82.38 536 GLN A CA 1
ATOM 4345 C C . GLN A 1 536 ? 11.539 12.369 -15.748 1.00 82.38 536 GLN A C 1
ATOM 4347 O O . GLN A 1 536 ? 12.155 11.936 -14.783 1.00 82.38 536 GLN A O 1
ATOM 4352 N N . ALA A 1 537 ? 10.315 12.888 -15.626 1.00 82.62 537 ALA A N 1
ATOM 4353 C CA . ALA A 1 537 ? 9.646 13.066 -14.333 1.00 82.62 537 ALA A CA 1
ATOM 4354 C C . ALA A 1 537 ? 9.414 11.755 -13.569 1.00 82.62 537 ALA A C 1
ATOM 4356 O O . ALA A 1 537 ? 9.310 11.735 -12.348 1.00 82.62 537 ALA A O 1
ATOM 4357 N N . LEU A 1 538 ? 9.327 10.633 -14.287 1.00 84.12 538 LEU A N 1
ATOM 4358 C CA . LEU A 1 538 ? 9.198 9.293 -13.714 1.00 84.12 538 LEU A CA 1
ATOM 4359 C C . LEU A 1 538 ? 10.532 8.534 -13.661 1.00 84.12 538 LEU A C 1
ATOM 4361 O O . LEU A 1 538 ? 10.525 7.315 -13.421 1.00 84.12 538 LEU A O 1
ATOM 4365 N N . HIS A 1 539 ? 11.656 9.207 -13.903 1.00 78.38 539 HIS A N 1
ATOM 4366 C CA . HIS A 1 539 ? 13.010 8.672 -13.770 1.00 78.38 539 HIS A CA 1
ATOM 4367 C C . HIS A 1 539 ? 13.128 7.321 -14.510 1.00 78.38 539 HIS A C 1
ATOM 4369 O O . HIS A 1 539 ? 13.364 6.259 -13.913 1.00 78.38 539 HIS A O 1
ATOM 4375 N N . GLN A 1 540 ? 12.756 7.287 -15.797 1.00 74.62 540 GLN A N 1
ATOM 4376 C CA . GLN A 1 540 ? 12.789 6.075 -16.624 1.00 74.62 540 GLN A CA 1
ATOM 4377 C C . GLN A 1 540 ? 14.155 5.904 -17.309 1.00 74.62 540 GLN A C 1
ATOM 4379 O O . GLN A 1 540 ? 14.596 6.771 -18.050 1.00 74.62 540 GLN A O 1
ATOM 4384 N N . ARG A 1 541 ? 14.788 4.735 -17.120 1.00 54.59 541 ARG A N 1
ATOM 4385 C CA . ARG A 1 541 ? 16.150 4.418 -17.600 1.00 54.59 541 ARG A CA 1
ATOM 4386 C C . ARG A 1 541 ? 16.338 4.424 -19.124 1.00 54.59 541 ARG A C 1
ATOM 4388 O O . ARG A 1 541 ? 17.433 4.700 -19.593 1.00 54.59 541 ARG A O 1
ATOM 4395 N N . TYR A 1 542 ? 15.310 4.059 -19.890 1.00 55.56 542 TYR A N 1
ATOM 4396 C CA . TYR A 1 542 ? 15.428 3.825 -21.333 1.00 55.56 542 TYR A CA 1
ATOM 4397 C C . TYR A 1 542 ? 14.537 4.787 -22.114 1.00 55.56 542 TYR A C 1
ATOM 4399 O O . TYR A 1 542 ? 13.411 4.457 -22.483 1.00 55.56 542 TYR A O 1
ATOM 4407 N N . TYR A 1 543 ? 15.074 5.972 -22.377 1.00 56.78 543 TYR A N 1
ATOM 4408 C CA . TYR A 1 543 ? 14.555 6.945 -23.338 1.00 56.78 543 TYR A CA 1
ATOM 4409 C C . TYR A 1 543 ? 15.243 6.789 -24.704 1.00 56.78 543 TYR A C 1
ATOM 4411 O O . TYR A 1 543 ? 15.396 7.756 -25.428 1.00 56.78 543 TYR A O 1
ATOM 4419 N N . GLU A 1 544 ? 15.682 5.583 -25.090 1.00 44.38 544 GLU A N 1
ATOM 4420 C CA . GLU A 1 544 ? 16.482 5.344 -26.313 1.00 44.38 544 GLU A CA 1
ATOM 4421 C C . GLU A 1 544 ? 15.842 5.869 -27.614 1.00 44.38 544 GLU A C 1
ATOM 4423 O O . GLU A 1 544 ? 16.536 6.031 -28.611 1.00 44.38 544 GLU A O 1
ATOM 4428 N N . VAL A 1 545 ? 14.549 6.207 -27.608 1.00 40.28 545 VAL A N 1
ATOM 4429 C CA . VAL A 1 545 ? 13.869 6.858 -28.740 1.00 40.28 545 VAL A CA 1
ATOM 4430 C C . VAL A 1 545 ? 14.166 8.372 -28.832 1.00 40.28 545 VAL A C 1
ATOM 4432 O O . VAL A 1 545 ? 13.925 8.974 -29.872 1.00 40.28 545 VAL A O 1
ATOM 4435 N N . THR A 1 546 ? 14.742 9.000 -27.803 1.00 40.12 546 THR A N 1
ATOM 4436 C CA . THR A 1 546 ? 14.982 10.455 -27.720 1.00 40.12 546 THR A CA 1
ATOM 4437 C C . THR A 1 546 ? 16.396 10.860 -27.302 1.00 40.12 546 THR A C 1
ATOM 4439 O O . THR A 1 546 ? 16.633 12.032 -27.012 1.00 40.12 546 THR A O 1
ATOM 4442 N N . SER A 1 547 ? 17.386 9.963 -27.398 1.00 39.22 547 SER A N 1
ATOM 4443 C CA . SER A 1 547 ? 18.811 10.337 -27.274 1.00 39.22 547 SER A CA 1
ATOM 4444 C C . SER A 1 547 ? 19.245 11.444 -28.255 1.00 39.22 547 SER A C 1
ATOM 4446 O O . SER A 1 547 ? 20.294 12.052 -28.073 1.00 39.22 547 SER A O 1
ATOM 4448 N N . HIS A 1 548 ? 18.435 11.739 -29.278 1.00 41.62 548 HIS A N 1
ATOM 4449 C CA . HIS A 1 548 ? 18.679 12.798 -30.257 1.00 41.62 548 HIS A CA 1
ATOM 4450 C C . HIS A 1 548 ? 18.239 14.208 -29.808 1.00 41.62 548 HIS A C 1
ATOM 4452 O O . HIS A 1 548 ? 18.628 15.167 -30.467 1.00 41.62 548 HIS A O 1
ATOM 4458 N N . TYR A 1 549 ? 17.484 14.368 -28.708 1.00 43.06 549 TYR A N 1
ATOM 4459 C CA . TYR A 1 549 ? 16.966 15.681 -28.263 1.00 43.06 549 TYR A CA 1
ATOM 4460 C C . TYR A 1 549 ? 17.626 16.264 -26.999 1.00 43.06 549 TYR A C 1
ATOM 4462 O O . TYR A 1 549 ? 17.306 17.386 -26.616 1.00 43.06 549 TYR A O 1
ATOM 4470 N N . GLY A 1 550 ? 18.597 15.572 -26.395 1.00 50.28 550 GLY A N 1
ATOM 4471 C CA . GLY A 1 550 ? 19.286 16.050 -25.190 1.00 50.28 550 GLY A CA 1
ATOM 4472 C C . GLY A 1 550 ? 18.441 15.941 -23.910 1.00 50.28 550 GLY A C 1
ATOM 4473 O O . GLY A 1 550 ? 17.225 15.779 -23.947 1.00 50.28 550 GLY A O 1
ATOM 4474 N N . HIS A 1 551 ? 19.111 15.977 -22.757 1.00 57.69 551 HIS A N 1
ATOM 4475 C CA . HIS A 1 551 ? 18.476 15.982 -21.436 1.00 57.69 551 HIS A CA 1
ATOM 4476 C C . HIS A 1 551 ? 17.702 17.295 -21.250 1.00 57.69 551 HIS A C 1
ATOM 4478 O O . HIS A 1 551 ? 18.301 18.369 -21.334 1.00 57.69 551 HIS A O 1
ATOM 4484 N N . ILE A 1 552 ? 16.392 17.236 -20.999 1.00 63.31 552 ILE A N 1
ATOM 4485 C CA . ILE A 1 552 ? 15.606 18.439 -20.687 1.00 63.31 552 ILE A CA 1
ATOM 4486 C C . ILE A 1 552 ? 16.043 18.907 -19.286 1.00 63.31 552 ILE A C 1
ATOM 4488 O O . ILE A 1 552 ? 16.189 18.069 -18.405 1.00 63.31 552 ILE A O 1
ATOM 4492 N N . PRO A 1 553 ? 16.330 20.191 -19.027 1.00 68.38 553 PRO A N 1
ATOM 4493 C CA . PRO A 1 553 ? 16.615 20.656 -17.666 1.00 68.38 553 PRO A CA 1
ATOM 4494 C C . PRO A 1 553 ? 15.466 20.326 -16.698 1.00 68.38 553 PRO A C 1
ATOM 4496 O O . PRO A 1 553 ? 14.301 20.433 -17.081 1.00 68.38 553 PRO A O 1
ATOM 4499 N N . ASP A 1 554 ? 15.769 19.948 -15.453 1.00 66.06 554 ASP A N 1
ATOM 4500 C CA . ASP A 1 554 ? 14.747 19.517 -14.481 1.00 66.06 554 ASP A CA 1
ATOM 4501 C C . ASP A 1 554 ? 13.693 20.601 -14.195 1.00 66.06 554 ASP A C 1
ATOM 4503 O O . ASP A 1 554 ? 12.517 20.288 -14.001 1.00 66.06 554 ASP A O 1
ATOM 4507 N N . ASP A 1 555 ? 14.077 21.877 -14.256 1.00 65.50 555 ASP A N 1
ATOM 4508 C CA . ASP A 1 555 ? 13.160 23.006 -14.058 1.00 65.50 555 ASP A CA 1
ATOM 4509 C C . ASP A 1 555 ? 12.114 23.100 -15.182 1.00 65.50 555 ASP A C 1
ATOM 4511 O O . ASP A 1 555 ? 10.943 23.372 -14.922 1.00 65.50 555 ASP A O 1
ATOM 4515 N N . ASN A 1 556 ? 12.483 22.738 -16.416 1.00 70.88 556 ASN A N 1
ATOM 4516 C CA . ASN A 1 556 ? 11.543 22.678 -17.539 1.00 70.88 556 ASN A CA 1
ATOM 4517 C C . ASN A 1 556 ? 10.567 21.498 -17.391 1.00 70.88 556 ASN A C 1
ATOM 4519 O O . ASN A 1 556 ? 9.412 21.584 -17.805 1.00 70.88 556 ASN A O 1
ATOM 4523 N N . VAL A 1 557 ? 11.002 20.379 -16.798 1.00 76.38 557 VAL A N 1
ATOM 4524 C CA . VAL A 1 557 ? 10.100 19.257 -16.480 1.00 76.38 557 VAL A CA 1
ATOM 4525 C C . VAL A 1 557 ? 9.094 19.675 -15.411 1.00 76.38 557 VAL A C 1
ATOM 4527 O O . VAL A 1 557 ? 7.902 19.380 -15.534 1.00 76.38 557 VAL A O 1
ATOM 4530 N N . HIS A 1 558 ? 9.564 20.393 -14.390 1.00 75.50 558 HIS A N 1
ATOM 4531 C CA . HIS A 1 558 ? 8.728 20.914 -13.316 1.00 75.50 558 HIS A CA 1
ATOM 4532 C C . HIS A 1 558 ? 7.675 21.901 -13.844 1.00 75.50 558 HIS A C 1
ATOM 4534 O O . HIS A 1 558 ? 6.490 21.717 -13.570 1.00 75.50 558 HIS A O 1
ATOM 4540 N N . GLU A 1 559 ? 8.069 22.853 -14.695 1.00 74.69 559 GLU A N 1
ATOM 4541 C CA . GLU A 1 559 ? 7.173 23.841 -15.323 1.00 74.69 55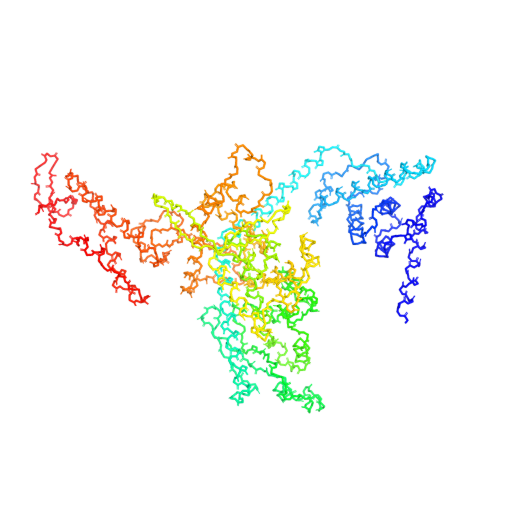9 GLU A CA 1
ATOM 4542 C C . GLU A 1 559 ? 5.961 23.195 -16.023 1.00 74.69 559 GLU A C 1
ATOM 4544 O O . GLU A 1 559 ? 4.841 23.708 -15.985 1.00 74.69 559 GLU A O 1
ATOM 4549 N N . HIS A 1 560 ? 6.158 22.028 -16.639 1.00 79.38 560 HIS A N 1
ATOM 4550 C CA . HIS A 1 560 ? 5.100 21.325 -17.357 1.00 79.38 560 HIS A CA 1
ATOM 4551 C C . HIS A 1 560 ? 4.170 20.494 -16.466 1.00 79.38 560 HIS A C 1
ATOM 4553 O O . HIS A 1 560 ? 3.011 20.284 -16.833 1.00 79.38 560 HIS A O 1
ATOM 4559 N N . ILE A 1 561 ? 4.654 19.998 -15.327 1.00 82.56 561 ILE A N 1
ATOM 4560 C CA . ILE A 1 561 ? 3.903 19.065 -14.473 1.00 82.56 561 ILE A CA 1
ATOM 4561 C C . ILE A 1 561 ? 3.200 19.797 -13.334 1.00 82.56 561 ILE A C 1
ATOM 4563 O O . ILE A 1 561 ? 2.039 19.487 -13.059 1.00 82.56 561 ILE A O 1
ATOM 4567 N N . THR A 1 562 ? 3.861 20.784 -12.727 1.00 80.38 562 THR A N 1
ATOM 4568 C CA . THR A 1 562 ? 3.381 21.528 -11.553 1.00 80.38 562 THR A CA 1
ATOM 4569 C C . THR A 1 562 ? 1.982 22.113 -11.703 1.00 80.38 562 THR A C 1
ATOM 4571 O O . THR A 1 562 ? 1.177 21.939 -10.788 1.00 80.38 562 THR A O 1
ATOM 4574 N N . PRO A 1 563 ? 1.613 22.732 -12.839 1.00 79.56 563 PRO A N 1
ATOM 4575 C CA . PRO A 1 563 ? 0.257 23.245 -12.999 1.00 79.56 563 PRO A CA 1
ATOM 4576 C C . PRO A 1 563 ? -0.810 22.140 -12.941 1.00 79.56 563 PRO A C 1
ATOM 4578 O O . PRO A 1 563 ? -1.874 22.339 -12.365 1.00 79.56 563 PRO A O 1
ATOM 4581 N N . LEU A 1 564 ? -0.532 20.958 -13.507 1.00 81.38 564 LEU A N 1
ATOM 4582 C CA . LEU A 1 564 ? -1.499 19.855 -13.575 1.00 81.38 564 LEU A CA 1
ATOM 4583 C C . LEU A 1 564 ? -1.679 19.136 -12.239 1.00 81.38 564 LEU A C 1
ATOM 4585 O O . LEU A 1 564 ? -2.772 18.664 -11.929 1.00 81.38 564 LEU A O 1
ATOM 4589 N N . THR A 1 565 ? -0.606 19.001 -11.472 1.00 82.44 565 THR A N 1
ATOM 4590 C CA . THR A 1 565 ? -0.618 18.416 -10.127 1.00 82.44 565 THR A CA 1
ATOM 4591 C C . THR A 1 565 ? -1.220 19.381 -9.111 1.00 82.44 565 THR A C 1
ATOM 4593 O O . THR A 1 565 ? -1.968 18.930 -8.246 1.00 82.44 565 THR A O 1
ATOM 4596 N N . HIS A 1 566 ? -0.983 20.690 -9.248 1.00 79.50 566 HIS A N 1
ATOM 4597 C CA . HIS A 1 566 ? -1.683 21.720 -8.476 1.00 79.50 566 HIS A CA 1
ATOM 4598 C C . HIS A 1 566 ? -3.192 21.689 -8.753 1.00 79.50 566 HIS A C 1
ATOM 4600 O O . HIS A 1 566 ? -3.981 21.538 -7.824 1.00 79.50 566 HIS A O 1
ATOM 4606 N N . ASP A 1 567 ? -3.592 21.714 -10.030 1.00 77.19 567 ASP A N 1
ATOM 4607 C CA . ASP A 1 567 ? -4.991 21.573 -10.457 1.00 77.19 567 ASP A CA 1
ATOM 4608 C C . ASP A 1 567 ? -5.648 20.303 -9.883 1.00 77.19 567 ASP A C 1
ATOM 4610 O O . ASP A 1 567 ? -6.798 20.324 -9.437 1.00 77.19 567 ASP A O 1
ATOM 4614 N N . LEU A 1 568 ? -4.915 19.183 -9.887 1.00 81.06 568 LEU A N 1
ATOM 4615 C CA . LEU A 1 568 ? -5.378 17.917 -9.326 1.00 81.06 568 LEU A CA 1
ATOM 4616 C C . LEU A 1 568 ? -5.546 17.991 -7.800 1.00 81.06 568 LEU A C 1
ATOM 4618 O O . LEU A 1 568 ? -6.506 17.434 -7.275 1.00 81.06 568 LEU A O 1
ATOM 4622 N N . GLY A 1 569 ? -4.648 18.682 -7.095 1.00 81.12 569 GLY A N 1
ATOM 4623 C CA . GLY A 1 569 ? -4.756 18.926 -5.655 1.00 81.12 569 GLY A CA 1
ATOM 4624 C C . GLY A 1 569 ? -5.982 19.771 -5.306 1.00 81.12 569 GLY A C 1
ATOM 4625 O O . GLY A 1 569 ? -6.777 19.375 -4.454 1.00 81.12 569 GLY A O 1
ATOM 4626 N N . GLU A 1 570 ? -6.202 20.871 -6.031 1.00 76.19 570 GLU A N 1
ATOM 4627 C CA . GLU A 1 570 ? -7.380 21.726 -5.841 1.00 76.19 570 GLU A CA 1
ATOM 4628 C C . GLU A 1 570 ? -8.690 20.967 -6.076 1.00 76.19 570 GLU A C 1
ATOM 4630 O O . GLU A 1 570 ? -9.644 21.117 -5.312 1.00 76.19 570 GLU A O 1
ATOM 4635 N N . LEU A 1 571 ? -8.746 20.134 -7.120 1.00 74.81 571 LEU A N 1
ATOM 4636 C CA . LEU A 1 571 ? -9.892 19.262 -7.387 1.00 74.81 571 LEU A CA 1
ATOM 4637 C C . LEU A 1 571 ? -10.209 18.359 -6.198 1.00 74.81 571 LEU A C 1
ATOM 4639 O O . LEU A 1 571 ? -11.368 18.255 -5.793 1.00 74.81 571 LEU A O 1
ATOM 4643 N N . VAL A 1 572 ? -9.175 17.731 -5.641 1.00 77.25 572 VAL A N 1
ATOM 4644 C CA . VAL A 1 572 ? -9.306 16.822 -4.504 1.00 77.25 572 VAL A CA 1
ATOM 4645 C C . VAL A 1 572 ? -9.833 17.555 -3.272 1.00 77.25 572 VAL A C 1
ATOM 4647 O O . VAL A 1 572 ? -10.746 17.071 -2.598 1.00 77.25 572 VAL A O 1
ATOM 4650 N N . ASP A 1 573 ? -9.327 18.751 -2.994 1.00 73.06 573 ASP A N 1
ATOM 4651 C CA . ASP A 1 573 ? -9.796 19.556 -1.867 1.00 73.06 573 ASP A CA 1
ATOM 4652 C C . ASP A 1 573 ? -11.237 20.046 -2.051 1.00 73.06 573 ASP A C 1
ATOM 4654 O O . ASP A 1 573 ? -12.026 20.043 -1.101 1.00 73.06 573 ASP A O 1
ATOM 4658 N N . LEU A 1 574 ? -11.622 20.429 -3.269 1.00 65.50 574 LEU A N 1
ATOM 4659 C CA . LEU A 1 574 ? -12.986 20.863 -3.579 1.00 65.50 574 LEU A CA 1
ATOM 4660 C C . LEU A 1 574 ? -14.003 19.730 -3.458 1.00 65.50 574 LEU A C 1
ATOM 4662 O O . LEU A 1 574 ? -15.091 19.941 -2.911 1.00 65.50 574 LEU A O 1
ATOM 4666 N N . GLU A 1 575 ? -13.679 18.535 -3.951 1.00 66.00 575 GLU A N 1
ATOM 4667 C CA . GLU A 1 575 ? -14.557 17.372 -3.800 1.00 66.00 575 GLU A CA 1
ATOM 4668 C C . GLU A 1 575 ? -14.745 17.010 -2.324 1.00 66.00 575 GLU A C 1
ATOM 4670 O O . GLU A 1 575 ? -15.882 16.813 -1.891 1.00 66.00 575 GLU A O 1
ATOM 4675 N N . ASN A 1 576 ? -13.677 17.057 -1.523 1.00 63.03 576 ASN A N 1
ATOM 4676 C CA . ASN A 1 576 ? -13.769 16.826 -0.080 1.00 63.03 576 ASN A CA 1
ATOM 4677 C C . ASN A 1 576 ? -14.649 17.861 0.640 1.00 63.03 576 ASN A C 1
ATOM 4679 O O . ASN A 1 576 ? -15.409 17.499 1.538 1.00 63.03 576 ASN A O 1
ATOM 4683 N N . ARG A 1 577 ? -14.594 19.141 0.241 1.00 60.62 577 ARG A N 1
ATOM 4684 C CA . ARG A 1 577 ? -15.402 20.219 0.848 1.00 60.62 577 ARG A CA 1
ATOM 4685 C C . ARG A 1 577 ? -16.878 20.182 0.448 1.00 60.62 577 ARG A C 1
ATOM 4687 O O . ARG A 1 577 ? -17.728 20.614 1.218 1.00 60.62 577 ARG A O 1
ATOM 4694 N N . THR A 1 578 ? -17.203 19.703 -0.754 1.00 54.91 578 THR A N 1
ATOM 4695 C CA . THR A 1 578 ? -18.558 19.804 -1.342 1.00 54.91 578 THR A CA 1
ATOM 4696 C C . THR A 1 578 ? -19.401 18.534 -1.198 1.00 54.91 578 THR A C 1
ATOM 4698 O O . THR A 1 578 ? -20.398 18.369 -1.906 1.00 54.91 578 THR A O 1
ATOM 4701 N N . ASN A 1 579 ? -19.005 17.638 -0.294 1.00 52.00 579 ASN A N 1
ATOM 4702 C CA . ASN A 1 579 ? -19.365 16.222 -0.248 1.00 52.00 579 ASN A CA 1
ATOM 4703 C C . ASN A 1 579 ? -20.867 15.897 -0.065 1.00 52.00 579 ASN A C 1
ATOM 4705 O O . ASN A 1 579 ? -21.320 15.428 0.973 1.00 52.00 579 ASN A O 1
ATOM 4709 N N . ASN A 1 580 ? -21.648 16.096 -1.131 1.00 40.78 580 ASN A N 1
ATOM 4710 C CA . ASN A 1 580 ? -23.016 15.597 -1.285 1.00 40.78 580 ASN A CA 1
ATOM 4711 C C . ASN A 1 580 ? -23.189 14.637 -2.479 1.00 40.78 580 ASN A C 1
ATOM 4713 O O . ASN A 1 580 ? -24.245 14.019 -2.577 1.00 40.78 580 ASN A O 1
ATOM 4717 N N . ASN A 1 581 ? -22.183 14.484 -3.358 1.00 39.84 581 ASN A N 1
ATOM 4718 C CA . ASN A 1 581 ? -22.333 13.853 -4.683 1.00 39.84 581 ASN A CA 1
ATOM 4719 C C . ASN A 1 581 ? -21.238 12.837 -5.083 1.00 39.84 581 ASN A C 1
ATOM 4721 O O . ASN A 1 581 ? -21.140 12.526 -6.275 1.00 39.84 581 ASN A O 1
ATOM 4725 N N . ILE A 1 582 ? -20.421 12.310 -4.161 1.00 45.03 582 ILE A N 1
ATOM 4726 C CA . ILE A 1 582 ? -19.707 11.058 -4.468 1.00 45.03 582 ILE A CA 1
ATOM 4727 C C . ILE A 1 582 ? -20.800 9.987 -4.551 1.00 45.03 582 ILE A C 1
ATOM 4729 O O . ILE A 1 582 ? -21.458 9.681 -3.561 1.00 45.03 582 ILE A O 1
ATOM 4733 N N . ILE A 1 583 ? -21.109 9.544 -5.772 1.00 39.50 583 ILE A N 1
ATOM 4734 C CA . ILE A 1 583 ? -22.167 8.564 -6.027 1.00 39.50 583 ILE A CA 1
ATOM 4735 C C . ILE A 1 583 ? -21.634 7.224 -5.532 1.00 39.50 583 ILE A C 1
ATOM 4737 O O . ILE A 1 583 ? -20.826 6.587 -6.207 1.00 39.50 583 ILE A O 1
ATOM 4741 N N . PHE A 1 584 ? -22.061 6.824 -4.340 1.00 42.41 584 PHE A N 1
ATOM 4742 C CA . PHE A 1 584 ? -21.765 5.509 -3.792 1.00 42.41 584 PHE A CA 1
ATOM 4743 C C . PHE A 1 584 ? -22.542 4.460 -4.590 1.00 42.41 584 PHE A C 1
ATOM 4745 O O . PHE A 1 584 ? -23.748 4.595 -4.809 1.00 42.41 584 PHE A O 1
ATOM 4752 N N . ARG A 1 585 ? -21.822 3.473 -5.131 1.00 44.28 585 ARG A N 1
ATOM 4753 C CA . ARG A 1 585 ? -22.406 2.425 -5.972 1.00 44.28 585 ARG A CA 1
ATOM 4754 C C . ARG A 1 585 ? -22.847 1.272 -5.082 1.00 44.28 585 ARG A C 1
ATOM 4756 O O . ARG A 1 585 ? -22.029 0.704 -4.370 1.00 44.28 585 ARG A O 1
ATOM 4763 N N . ASP A 1 586 ? -24.127 0.932 -5.168 1.00 37.16 586 ASP A N 1
ATOM 4764 C CA . ASP A 1 586 ? -24.699 -0.256 -4.536 1.00 37.16 586 ASP A CA 1
ATOM 4765 C C . ASP A 1 586 ? -24.128 -1.543 -5.175 1.00 37.16 586 ASP A C 1
ATOM 4767 O O . ASP A 1 586 ? -23.856 -1.580 -6.382 1.00 37.16 586 ASP A O 1
ATOM 4771 N N . ASP A 1 587 ? -23.992 -2.615 -4.387 1.00 37.78 587 ASP A N 1
ATOM 4772 C CA . ASP A 1 587 ? -23.426 -3.922 -4.780 1.00 37.78 587 ASP A CA 1
ATOM 4773 C C . ASP A 1 587 ? -24.162 -4.547 -5.988 1.00 37.78 587 ASP A C 1
ATOM 4775 O O . ASP A 1 587 ? -23.601 -5.362 -6.723 1.00 37.78 587 ASP A O 1
ATOM 4779 N N . ASN A 1 588 ? -25.415 -4.145 -6.223 1.00 36.97 588 ASN A N 1
ATOM 4780 C CA . ASN A 1 588 ? -26.251 -4.622 -7.327 1.00 36.97 588 ASN A CA 1
ATOM 4781 C C . ASN A 1 588 ? -26.109 -3.808 -8.634 1.00 36.97 588 ASN A C 1
ATOM 4783 O O . ASN A 1 588 ? -26.765 -4.140 -9.621 1.00 36.97 588 ASN A O 1
ATOM 4787 N N . GLN A 1 589 ? -25.269 -2.763 -8.674 1.00 37.91 589 GLN A N 1
ATOM 4788 C CA . GLN A 1 589 ? -25.109 -1.851 -9.824 1.00 37.91 589 GLN A CA 1
ATOM 4789 C C . GLN A 1 589 ? -23.692 -1.840 -10.424 1.00 37.91 589 GLN A C 1
ATOM 4791 O O . GLN A 1 589 ? -23.236 -0.836 -10.975 1.00 37.91 589 GLN A O 1
ATOM 4796 N N . ILE A 1 590 ? -22.993 -2.980 -10.396 1.00 39.84 590 ILE A N 1
ATOM 4797 C CA . ILE A 1 590 ? -21.679 -3.156 -11.050 1.00 39.84 590 ILE A CA 1
ATOM 4798 C C . ILE A 1 590 ? -21.729 -2.830 -12.571 1.00 39.84 590 ILE A C 1
ATOM 4800 O O . ILE A 1 590 ? -20.691 -2.596 -13.189 1.00 39.84 590 ILE A O 1
ATOM 4804 N N . SER A 1 591 ? -22.919 -2.719 -13.178 1.00 35.09 591 SER A N 1
ATOM 4805 C CA . SER A 1 591 ? -23.114 -2.407 -14.601 1.00 35.09 591 SER A CA 1
ATOM 4806 C C . SER A 1 591 ? -22.940 -0.934 -15.013 1.00 35.09 591 SER A C 1
ATOM 4808 O O . SER A 1 591 ? -22.711 -0.702 -16.196 1.00 35.09 591 SER A O 1
ATOM 4810 N N . ASP A 1 592 ? -22.990 0.047 -14.099 1.00 35.84 592 ASP A N 1
ATOM 4811 C CA . ASP A 1 592 ? -22.907 1.486 -14.443 1.00 35.84 592 ASP A CA 1
ATOM 4812 C C . ASP A 1 592 ? -21.597 2.135 -13.953 1.00 35.84 592 ASP A C 1
ATOM 4814 O O . ASP A 1 592 ? -21.551 3.099 -13.183 1.00 35.84 592 ASP A O 1
ATOM 4818 N N . CYS A 1 593 ? -20.473 1.596 -14.424 1.00 32.28 593 CYS A N 1
ATOM 4819 C CA . CYS A 1 593 ? -19.139 2.106 -14.115 1.00 32.28 593 CYS A CA 1
ATOM 4820 C C . CYS A 1 593 ? -18.704 3.239 -15.065 1.00 32.28 593 CYS A C 1
ATOM 4822 O O . CYS A 1 593 ? -17.829 3.037 -15.902 1.00 32.28 593 CYS A O 1
ATOM 4824 N N . ALA A 1 594 ? -19.282 4.441 -14.944 1.00 35.09 594 ALA A N 1
ATOM 4825 C CA . ALA A 1 594 ? -18.735 5.642 -15.596 1.00 35.09 594 ALA A CA 1
ATOM 4826 C C . ALA A 1 594 ? -19.140 6.960 -14.900 1.00 35.09 594 ALA A C 1
ATOM 4828 O O . ALA A 1 594 ? -20.009 7.697 -15.376 1.00 35.09 594 ALA A O 1
ATOM 4829 N N . SER A 1 595 ? -18.465 7.322 -13.804 1.00 48.12 595 SER A N 1
ATOM 4830 C CA . SER A 1 595 ? -18.351 8.727 -13.387 1.00 48.12 595 SER A CA 1
ATOM 4831 C C . SER A 1 595 ? -17.497 9.456 -14.435 1.00 48.12 595 SER A C 1
ATOM 4833 O O . SER A 1 595 ? -16.361 9.084 -14.713 1.00 48.12 595 SER A O 1
ATOM 4835 N N . LYS A 1 596 ? -18.059 10.469 -15.107 1.00 51.47 596 LYS A N 1
ATOM 4836 C CA . LYS A 1 596 ? -17.315 11.250 -16.111 1.00 51.47 596 LYS A CA 1
ATOM 4837 C C . LYS A 1 596 ? -16.343 12.205 -15.400 1.00 51.47 596 LYS A C 1
ATOM 4839 O O . LYS A 1 596 ? -16.795 12.902 -14.489 1.00 51.47 596 LYS A O 1
ATOM 4844 N N . PRO A 1 597 ? -15.066 12.288 -15.825 1.00 49.72 597 PRO A N 1
ATOM 4845 C CA . PRO A 1 597 ? -14.088 13.174 -15.202 1.00 49.72 597 PRO A CA 1
ATOM 4846 C C . PRO A 1 597 ? -14.475 14.645 -15.389 1.00 49.72 597 PRO A C 1
ATOM 4848 O O . PRO A 1 597 ? -15.067 15.026 -16.407 1.00 49.72 597 PRO A O 1
ATOM 4851 N N . PHE A 1 598 ? -14.136 15.468 -14.399 1.00 56.22 598 PHE A N 1
ATOM 4852 C CA . PHE A 1 598 ? -14.254 16.917 -14.493 1.00 56.22 598 PHE A CA 1
ATOM 4853 C C . PHE A 1 598 ? -13.252 17.481 -15.505 1.00 56.22 598 PHE A C 1
ATOM 4855 O O . PHE A 1 598 ? -12.142 16.983 -15.661 1.00 56.22 598 PHE A O 1
ATOM 4862 N N . ILE A 1 599 ? -13.654 18.546 -16.190 1.00 62.78 599 ILE A N 1
ATOM 4863 C CA . ILE A 1 599 ? -12.837 19.287 -17.148 1.00 62.78 599 ILE A CA 1
ATOM 4864 C C . ILE A 1 599 ? -12.668 20.705 -16.636 1.00 62.78 599 ILE A C 1
ATOM 4866 O O . ILE A 1 599 ? -13.632 21.320 -16.171 1.00 62.78 599 ILE A O 1
ATOM 4870 N N . ARG A 1 600 ? -11.445 21.222 -16.749 1.00 62.75 600 ARG A N 1
ATOM 4871 C CA . ARG A 1 600 ? -11.110 22.595 -16.379 1.00 62.75 600 ARG A CA 1
ATOM 4872 C C . ARG A 1 600 ? -11.901 23.578 -17.241 1.00 62.75 600 ARG A C 1
ATOM 4874 O O . ARG A 1 600 ? -11.910 23.482 -18.467 1.00 62.75 600 ARG A O 1
ATOM 4881 N N . VAL A 1 601 ? -12.552 24.538 -16.599 1.00 68.25 601 VAL A N 1
ATOM 4882 C CA . VAL A 1 601 ? -13.231 25.673 -17.239 1.00 68.25 601 VAL A CA 1
ATOM 4883 C C . VAL A 1 601 ? -12.822 26.967 -16.524 1.00 68.25 601 VAL A C 1
ATOM 4885 O O . VAL A 1 601 ? -12.159 26.926 -15.489 1.00 68.25 601 VAL A O 1
ATOM 4888 N N . THR A 1 602 ? -13.160 28.132 -17.083 1.00 63.53 602 THR A N 1
ATOM 4889 C CA . THR A 1 602 ? -12.837 29.417 -16.436 1.00 63.53 602 THR A CA 1
ATOM 4890 C C . THR A 1 602 ? -13.496 29.502 -15.063 1.00 63.53 602 THR A C 1
ATOM 4892 O O . THR A 1 602 ? -14.708 29.310 -14.972 1.00 63.53 602 THR A O 1
ATOM 4895 N N . GLY A 1 603 ? -12.698 29.782 -14.028 1.00 64.81 603 GLY A N 1
ATOM 4896 C CA . GLY A 1 603 ? -13.161 29.927 -12.644 1.00 64.81 603 GLY A CA 1
ATOM 4897 C C . GLY A 1 603 ? -13.579 28.625 -11.948 1.00 64.81 603 GLY A C 1
ATOM 4898 O O . GLY A 1 603 ? -14.123 28.679 -10.846 1.00 64.81 603 GLY A O 1
ATOM 4899 N N . GLY A 1 604 ? -13.387 27.449 -12.563 1.00 72.12 604 GLY A N 1
ATOM 4900 C CA . GLY A 1 604 ? -13.940 26.212 -12.011 1.00 72.12 604 GLY A CA 1
ATOM 4901 C C . GLY A 1 604 ? -13.701 24.927 -12.806 1.00 72.12 604 GLY A C 1
ATOM 4902 O O . GLY A 1 604 ? -12.852 24.834 -13.694 1.00 72.12 604 GLY A O 1
ATOM 4903 N N . TRP A 1 605 ? -14.523 23.926 -12.500 1.00 66.69 605 TRP A N 1
ATOM 4904 C CA . TRP A 1 605 ? -14.518 22.582 -13.077 1.00 66.69 605 TRP A CA 1
ATOM 4905 C C . TRP A 1 605 ? -15.915 22.182 -13.568 1.00 66.69 605 TRP A C 1
ATOM 4907 O O . TRP A 1 605 ? -16.922 22.576 -12.982 1.00 66.69 605 TRP A O 1
ATOM 4917 N N . CYS A 1 606 ? -16.004 21.394 -14.645 1.00 67.25 606 CYS A N 1
ATOM 4918 C CA . CYS A 1 606 ? -17.271 20.990 -15.268 1.00 67.25 606 CYS A CA 1
ATOM 4919 C C . CYS A 1 606 ? -17.322 19.494 -15.625 1.00 67.25 606 CYS A C 1
ATOM 4921 O O . CYS A 1 606 ? -16.399 18.981 -16.247 1.00 67.25 606 CYS A O 1
ATOM 4923 N N . LYS A 1 607 ? -18.429 18.792 -15.331 1.00 65.31 607 LYS A N 1
ATOM 4924 C CA . LYS A 1 607 ? -18.610 17.357 -15.681 1.00 65.31 607 LYS A CA 1
ATOM 4925 C C . LYS A 1 607 ? -18.963 17.063 -17.160 1.00 65.31 607 LYS A C 1
ATOM 4927 O O . LYS A 1 607 ? -19.140 15.900 -17.527 1.00 65.31 607 LYS A O 1
ATOM 4932 N N . LYS A 1 608 ? -19.137 18.068 -18.035 1.00 64.38 608 LYS A N 1
ATOM 4933 C CA . LYS A 1 608 ? -19.565 17.871 -19.446 1.00 64.38 608 LYS A CA 1
ATOM 4934 C C . LYS A 1 608 ? -18.393 17.952 -20.438 1.00 64.38 608 LYS A C 1
ATOM 4936 O O . LYS A 1 608 ? -17.738 18.981 -20.517 1.00 64.38 608 LYS A O 1
ATOM 4941 N N . LYS A 1 609 ? -18.214 16.895 -21.253 1.00 48.94 609 LYS A N 1
ATOM 4942 C CA . LYS A 1 609 ? -17.069 16.695 -22.170 1.00 48.94 609 LYS A CA 1
ATOM 4943 C C . LYS A 1 609 ? -17.018 17.629 -23.387 1.00 48.94 609 LYS A C 1
ATOM 4945 O O . LYS A 1 609 ? -15.943 18.104 -23.718 1.00 48.94 609 LYS A O 1
ATOM 4950 N N . THR A 1 610 ? -18.158 17.918 -24.018 1.00 49.06 610 THR A N 1
ATOM 4951 C CA . THR A 1 610 ? -18.294 18.801 -25.198 1.00 49.06 610 THR A CA 1
ATOM 4952 C C . THR A 1 610 ? -19.779 19.118 -25.454 1.00 49.06 610 THR A C 1
ATOM 4954 O O . THR A 1 610 ? -20.658 18.421 -24.947 1.00 49.06 610 THR A O 1
ATOM 4957 N N . GLY A 1 611 ? -20.083 20.183 -26.213 1.00 47.72 611 GLY A N 1
ATOM 4958 C CA . GLY A 1 611 ? -21.457 20.520 -26.639 1.00 47.72 611 GLY A CA 1
ATOM 4959 C C . GLY A 1 611 ? -22.325 21.224 -25.587 1.00 47.72 611 GLY A C 1
ATOM 4960 O O . GLY A 1 611 ? -23.552 21.235 -25.685 1.00 47.72 611 GLY A O 1
ATOM 4961 N N . CYS A 1 612 ? -21.715 21.800 -24.549 1.00 54.22 612 CYS A N 1
ATOM 4962 C CA . CYS A 1 612 ? -22.450 22.550 -23.539 1.00 54.22 612 CYS A CA 1
ATOM 4963 C C . CYS A 1 612 ? -22.930 23.895 -24.113 1.00 54.22 612 CYS A C 1
ATOM 4965 O O . CYS A 1 612 ? -22.161 24.848 -24.179 1.00 54.22 612 CYS A O 1
ATOM 4967 N N . GLN A 1 613 ? -24.215 23.994 -24.468 1.00 50.22 613 GLN A N 1
ATOM 4968 C CA . GLN A 1 613 ? -24.859 25.264 -24.853 1.00 50.22 613 GLN A CA 1
ATOM 4969 C C . GLN A 1 613 ? -24.907 26.293 -23.700 1.00 50.22 613 GLN A C 1
ATOM 4971 O O . GLN A 1 613 ? -25.291 27.436 -23.900 1.00 50.22 613 GLN A O 1
ATOM 4976 N N . TRP A 1 614 ? -24.509 25.886 -22.488 1.00 51.78 614 TRP A N 1
ATOM 4977 C CA . TRP A 1 614 ? -24.547 26.674 -21.253 1.00 51.78 614 TRP A CA 1
ATOM 4978 C C . TRP A 1 614 ? -23.196 27.302 -20.875 1.00 51.78 614 TRP A C 1
ATOM 4980 O O . TRP A 1 614 ? -23.043 27.727 -19.734 1.00 51.78 614 TRP A O 1
ATOM 4990 N N . LEU A 1 615 ? -22.215 27.376 -21.785 1.00 47.03 615 LEU A N 1
ATOM 4991 C CA . LEU A 1 615 ? -20.888 27.963 -21.506 1.00 47.03 615 LEU A CA 1
ATOM 4992 C C . LEU A 1 615 ? -20.949 29.376 -20.882 1.00 47.03 615 LEU A C 1
ATOM 4994 O O . LEU A 1 615 ? -20.031 29.758 -20.165 1.00 47.03 615 LEU A O 1
ATOM 4998 N N . GLU A 1 616 ? -22.040 30.115 -21.097 1.00 43.81 616 GLU A N 1
ATOM 4999 C CA . GLU A 1 616 ? -22.264 31.464 -20.552 1.00 43.81 616 GLU A CA 1
ATOM 5000 C C . GLU A 1 616 ? -23.127 31.495 -19.276 1.00 43.81 616 GLU A C 1
ATOM 5002 O O . GLU A 1 616 ? -23.200 32.521 -18.610 1.00 43.81 616 GLU A O 1
ATOM 5007 N N . LYS A 1 617 ? -23.749 30.366 -18.900 1.00 51.94 617 LYS A N 1
ATOM 5008 C CA . LYS A 1 617 ? -24.622 30.196 -17.720 1.00 51.94 617 LYS A CA 1
ATOM 5009 C C . LYS A 1 617 ? -24.108 29.117 -16.746 1.00 51.94 617 LYS A C 1
ATOM 5011 O O . LYS A 1 617 ? -24.866 28.598 -15.927 1.00 51.94 617 LYS A O 1
ATOM 5016 N N . CYS A 1 618 ? -22.815 28.778 -16.812 1.00 59.25 618 CYS A N 1
ATOM 5017 C CA . CYS A 1 618 ? -22.130 27.846 -15.902 1.00 59.25 618 CYS A CA 1
ATOM 5018 C C . CYS A 1 618 ? -22.387 28.048 -14.391 1.00 59.25 618 CYS A C 1
ATOM 5020 O O . CYS A 1 618 ? -22.486 27.038 -13.702 1.00 59.25 618 CYS A O 1
ATOM 5022 N N . PRO A 1 619 ? -22.550 29.266 -13.844 1.00 49.16 619 PRO A N 1
ATOM 5023 C CA . PRO A 1 619 ? -22.639 29.473 -12.392 1.00 49.16 619 PRO A CA 1
ATOM 5024 C C . PRO A 1 619 ? -23.840 28.798 -11.731 1.00 49.16 619 PRO A C 1
ATOM 5026 O O . PRO A 1 619 ? -23.767 28.359 -10.590 1.00 49.16 619 PRO A O 1
ATOM 5029 N N . SER A 1 620 ? -24.945 28.685 -12.467 1.00 50.47 620 SER A N 1
ATOM 5030 C CA . SER A 1 620 ? -26.165 28.004 -12.020 1.00 50.47 620 SER A CA 1
ATOM 5031 C C . SER A 1 620 ? -26.248 26.566 -12.536 1.00 50.47 620 SER A C 1
ATOM 5033 O O . SER A 1 620 ? -27.262 25.893 -12.364 1.00 50.47 620 SER A O 1
ATOM 5035 N N . CYS A 1 621 ? -25.201 26.083 -13.209 1.00 57.81 621 CYS A N 1
ATOM 5036 C CA . CYS A 1 621 ? -25.168 24.743 -13.759 1.00 57.81 621 CYS A CA 1
ATOM 5037 C C . CYS A 1 621 ? -24.839 23.742 -12.643 1.00 57.81 621 CYS A C 1
ATOM 5039 O O . CYS A 1 621 ? -23.749 23.806 -12.073 1.00 57.81 621 CYS A O 1
ATOM 5041 N N . PRO A 1 622 ? -25.687 22.731 -12.388 1.00 58.59 622 PRO A N 1
ATOM 5042 C CA . PRO A 1 622 ? -25.405 21.712 -11.374 1.00 58.59 622 PRO A CA 1
ATOM 5043 C C . PRO A 1 622 ? -24.146 20.880 -11.683 1.00 58.59 622 PRO A C 1
ATOM 5045 O O . PRO A 1 622 ? -23.619 20.208 -10.796 1.00 58.59 622 PRO A O 1
ATOM 5048 N N . ASN A 1 623 ? -23.638 20.950 -12.921 1.00 61.81 623 ASN A N 1
ATOM 5049 C CA . ASN A 1 623 ? -22.409 20.287 -13.363 1.00 61.81 623 ASN A CA 1
ATOM 5050 C C . ASN A 1 623 ? -21.142 21.143 -13.205 1.00 61.81 623 ASN A C 1
ATOM 5052 O O . ASN A 1 623 ? -20.060 20.620 -13.470 1.00 61.81 623 ASN A O 1
ATOM 5056 N N . TYR A 1 624 ? -21.266 22.420 -12.829 1.00 65.88 624 TYR A N 1
ATOM 5057 C CA . TYR A 1 624 ? -20.150 23.337 -12.595 1.00 65.88 624 TYR A CA 1
ATOM 5058 C C . TYR A 1 624 ? -19.776 23.362 -11.107 1.00 65.88 624 TYR A C 1
ATOM 5060 O O . TYR A 1 624 ? -20.637 23.251 -10.228 1.00 65.88 624 TYR A O 1
ATOM 5068 N N . ARG A 1 625 ? -18.483 23.469 -10.816 1.00 64.12 625 ARG A N 1
ATOM 5069 C CA . ARG A 1 625 ? -17.921 23.611 -9.469 1.00 64.12 625 ARG A CA 1
ATOM 5070 C C . ARG A 1 625 ? -16.919 24.754 -9.491 1.00 64.12 625 ARG A C 1
ATOM 5072 O O . ARG A 1 625 ? -15.939 24.686 -10.222 1.00 64.12 625 ARG A O 1
ATOM 5079 N N . PHE A 1 626 ? -17.198 25.808 -8.738 1.00 62.53 626 PHE A N 1
ATOM 5080 C CA . PHE A 1 626 ? -16.363 27.004 -8.688 1.00 62.53 626 PHE A CA 1
ATOM 5081 C C . PHE A 1 626 ? -15.124 26.790 -7.803 1.00 62.53 626 PHE A C 1
ATOM 5083 O O . PHE A 1 626 ? -15.220 26.114 -6.778 1.00 62.53 626 PHE A O 1
ATOM 5090 N N . VAL A 1 627 ? -13.988 27.383 -8.187 1.00 57.72 627 VAL A N 1
ATOM 5091 C CA . VAL A 1 627 ? -12.739 27.384 -7.406 1.00 57.72 627 VAL A CA 1
ATOM 5092 C C . VAL A 1 627 ? -12.431 28.820 -6.957 1.00 57.72 627 VAL A C 1
ATOM 5094 O O . VAL A 1 627 ? -12.079 29.640 -7.805 1.00 57.72 627 VAL A O 1
ATOM 5097 N N . PRO A 1 628 ? -12.519 29.144 -5.650 1.00 51.44 628 PRO A N 1
ATOM 5098 C CA . PRO A 1 628 ? -12.280 30.498 -5.137 1.00 51.44 628 PRO A CA 1
ATOM 5099 C C . PRO A 1 628 ? -10.957 31.136 -5.552 1.00 51.44 628 PRO A C 1
ATOM 5101 O O . PRO A 1 628 ? -10.948 32.284 -5.985 1.00 51.44 628 PRO A O 1
ATOM 5104 N N . ASN A 1 629 ? -9.865 30.374 -5.521 1.00 53.91 629 ASN A N 1
ATOM 5105 C CA . ASN A 1 629 ? -8.526 30.866 -5.860 1.00 53.91 629 ASN A CA 1
ATOM 5106 C C . ASN A 1 629 ? -8.349 31.193 -7.353 1.00 53.91 629 ASN A C 1
ATOM 5108 O O . ASN A 1 629 ? -7.300 31.674 -7.761 1.00 53.91 629 ASN A O 1
ATOM 5112 N N . ARG A 1 630 ? -9.362 30.921 -8.184 1.00 60.56 630 ARG A N 1
ATOM 5113 C CA . ARG A 1 630 ? -9.341 31.147 -9.636 1.00 60.56 630 ARG A CA 1
ATOM 5114 C C . ARG A 1 630 ? -10.352 32.211 -10.056 1.00 60.56 630 ARG A C 1
ATOM 5116 O O . ARG A 1 630 ? -10.758 32.269 -11.218 1.00 60.56 630 ARG A O 1
ATOM 5123 N N . ILE A 1 631 ? -10.756 33.063 -9.112 1.00 62.94 631 ILE A N 1
ATOM 5124 C CA . ILE A 1 631 ? -11.589 34.238 -9.376 1.00 62.94 631 ILE A CA 1
ATOM 5125 C C . ILE A 1 631 ? -10.912 35.203 -10.355 1.00 62.94 631 ILE A C 1
ATOM 5127 O O . ILE A 1 631 ? -11.590 35.768 -11.212 1.00 62.94 631 ILE A O 1
ATOM 5131 N N . ASP A 1 632 ? -9.582 35.299 -10.310 1.00 61.25 632 ASP A N 1
ATOM 5132 C CA . ASP A 1 632 ? -8.803 36.147 -11.211 1.00 61.25 632 ASP A CA 1
ATOM 5133 C C . ASP A 1 632 ? -8.944 35.704 -12.670 1.00 61.25 632 ASP A C 1
ATOM 5135 O O . ASP A 1 632 ? -9.094 36.542 -13.547 1.00 61.25 632 ASP A O 1
ATOM 5139 N N . GLU A 1 633 ? -9.059 34.401 -12.955 1.00 66.12 633 GLU A N 1
ATOM 5140 C CA . GLU A 1 633 ? -9.324 33.928 -14.324 1.00 66.12 633 GLU A CA 1
ATOM 5141 C C . GLU A 1 633 ? -10.683 34.403 -14.853 1.00 66.12 633 GLU A C 1
ATOM 5143 O O . GLU A 1 633 ? -10.862 34.636 -16.055 1.00 66.12 633 GLU A O 1
ATOM 5148 N N . VAL A 1 634 ? -11.674 34.502 -13.964 1.00 60.72 634 VAL A N 1
ATOM 5149 C CA . VAL A 1 634 ? -12.976 35.068 -14.311 1.00 60.72 634 VAL A CA 1
ATOM 5150 C C . VAL A 1 634 ? -12.812 36.561 -14.556 1.00 60.72 634 VAL A C 1
ATOM 5152 O O . VAL A 1 634 ? -13.277 37.049 -15.587 1.00 60.72 634 VAL A O 1
ATOM 5155 N N . ALA A 1 635 ? -12.147 37.266 -13.642 1.00 58.19 635 ALA A N 1
ATOM 5156 C CA . ALA A 1 635 ? -11.911 38.699 -13.740 1.00 58.19 635 ALA A CA 1
ATOM 5157 C C . ALA A 1 635 ? -11.156 39.056 -15.030 1.00 58.19 635 ALA A C 1
ATOM 5159 O O . ALA A 1 635 ? -11.594 39.941 -15.762 1.00 58.19 635 ALA A O 1
ATOM 5160 N N . ASP A 1 636 ? -10.115 38.307 -15.386 1.00 60.50 636 ASP A N 1
ATOM 5161 C CA . ASP A 1 636 ? -9.330 38.464 -16.611 1.00 60.50 636 ASP A CA 1
ATOM 5162 C C . ASP A 1 636 ? -10.157 38.199 -17.863 1.00 60.50 636 ASP A C 1
ATOM 5164 O O . ASP A 1 636 ? -10.069 38.934 -18.854 1.00 60.50 636 ASP A O 1
ATOM 5168 N N . ARG A 1 637 ? -11.005 37.165 -17.842 1.00 60.25 637 ARG A N 1
ATOM 5169 C CA . ARG A 1 637 ? -11.878 36.857 -18.976 1.00 60.25 637 ARG A CA 1
ATOM 5170 C C . ARG A 1 637 ? -12.964 37.915 -19.153 1.00 60.25 637 ARG A C 1
ATOM 5172 O O . ARG A 1 637 ? -13.255 38.286 -20.292 1.00 60.25 637 ARG A O 1
ATOM 5179 N N . VAL A 1 638 ? -13.537 38.423 -18.061 1.00 57.47 638 VAL A N 1
ATOM 5180 C CA . VAL A 1 638 ? -14.489 39.546 -18.071 1.00 57.47 638 VAL A CA 1
ATOM 5181 C C . VAL A 1 638 ? -13.795 40.811 -18.563 1.00 57.47 638 VAL A C 1
ATOM 5183 O O . VAL A 1 638 ? -14.272 41.425 -19.513 1.00 57.47 638 VAL A O 1
ATOM 5186 N N . GLY A 1 639 ? -12.627 41.142 -18.016 1.00 56.97 639 GLY A N 1
ATOM 5187 C CA . GLY A 1 639 ? -11.815 42.286 -18.423 1.00 56.97 639 GLY A CA 1
ATOM 5188 C C . GLY A 1 639 ? -11.421 42.228 -19.899 1.00 56.97 639 GLY A C 1
ATOM 5189 O O . GLY A 1 639 ? -11.510 43.234 -20.599 1.00 56.97 639 GLY A O 1
ATOM 5190 N N . SER A 1 640 ? -11.072 41.049 -20.415 1.00 57.78 640 SER A N 1
ATOM 5191 C CA . SER A 1 640 ? -10.779 40.836 -21.839 1.00 57.78 640 SER A CA 1
ATOM 5192 C C . SER A 1 640 ? -12.016 41.024 -22.722 1.00 57.78 640 SER A C 1
ATOM 5194 O O . SER A 1 640 ? -11.922 41.640 -23.782 1.00 57.78 640 SER A O 1
ATOM 5196 N N . CYS A 1 641 ? -13.190 40.554 -22.282 1.00 53.69 641 CYS A N 1
ATOM 5197 C CA . CYS A 1 641 ? -14.454 40.779 -22.994 1.00 53.69 641 CYS A CA 1
ATOM 5198 C C . CYS A 1 641 ? -14.842 42.266 -23.006 1.00 53.69 641 CYS A C 1
ATOM 5200 O O . CYS A 1 641 ? -15.268 42.772 -24.042 1.00 53.69 641 CYS A O 1
ATOM 5202 N N . VAL A 1 642 ? -14.658 42.969 -21.884 1.00 54.34 642 VAL A N 1
ATOM 5203 C CA . VAL A 1 642 ? -14.920 44.411 -21.752 1.00 54.34 642 VAL A CA 1
ATOM 5204 C C . VAL A 1 642 ? -13.961 45.217 -22.627 1.00 54.34 642 VAL A C 1
ATOM 5206 O O . VAL A 1 642 ? -14.414 46.055 -23.397 1.00 54.34 642 VAL A O 1
ATOM 5209 N N . LYS A 1 643 ? -12.655 44.921 -22.604 1.00 58.59 643 LYS A N 1
ATOM 5210 C CA . LYS A 1 643 ? -11.669 45.554 -23.500 1.00 58.59 643 LYS A CA 1
ATOM 5211 C C . LYS A 1 643 ? -12.004 45.323 -24.972 1.00 58.59 643 LYS A C 1
ATOM 5213 O O . LYS A 1 643 ? -11.919 46.249 -25.768 1.00 58.59 643 LYS A O 1
ATOM 5218 N N . ALA A 1 644 ? -12.418 44.109 -25.339 1.00 56.09 644 ALA A N 1
ATOM 5219 C CA . ALA A 1 644 ? -12.863 43.815 -26.698 1.00 56.09 644 ALA A CA 1
ATOM 5220 C C . ALA A 1 644 ? -14.122 44.612 -27.081 1.00 56.09 644 ALA A C 1
ATOM 5222 O O . ALA A 1 644 ? -14.213 45.085 -28.211 1.00 56.09 644 ALA A O 1
ATOM 5223 N N . ALA A 1 645 ? -15.064 44.799 -26.150 1.00 52.75 645 ALA A N 1
ATOM 5224 C CA . ALA A 1 645 ? -16.256 45.614 -26.373 1.00 52.75 645 ALA A CA 1
ATOM 5225 C C . ALA A 1 645 ? -15.917 47.102 -26.552 1.00 52.75 645 ALA A C 1
ATOM 5227 O O . ALA A 1 645 ? -16.373 47.698 -27.525 1.00 52.75 645 ALA A O 1
ATOM 5228 N N . ILE A 1 646 ? -15.054 47.652 -25.689 1.00 54.41 646 ILE A N 1
ATOM 5229 C CA . ILE A 1 646 ? -14.556 49.037 -25.764 1.00 54.41 646 ILE A CA 1
ATOM 5230 C C . ILE A 1 646 ? -13.826 49.280 -27.094 1.00 54.41 646 ILE A C 1
ATOM 5232 O O . ILE A 1 646 ? -14.127 50.223 -27.820 1.00 54.41 646 ILE A O 1
ATOM 5236 N N . ASN A 1 647 ? -12.933 48.369 -27.488 1.00 55.06 647 ASN A N 1
ATOM 5237 C CA . ASN A 1 647 ? -12.216 48.479 -28.759 1.00 55.06 647 ASN A CA 1
ATOM 5238 C C . ASN A 1 647 ? -13.150 48.393 -29.980 1.00 55.06 647 ASN A C 1
ATOM 5240 O O . ASN A 1 647 ? -12.837 48.948 -31.033 1.00 55.06 647 ASN A O 1
ATOM 5244 N N . CYS A 1 648 ? -14.285 47.695 -29.879 1.00 52.66 648 CYS A N 1
ATOM 5245 C CA . CYS A 1 648 ? -15.287 47.673 -30.947 1.00 52.66 648 CYS A CA 1
ATOM 5246 C C . CYS A 1 648 ? -16.101 48.974 -30.992 1.00 52.66 648 CYS A C 1
ATOM 5248 O O . CYS A 1 648 ? -16.392 49.453 -32.089 1.00 52.66 648 CYS A O 1
ATOM 5250 N N . THR A 1 649 ? -16.431 49.567 -29.839 1.00 52.22 649 THR A N 1
ATOM 5251 C CA . THR A 1 649 ? -17.132 50.859 -29.771 1.00 52.22 649 THR A CA 1
ATOM 5252 C C . THR A 1 649 ? -16.263 52.007 -30.280 1.00 52.22 649 THR A C 1
ATOM 5254 O O . THR A 1 649 ? -16.741 52.790 -31.101 1.00 52.22 649 THR A O 1
ATOM 5257 N N . ASP A 1 650 ? -14.977 52.042 -29.921 1.00 50.62 650 ASP A N 1
ATOM 5258 C CA . ASP A 1 650 ? -14.035 53.080 -30.371 1.00 50.62 650 ASP A CA 1
ATOM 5259 C C . ASP A 1 650 ? -13.787 53.021 -31.888 1.00 50.62 650 ASP A C 1
ATOM 5261 O O . ASP A 1 650 ? -13.622 54.046 -32.549 1.00 50.62 650 ASP A O 1
ATOM 5265 N N . ASN A 1 651 ? -13.850 51.821 -32.475 1.00 49.09 651 ASN A N 1
ATOM 5266 C CA . ASN A 1 651 ? -13.721 51.615 -33.920 1.00 49.09 651 ASN A CA 1
ATOM 5267 C C . ASN A 1 651 ? -15.055 51.699 -34.689 1.00 49.09 651 ASN A C 1
ATOM 5269 O O . ASN A 1 651 ? -15.094 51.358 -35.873 1.00 49.09 651 ASN A O 1
ATOM 5273 N N . LYS A 1 652 ? -16.159 52.127 -34.051 1.00 46.41 652 LYS A N 1
ATOM 5274 C CA . LYS A 1 652 ? -17.521 52.154 -34.634 1.00 46.41 652 LYS A CA 1
ATOM 5275 C C . LYS A 1 652 ? -17.949 50.816 -35.264 1.00 46.41 652 LYS A C 1
ATOM 5277 O O . LYS A 1 652 ? -18.721 50.791 -36.225 1.00 46.41 652 LYS A O 1
ATOM 5282 N N . MET A 1 653 ? -17.457 49.691 -34.745 1.00 43.97 653 MET A N 1
ATOM 5283 C CA . MET A 1 653 ? -17.852 48.361 -35.206 1.00 43.97 653 MET A CA 1
ATOM 5284 C C . MET A 1 653 ? -19.126 47.908 -34.485 1.00 43.97 653 MET A C 1
ATOM 5286 O O . MET A 1 653 ? -19.209 47.903 -33.259 1.00 43.97 653 MET A O 1
ATOM 5290 N N . TYR A 1 654 ? -20.131 47.502 -35.262 1.00 49.84 654 TYR A N 1
ATOM 5291 C CA . TYR A 1 654 ? -21.401 46.991 -34.747 1.00 49.84 654 TYR A CA 1
ATOM 5292 C C . TYR A 1 654 ? -21.207 45.610 -34.102 1.00 49.84 654 TYR A C 1
ATOM 5294 O O . TYR A 1 654 ? -20.861 44.650 -34.791 1.00 49.84 654 TYR A O 1
ATOM 5302 N N . LEU A 1 655 ? -21.473 45.491 -32.801 1.00 49.09 655 LEU A N 1
ATOM 5303 C CA . LEU A 1 655 ? -21.515 44.203 -32.102 1.00 49.09 655 LEU A CA 1
ATOM 5304 C C . LEU A 1 655 ? -22.922 43.585 -32.193 1.00 49.09 655 LEU A C 1
ATOM 5306 O O . LEU A 1 655 ? -23.923 44.280 -32.021 1.00 49.09 655 LEU A O 1
ATOM 5310 N N . ASP A 1 656 ? -22.999 42.275 -32.462 1.00 50.75 656 ASP A N 1
ATOM 5311 C CA . ASP A 1 656 ? -24.248 41.492 -32.412 1.00 50.75 656 ASP A CA 1
ATOM 5312 C C . ASP A 1 656 ? -24.835 41.561 -30.985 1.00 50.75 656 ASP A C 1
ATOM 5314 O O . ASP A 1 656 ? -24.100 41.471 -29.999 1.00 50.75 656 ASP A O 1
ATOM 5318 N N . ALA A 1 657 ? -26.159 41.700 -30.865 1.00 47.41 657 ALA A N 1
ATOM 5319 C CA . ALA A 1 657 ? -26.884 41.699 -29.593 1.00 47.41 657 ALA A CA 1
ATOM 5320 C C . ALA A 1 657 ? -26.543 40.480 -28.713 1.00 47.41 657 ALA A C 1
ATOM 5322 O O . ALA A 1 657 ? -26.448 40.608 -27.493 1.00 47.41 657 ALA A O 1
ATOM 5323 N N . ARG A 1 658 ? -26.251 39.323 -29.322 1.00 47.12 658 ARG A N 1
ATOM 5324 C CA . ARG A 1 658 ? -25.806 38.111 -28.612 1.00 47.12 658 ARG A CA 1
ATOM 5325 C C . ARG A 1 658 ? -24.459 38.283 -27.908 1.00 47.12 658 ARG A C 1
ATOM 5327 O O . ARG A 1 658 ? -24.223 37.673 -26.870 1.00 47.12 658 ARG A O 1
ATOM 5334 N N . TYR A 1 659 ? -23.576 39.127 -28.440 1.00 53.78 659 TYR A N 1
ATOM 5335 C CA . TYR A 1 659 ? -22.286 39.422 -27.815 1.00 53.78 659 TYR A CA 1
ATOM 5336 C C . TYR A 1 659 ? -22.458 40.303 -26.568 1.00 53.78 659 TYR A C 1
ATOM 5338 O O . TYR A 1 659 ? -21.814 40.066 -25.547 1.00 53.78 659 TYR A O 1
ATOM 5346 N N . TRP A 1 660 ? -23.383 41.265 -26.609 1.00 54.62 660 TRP A N 1
ATOM 5347 C CA . TRP A 1 660 ? -23.746 42.075 -25.441 1.00 54.62 660 TRP A CA 1
ATOM 5348 C C . TRP A 1 660 ? -24.482 41.270 -24.372 1.00 54.62 660 TRP A C 1
ATOM 5350 O O . TRP A 1 660 ? -24.186 41.419 -23.189 1.00 54.62 660 TRP A O 1
ATOM 5360 N N . GLU A 1 661 ? -25.372 40.364 -24.773 1.00 51.75 661 GLU A N 1
ATOM 5361 C CA . GLU A 1 661 ? -26.037 39.434 -23.856 1.00 51.75 661 GLU A CA 1
ATOM 5362 C C . GLU A 1 661 ? -25.017 38.524 -23.144 1.00 51.75 661 GLU A C 1
ATOM 5364 O O . GLU A 1 661 ? -25.095 38.325 -21.932 1.00 51.75 661 GLU A O 1
ATOM 5369 N N . SER A 1 662 ? -23.986 38.058 -23.859 1.00 53.75 662 SER A N 1
ATOM 5370 C CA . SER A 1 662 ? -22.855 37.312 -23.288 1.00 53.75 662 SER A CA 1
ATOM 5371 C C . SER A 1 662 ? -22.086 38.125 -22.237 1.00 53.75 662 SER A C 1
ATOM 5373 O O . SER A 1 662 ? -21.744 37.599 -21.175 1.00 53.75 662 SER A O 1
ATOM 5375 N N . ILE A 1 663 ? -21.824 39.412 -22.499 1.00 54.25 663 ILE A N 1
ATOM 5376 C CA . ILE A 1 663 ? -21.146 40.314 -21.552 1.00 54.25 663 ILE A CA 1
ATOM 5377 C C . ILE A 1 663 ? -22.026 40.564 -20.323 1.00 54.25 663 ILE A C 1
ATOM 5379 O O . ILE A 1 663 ? -21.541 40.433 -19.200 1.00 54.25 663 ILE A O 1
ATOM 5383 N N . ALA A 1 664 ? -23.314 40.854 -20.516 1.00 55.03 664 ALA A N 1
ATOM 5384 C CA . ALA A 1 664 ? -24.259 41.098 -19.429 1.00 55.03 664 ALA A CA 1
ATOM 5385 C C . ALA A 1 664 ? -24.435 39.864 -18.525 1.00 55.03 664 ALA A C 1
ATOM 5387 O O . ALA A 1 664 ? -24.395 39.986 -17.302 1.00 55.03 664 ALA A O 1
ATOM 5388 N N . ASN A 1 665 ? -24.531 38.662 -19.105 1.00 54.06 665 ASN A N 1
ATOM 5389 C CA . ASN A 1 665 ? -24.600 37.405 -18.351 1.00 54.06 665 ASN A CA 1
ATOM 5390 C C . ASN A 1 665 ? -23.324 37.155 -17.525 1.00 54.06 665 ASN A C 1
ATOM 5392 O O . ASN A 1 665 ? -23.401 36.715 -16.377 1.00 54.06 665 ASN A O 1
ATOM 5396 N N . LYS A 1 666 ? -22.143 37.469 -18.075 1.00 56.53 666 LYS A N 1
ATOM 5397 C CA . LYS A 1 666 ? -20.856 37.353 -17.363 1.00 56.53 666 LYS A CA 1
ATOM 5398 C C . LYS A 1 666 ? -20.683 38.418 -16.278 1.00 56.53 666 LYS A C 1
ATOM 5400 O O . LYS A 1 666 ? -20.080 38.132 -15.252 1.00 56.53 666 LYS A O 1
ATOM 5405 N N . TRP A 1 667 ? -21.221 39.619 -16.472 1.00 57.56 667 TRP A N 1
ATOM 5406 C CA . TRP A 1 667 ? -21.235 40.668 -15.449 1.00 57.56 667 TRP A CA 1
ATOM 5407 C C . TRP A 1 667 ? -22.172 40.307 -14.290 1.00 57.56 667 TRP A C 1
ATOM 5409 O O . TRP A 1 667 ? -21.775 40.351 -13.128 1.00 57.56 667 TRP A O 1
ATOM 5419 N N . SER A 1 668 ? -23.375 39.822 -14.615 1.00 57.03 668 SER A N 1
ATOM 5420 C CA . SER A 1 668 ? -24.326 39.282 -13.639 1.00 57.03 668 SER A CA 1
ATOM 5421 C C . SER A 1 668 ? -23.731 38.117 -12.834 1.00 57.03 668 SER A C 1
ATOM 5423 O O . SER A 1 668 ? -24.000 38.012 -11.640 1.00 57.03 668 SER A O 1
ATOM 5425 N N . PHE A 1 669 ? -22.864 37.284 -13.435 1.00 56.56 669 PHE A N 1
ATOM 5426 C CA . PHE A 1 669 ? -22.114 36.256 -12.701 1.00 56.56 669 PHE A CA 1
ATOM 5427 C C . PHE A 1 669 ? -21.234 36.844 -11.599 1.00 56.56 669 PHE A C 1
ATOM 5429 O O . PHE A 1 669 ? -21.292 36.377 -10.464 1.00 56.56 669 PHE A O 1
ATOM 5436 N N . VAL A 1 670 ? -20.421 37.845 -11.936 1.00 53.75 670 VAL A N 1
ATOM 5437 C CA . VAL A 1 670 ? -19.487 38.449 -10.983 1.00 53.75 670 VAL A CA 1
ATOM 5438 C C . VAL A 1 670 ? -20.250 39.123 -9.846 1.00 53.75 670 VAL A C 1
ATOM 5440 O O . VAL A 1 670 ? -19.921 38.914 -8.682 1.00 53.75 670 VAL A O 1
ATOM 5443 N N . GLN A 1 671 ? -21.328 39.835 -10.173 1.00 55.97 671 GLN A N 1
ATOM 5444 C CA . GLN A 1 671 ? -22.180 40.486 -9.185 1.00 55.97 671 GLN A CA 1
ATOM 5445 C C . GLN A 1 671 ? -22.854 39.475 -8.245 1.00 55.97 671 GLN A C 1
ATOM 5447 O O . GLN A 1 671 ? -22.700 39.565 -7.029 1.00 55.97 671 GLN A O 1
ATOM 5452 N N . LYS A 1 672 ? -23.511 38.446 -8.795 1.00 56.06 672 LYS A N 1
ATOM 5453 C CA . LYS A 1 672 ? -24.181 37.406 -8.001 1.00 56.06 672 LYS A CA 1
ATOM 5454 C C . LYS A 1 672 ? -23.201 36.607 -7.136 1.00 56.06 672 LYS A C 1
ATOM 5456 O O . LYS A 1 672 ? -23.531 36.212 -6.024 1.00 56.06 672 LYS A O 1
ATOM 5461 N N . PHE A 1 673 ? -21.983 36.378 -7.622 1.00 50.53 673 PHE A N 1
ATOM 5462 C CA . PHE A 1 673 ? -20.930 35.725 -6.850 1.00 50.53 673 PHE A CA 1
ATOM 5463 C C . PHE A 1 673 ? -20.479 36.574 -5.649 1.00 50.53 673 PHE A C 1
ATOM 5465 O O . PHE A 1 673 ? -20.395 36.054 -4.533 1.00 50.53 673 PHE A O 1
ATOM 5472 N N . CYS A 1 674 ? -20.238 37.871 -5.863 1.00 53.12 674 CYS A N 1
ATOM 5473 C CA . CYS A 1 674 ? -19.883 38.810 -4.798 1.00 53.12 674 CYS A CA 1
ATOM 5474 C C . CYS A 1 674 ? -21.005 38.972 -3.761 1.00 53.12 674 CYS A C 1
ATOM 5476 O O . CYS A 1 674 ? -20.714 39.076 -2.573 1.00 53.12 674 CYS A O 1
ATOM 5478 N N . GLU A 1 675 ? -22.267 38.969 -4.195 1.00 50.00 675 GLU A N 1
ATOM 5479 C CA . GLU A 1 675 ? -23.426 39.201 -3.325 1.00 50.00 675 GLU A CA 1
ATOM 5480 C C . GLU A 1 675 ? -23.888 37.938 -2.574 1.00 50.00 675 GLU A C 1
ATOM 5482 O O . GLU A 1 675 ? -24.240 38.026 -1.400 1.00 50.00 675 GLU A O 1
ATOM 5487 N N . GLU A 1 676 ? -23.876 36.759 -3.209 1.00 47.34 676 GLU A N 1
ATOM 5488 C CA . GLU A 1 676 ? -24.487 35.546 -2.637 1.00 47.34 676 GLU A CA 1
ATOM 5489 C C . GLU A 1 676 ? -23.473 34.496 -2.156 1.00 47.34 676 GLU A C 1
ATOM 5491 O O . GLU A 1 676 ? -23.748 33.767 -1.204 1.00 47.34 676 GLU A O 1
ATOM 5496 N N . VAL A 1 677 ? -22.307 34.379 -2.801 1.00 42.75 677 VAL A N 1
ATOM 5497 C CA . VAL A 1 677 ? -21.384 33.247 -2.581 1.00 42.75 677 VAL A CA 1
ATOM 5498 C C . VAL A 1 677 ? -20.203 33.634 -1.692 1.00 42.75 677 VAL A C 1
ATOM 5500 O O . VAL A 1 677 ? -19.833 32.875 -0.794 1.00 42.75 677 VAL A O 1
ATOM 5503 N N . ALA A 1 678 ? -19.634 34.822 -1.895 1.00 45.38 678 ALA A N 1
ATOM 5504 C CA . ALA A 1 678 ? -18.507 35.320 -1.105 1.00 45.38 678 ALA A CA 1
ATOM 5505 C C . ALA A 1 678 ? -18.794 35.418 0.411 1.00 45.38 678 ALA A C 1
ATOM 5507 O O . ALA A 1 678 ? -17.937 34.985 1.188 1.00 45.38 678 ALA A O 1
ATOM 5508 N N . PRO A 1 679 ? -19.988 35.864 0.865 1.00 41.72 679 PRO A N 1
ATOM 5509 C CA . PRO A 1 679 ? -20.305 35.922 2.295 1.00 41.72 679 PRO A CA 1
ATOM 5510 C C . PRO A 1 679 ? -20.421 34.536 2.944 1.00 41.72 679 PRO A C 1
ATOM 5512 O O . PRO A 1 679 ? -20.013 34.349 4.088 1.00 41.72 679 PRO A O 1
ATOM 5515 N N . VAL A 1 680 ? -20.937 33.543 2.208 1.00 38.75 680 VAL A N 1
ATOM 5516 C CA . VAL A 1 680 ? -21.102 32.157 2.689 1.00 38.75 680 VAL A CA 1
ATOM 5517 C C . VAL A 1 680 ? -19.751 31.456 2.848 1.00 38.75 680 VAL A C 1
ATOM 5519 O O . VAL A 1 680 ? -19.585 30.618 3.732 1.00 38.75 680 VAL A O 1
ATOM 5522 N N . LEU A 1 681 ? -18.776 31.814 2.011 1.00 35.03 681 LEU A N 1
ATOM 5523 C CA . LEU A 1 681 ? -17.420 31.267 2.041 1.00 35.03 681 LEU A CA 1
ATOM 5524 C C . LEU A 1 681 ? -16.436 32.100 2.883 1.00 35.03 681 LEU A C 1
ATOM 5526 O O . LEU A 1 681 ? -15.265 31.736 2.944 1.00 35.03 681 LEU A O 1
ATOM 5530 N N . GLN A 1 682 ? -16.896 33.186 3.522 1.00 38.41 682 GLN A N 1
ATOM 5531 C CA . GLN A 1 682 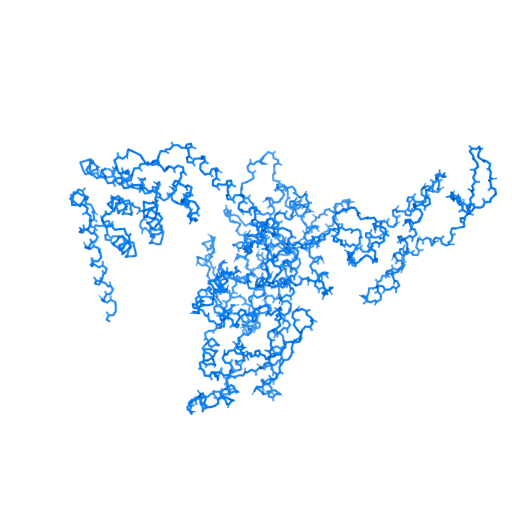? -16.069 34.131 4.292 1.00 38.41 682 GLN A CA 1
ATOM 5532 C C . GLN A 1 682 ? -14.867 34.680 3.501 1.00 38.41 682 GLN A C 1
ATOM 5534 O O . GLN A 1 682 ? -13.780 34.869 4.043 1.00 38.41 682 GLN A O 1
ATOM 5539 N N . LEU A 1 683 ? -15.047 34.917 2.201 1.00 40.06 683 LEU A N 1
ATOM 5540 C CA . LEU A 1 683 ? -13.991 35.439 1.336 1.00 40.06 683 LEU A CA 1
ATOM 5541 C C . LEU A 1 683 ? -14.000 36.972 1.371 1.00 40.06 683 LEU A C 1
ATOM 5543 O O . LEU A 1 683 ? -14.985 37.593 0.971 1.00 40.06 683 LEU A O 1
ATOM 5547 N N . GLU A 1 684 ? -12.896 37.590 1.796 1.00 39.00 684 GLU A N 1
ATOM 5548 C CA . GLU A 1 684 ? -12.669 39.026 1.605 1.00 39.00 684 GLU A CA 1
ATOM 5549 C C . GLU A 1 684 ? -12.247 39.280 0.155 1.00 39.00 684 GLU A C 1
ATOM 5551 O O . GLU A 1 684 ? -11.094 39.092 -0.228 1.00 39.00 684 GLU A O 1
ATOM 5556 N N . ILE A 1 685 ? -13.201 39.682 -0.683 1.00 45.41 685 ILE A N 1
ATOM 5557 C CA . ILE A 1 685 ? -12.926 40.049 -2.073 1.00 45.41 685 ILE A CA 1
ATOM 5558 C C . ILE A 1 685 ? -12.755 41.564 -2.137 1.00 45.41 685 ILE A C 1
ATOM 5560 O O . ILE A 1 685 ? -13.696 42.311 -1.863 1.00 45.41 685 ILE A O 1
ATOM 5564 N N . SER A 1 686 ? -11.571 42.033 -2.543 1.00 43.34 686 SER A N 1
ATOM 5565 C CA . SER A 1 686 ? -11.390 43.443 -2.893 1.00 43.34 686 SER A CA 1
ATOM 5566 C C . SER A 1 686 ? -12.268 43.773 -4.103 1.00 43.34 686 SER A C 1
ATOM 5568 O O . SER A 1 686 ? -12.084 43.224 -5.188 1.00 43.34 686 SER A O 1
ATOM 5570 N N . THR A 1 687 ? -13.239 44.671 -3.926 1.00 45.16 687 THR A N 1
ATOM 5571 C CA . THR A 1 687 ? -14.108 45.151 -5.017 1.00 45.16 687 THR A CA 1
ATOM 5572 C C . THR A 1 687 ? -13.437 46.234 -5.867 1.00 45.16 687 THR A C 1
ATOM 5574 O O . THR A 1 687 ? -14.010 46.688 -6.855 1.00 45.16 687 THR A O 1
ATOM 5577 N N . GLU A 1 688 ? -12.207 46.631 -5.539 1.00 43.44 688 GLU A N 1
ATOM 5578 C CA . GLU A 1 688 ? -11.458 47.691 -6.221 1.00 43.44 688 GLU A CA 1
ATOM 5579 C C . GLU A 1 688 ? -11.224 47.429 -7.731 1.00 43.44 688 GLU A C 1
ATOM 5581 O O . GLU A 1 688 ? -11.378 48.362 -8.526 1.00 43.44 688 GLU A O 1
ATOM 5586 N N . PRO A 1 689 ? -10.949 46.188 -8.196 1.00 42.00 689 PRO A N 1
ATOM 5587 C CA . PRO A 1 689 ? -10.898 45.872 -9.628 1.00 42.00 689 PRO A CA 1
ATOM 5588 C C . PRO A 1 689 ? -12.267 45.979 -10.318 1.00 42.00 689 PRO A C 1
ATOM 5590 O O . PRO A 1 689 ? -12.336 46.329 -11.495 1.00 42.00 689 PRO A O 1
ATOM 5593 N N . LEU A 1 690 ? -13.360 45.720 -9.589 1.00 41.84 690 LEU A N 1
ATOM 5594 C CA . LEU A 1 690 ? -14.735 45.774 -10.100 1.00 41.84 690 LEU A CA 1
ATOM 5595 C C . LEU A 1 690 ? -15.259 47.206 -10.200 1.00 41.84 690 LEU A C 1
ATOM 5597 O O . LEU A 1 690 ? -15.975 47.526 -11.142 1.00 41.84 690 LEU A O 1
ATOM 5601 N N . GLN A 1 691 ? -14.841 48.089 -9.292 1.00 44.56 691 GLN A N 1
ATOM 5602 C CA . GLN A 1 691 ? -15.177 49.517 -9.324 1.00 44.56 691 GLN A CA 1
ATOM 5603 C C . GLN A 1 691 ? -14.569 50.254 -10.529 1.00 44.56 691 GLN A C 1
ATOM 5605 O O . GLN A 1 691 ? -15.079 51.300 -10.930 1.00 44.56 691 GLN A O 1
ATOM 5610 N N . LYS A 1 692 ? -13.502 49.711 -11.134 1.00 44.38 692 LYS A N 1
ATOM 5611 C CA . LYS A 1 692 ? -12.878 50.252 -12.356 1.00 44.38 692 LYS A CA 1
ATOM 5612 C C . LYS A 1 692 ? -13.619 49.874 -13.643 1.00 44.38 692 LYS A C 1
ATOM 5614 O O . LYS A 1 692 ? -13.296 50.414 -14.699 1.00 44.38 692 LYS A O 1
ATOM 5619 N N . ILE A 1 693 ? -14.592 48.967 -13.578 1.00 44.00 693 ILE A N 1
ATOM 5620 C CA . ILE A 1 693 ? -15.391 48.542 -14.727 1.00 44.00 693 ILE A CA 1
ATOM 5621 C C . ILE A 1 693 ? -16.778 49.191 -14.596 1.00 44.00 693 ILE A C 1
ATOM 5623 O O . ILE A 1 693 ? -17.486 48.983 -13.614 1.00 44.00 693 ILE A O 1
ATOM 5627 N N . LEU A 1 694 ? -17.159 50.034 -15.563 1.00 44.31 694 LEU A N 1
ATOM 5628 C CA . LEU A 1 694 ? -18.449 50.734 -15.543 1.00 44.31 694 LEU A CA 1
ATOM 5629 C C . LEU A 1 694 ? -19.614 49.727 -15.639 1.00 44.31 694 LEU A C 1
ATOM 5631 O O . LEU A 1 694 ? -19.594 48.882 -16.538 1.00 44.31 694 LEU A O 1
ATOM 5635 N N . PRO A 1 695 ? -20.647 49.817 -14.777 1.00 45.66 695 PRO A N 1
ATOM 5636 C CA . PRO A 1 695 ? -21.819 48.958 -14.887 1.00 45.66 695 PRO A CA 1
ATOM 5637 C C . PRO A 1 695 ? -22.557 49.212 -16.217 1.00 45.66 695 PRO A C 1
ATOM 5639 O O . PRO A 1 695 ? -22.645 50.369 -16.646 1.00 45.66 695 PRO A O 1
ATOM 5642 N N . PRO A 1 696 ? -23.135 48.172 -16.855 1.00 43.38 696 PRO A N 1
ATOM 5643 C CA . PRO A 1 696 ? -23.850 48.288 -18.134 1.00 43.38 696 PRO A CA 1
ATOM 5644 C C . PRO A 1 696 ? -24.952 49.357 -18.130 1.00 43.38 696 PRO A C 1
ATOM 5646 O O . PRO A 1 696 ? -25.215 49.995 -19.141 1.00 43.38 696 PRO A O 1
ATOM 5649 N N . GLU A 1 697 ? -25.555 49.588 -16.965 1.00 44.47 697 GLU A N 1
ATOM 5650 C CA . GLU A 1 697 ? -26.630 50.554 -16.709 1.00 44.47 697 GLU A CA 1
ATOM 5651 C C . GLU A 1 697 ? -26.222 52.017 -16.944 1.00 44.47 697 GLU A C 1
ATOM 5653 O O . GLU A 1 697 ? -27.086 52.875 -17.112 1.00 44.47 697 GLU A O 1
ATOM 5658 N N . LYS A 1 698 ? -24.915 52.319 -16.972 1.00 42.03 698 LYS A N 1
ATOM 5659 C CA . LYS A 1 698 ? -24.394 53.658 -17.293 1.00 42.03 698 LYS A CA 1
ATOM 5660 C C . LYS A 1 698 ? -24.148 53.882 -18.788 1.00 42.03 698 LYS A C 1
ATOM 5662 O O . LYS A 1 698 ? -23.810 55.000 -19.167 1.00 42.03 698 LYS A O 1
ATOM 5667 N N . PHE A 1 699 ? -24.339 52.872 -19.637 1.00 43.19 699 PHE A N 1
ATOM 5668 C CA . PHE A 1 699 ? -24.321 53.047 -21.088 1.00 43.19 699 PHE A CA 1
ATOM 5669 C C . PHE A 1 699 ? -25.733 53.403 -21.574 1.00 43.19 699 PHE A C 1
ATOM 5671 O O . PHE A 1 699 ? -26.622 52.553 -21.613 1.00 43.19 699 PHE A O 1
ATOM 5678 N N . ASN A 1 700 ? -25.950 54.662 -21.970 1.00 36.81 700 ASN A N 1
ATOM 5679 C CA . ASN A 1 700 ? -27.183 55.088 -22.639 1.00 36.81 700 ASN A CA 1
ATOM 5680 C C . ASN A 1 700 ? -27.223 54.510 -24.061 1.00 36.81 700 ASN A C 1
ATOM 5682 O O . ASN A 1 700 ? -26.834 55.144 -25.040 1.00 36.81 700 ASN A O 1
ATOM 5686 N N . ALA A 1 701 ? -27.681 53.271 -24.185 1.00 40.53 701 ALA A N 1
ATOM 5687 C CA . ALA A 1 701 ? -27.810 52.610 -25.469 1.00 40.53 701 ALA A CA 1
ATOM 5688 C C . ALA A 1 701 ? -29.214 52.855 -26.053 1.00 40.53 701 ALA A C 1
ATOM 5690 O O . ALA A 1 701 ? -30.214 52.406 -25.489 1.00 40.53 701 ALA A O 1
ATOM 5691 N N . GLN A 1 702 ? -29.308 53.543 -27.197 1.00 40.22 702 GLN A N 1
ATOM 5692 C CA . GLN A 1 702 ? -30.548 53.597 -27.978 1.00 40.22 702 GLN A CA 1
ATOM 5693 C C . GLN A 1 702 ? -30.491 52.576 -29.113 1.00 40.22 702 GLN A C 1
ATOM 5695 O O . GLN A 1 702 ? -29.538 52.492 -29.887 1.00 40.22 702 GLN A O 1
ATOM 5700 N N . VAL A 1 703 ? -31.557 51.793 -29.235 1.00 40.16 703 VAL A N 1
ATOM 5701 C CA . VAL A 1 703 ? -31.745 50.902 -30.377 1.00 40.16 703 VAL A CA 1
ATOM 5702 C C . VAL A 1 703 ? -32.224 51.739 -31.554 1.00 40.16 703 VAL A C 1
ATOM 5704 O O . VAL A 1 703 ? -33.278 52.369 -31.472 1.00 40.16 703 VAL A O 1
ATOM 5707 N N . ILE A 1 704 ? -31.449 51.759 -32.636 1.00 44.88 704 ILE A N 1
ATOM 5708 C CA . ILE A 1 704 ? -31.787 52.488 -33.856 1.00 44.88 704 ILE A CA 1
ATOM 5709 C C . ILE A 1 704 ? -31.662 51.521 -35.030 1.00 44.88 704 ILE A C 1
ATOM 5711 O O . ILE A 1 704 ? -30.576 51.019 -35.316 1.00 44.88 704 ILE A O 1
ATOM 5715 N N . GLU A 1 705 ? -32.776 51.268 -35.711 1.00 44.22 705 GLU A N 1
ATOM 5716 C CA . GLU A 1 705 ? -32.781 50.519 -36.963 1.00 44.22 705 GLU A CA 1
ATOM 5717 C C . GLU A 1 705 ? -32.578 51.447 -38.153 1.00 44.22 705 GLU A C 1
ATOM 5719 O O . GLU A 1 705 ? -33.080 52.572 -38.192 1.00 44.22 705 GLU A O 1
ATOM 5724 N N . PHE A 1 706 ? -31.853 50.936 -39.142 1.00 47.28 706 PHE A N 1
ATOM 5725 C CA . PHE A 1 706 ? -31.653 51.582 -40.425 1.00 47.28 706 PHE A CA 1
ATOM 5726 C C . PHE A 1 706 ? -32.108 50.624 -41.521 1.00 47.28 706 PHE A C 1
ATOM 5728 O O . PHE A 1 706 ? -31.885 49.414 -41.420 1.00 47.28 706 PHE A O 1
ATOM 5735 N N . ASP A 1 707 ? -32.744 51.155 -42.560 1.00 48.47 707 ASP A N 1
ATOM 5736 C CA . ASP A 1 707 ? -33.012 50.379 -43.764 1.00 48.47 707 ASP A CA 1
ATOM 5737 C C . ASP A 1 707 ? -31.707 50.016 -44.500 1.00 48.47 707 ASP A C 1
ATOM 5739 O O . ASP A 1 707 ? -30.594 50.376 -44.103 1.00 48.47 707 ASP A O 1
ATOM 5743 N N . LYS A 1 708 ? -31.848 49.264 -45.595 1.00 45.25 708 LYS A N 1
ATOM 5744 C CA . LYS A 1 708 ? -30.726 48.780 -46.413 1.00 45.25 708 LYS A CA 1
ATOM 5745 C C . LYS A 1 708 ? -29.910 49.918 -47.045 1.00 45.25 708 LYS A C 1
ATOM 5747 O O . LYS A 1 708 ? -28.780 49.671 -47.454 1.00 45.25 708 LYS A O 1
ATOM 5752 N N . ASP A 1 709 ? -30.462 51.131 -47.061 1.00 48.25 709 ASP A N 1
ATOM 5753 C CA . ASP A 1 709 ? -29.867 52.342 -47.620 1.00 48.25 709 ASP A CA 1
ATOM 5754 C C . ASP A 1 709 ? -29.363 53.306 -46.522 1.00 48.25 709 ASP A C 1
ATOM 5756 O O . ASP A 1 709 ? -28.898 54.408 -46.816 1.00 48.25 709 ASP A O 1
ATOM 5760 N N . GLY A 1 710 ? -29.409 52.898 -45.246 1.00 44.00 710 GLY A N 1
ATOM 5761 C CA . GLY A 1 710 ? -28.856 53.650 -44.119 1.00 44.00 710 GLY A CA 1
ATOM 5762 C C . GLY A 1 710 ? -29.778 54.727 -43.539 1.00 44.00 710 GLY A C 1
ATOM 5763 O O . GLY A 1 710 ? -29.301 55.608 -42.820 1.00 44.00 710 GLY A O 1
ATOM 5764 N N . LYS A 1 711 ? -31.089 54.689 -43.810 1.00 48.53 711 LYS A N 1
ATOM 5765 C CA . LYS A 1 711 ? -32.066 55.651 -43.270 1.00 48.53 711 LYS A CA 1
ATOM 5766 C C . LYS A 1 711 ? -32.757 55.117 -42.014 1.00 48.53 711 LYS A C 1
ATOM 5768 O O . LYS A 1 711 ? -33.217 53.981 -41.992 1.00 48.53 711 LYS A O 1
ATOM 5773 N N . LYS A 1 712 ? -32.836 55.945 -40.962 1.00 48.97 712 LYS A N 1
ATOM 5774 C CA . LYS A 1 712 ? -33.393 55.576 -39.647 1.00 48.97 712 LYS A CA 1
ATOM 5775 C C . LYS A 1 712 ? -34.882 55.224 -39.756 1.00 48.97 712 LYS A C 1
ATOM 5777 O O . LYS A 1 712 ? -35.688 56.085 -40.110 1.00 48.97 712 LYS A O 1
ATOM 5782 N N . LEU A 1 713 ? -35.241 53.988 -39.420 1.00 45.31 713 LEU A N 1
ATOM 5783 C CA . LEU A 1 713 ? -36.623 53.521 -39.350 1.00 45.31 713 LEU A CA 1
ATOM 5784 C C . LEU A 1 713 ? -37.167 53.742 -37.933 1.00 45.31 713 LEU A C 1
ATOM 5786 O O . LEU A 1 713 ? -36.511 53.429 -36.942 1.00 45.31 713 LEU A O 1
ATOM 5790 N N . ASN A 1 714 ? -38.381 54.284 -37.831 1.00 48.69 714 ASN A N 1
ATOM 5791 C CA . ASN A 1 714 ? -39.151 54.245 -36.592 1.00 48.69 714 ASN A CA 1
ATOM 5792 C C . ASN A 1 714 ? -40.093 53.041 -36.667 1.00 48.69 714 ASN A C 1
ATOM 5794 O O . ASN A 1 714 ? -40.892 52.995 -37.599 1.00 48.69 714 ASN A O 1
ATOM 5798 N N . VAL A 1 715 ? -40.026 52.160 -35.655 1.00 42.44 715 VAL A N 1
ATOM 5799 C CA . VAL A 1 715 ? -41.096 51.303 -35.075 1.00 42.44 715 VAL A CA 1
ATOM 5800 C C . VAL A 1 715 ? -40.662 49.834 -34.886 1.00 42.44 715 VAL A C 1
ATOM 5802 O O . VAL A 1 715 ? -40.181 49.202 -35.812 1.00 42.44 715 VAL A O 1
ATOM 5805 N N . GLY A 1 716 ? -40.975 49.274 -33.703 1.00 42.88 716 GLY A N 1
ATOM 5806 C CA . GLY A 1 716 ? -41.562 47.924 -33.600 1.00 42.88 716 GLY A CA 1
ATOM 5807 C C . GLY A 1 716 ? -40.655 46.706 -33.387 1.00 42.88 716 GLY A C 1
ATOM 5808 O O . GLY A 1 716 ? -40.590 45.850 -34.248 1.00 42.88 716 GLY A O 1
ATOM 5809 N N . ASN A 1 717 ? -40.058 46.609 -32.195 1.00 41.28 717 ASN A N 1
ATOM 5810 C CA . ASN A 1 717 ? -39.566 45.439 -31.436 1.00 41.28 717 ASN A CA 1
ATOM 5811 C C . ASN A 1 717 ? -38.878 44.188 -32.036 1.00 41.28 717 ASN A C 1
ATOM 5813 O O . ASN A 1 717 ? -38.259 43.506 -31.220 1.00 41.28 717 ASN A O 1
ATOM 5817 N N . ASP A 1 718 ? -38.838 43.899 -33.334 1.00 42.28 718 ASP A N 1
ATOM 5818 C CA . ASP A 1 718 ? -38.293 42.618 -33.821 1.00 42.28 718 ASP A CA 1
ATOM 5819 C C . ASP A 1 718 ? -37.109 42.794 -34.799 1.00 42.28 718 ASP A C 1
ATOM 5821 O O . ASP A 1 718 ? -37.301 43.012 -35.991 1.00 42.28 718 ASP A O 1
ATOM 5825 N N . ASN A 1 719 ? -35.889 42.581 -34.261 1.00 42.12 719 ASN A N 1
ATOM 5826 C CA . ASN A 1 719 ? -34.536 42.541 -34.881 1.00 42.12 719 ASN A CA 1
ATOM 5827 C C . ASN A 1 719 ? -33.612 43.764 -34.684 1.00 42.12 719 ASN A C 1
ATOM 5829 O O . ASN A 1 719 ? -33.181 44.440 -35.612 1.00 42.12 719 ASN A O 1
ATOM 5833 N N . LYS A 1 720 ? -33.164 43.949 -33.438 1.00 40.75 720 LYS A N 1
ATOM 5834 C CA . LYS A 1 720 ? -32.460 45.148 -32.958 1.00 40.75 720 LYS A CA 1
ATOM 5835 C C . LYS A 1 720 ? -30.941 45.154 -33.218 1.00 40.75 720 LYS A C 1
ATOM 5837 O O . LYS A 1 720 ? -30.227 44.262 -32.759 1.00 40.75 720 LYS A O 1
ATOM 5842 N N . LYS A 1 721 ? -30.424 46.232 -33.828 1.00 40.34 721 LYS A N 1
ATOM 5843 C CA . LYS A 1 721 ? -29.021 46.690 -33.704 1.00 40.34 721 LYS A CA 1
ATOM 5844 C C . LYS A 1 721 ? -28.956 47.897 -32.762 1.00 40.34 721 LYS A C 1
ATOM 5846 O O . LYS A 1 721 ? -29.824 48.765 -32.803 1.00 40.34 721 LYS A O 1
ATOM 5851 N N . ILE A 1 722 ? -27.942 47.941 -31.899 1.00 36.97 722 ILE A N 1
ATOM 5852 C CA . ILE A 1 722 ? -27.809 48.949 -30.835 1.00 36.97 722 ILE A CA 1
ATOM 5853 C C . ILE A 1 722 ? -26.672 49.916 -31.179 1.00 36.97 722 ILE A C 1
ATOM 5855 O O . ILE A 1 722 ? -25.584 49.467 -31.542 1.00 36.97 722 ILE A O 1
ATOM 5859 N N . GLN A 1 723 ? -26.914 51.225 -31.057 1.00 40.62 723 GLN A N 1
ATOM 5860 C CA . GLN A 1 723 ? -25.891 52.264 -31.192 1.00 40.62 723 GLN A CA 1
ATOM 5861 C C . GLN A 1 723 ? -25.757 53.024 -29.863 1.00 40.62 723 GLN A C 1
ATOM 5863 O O . GLN A 1 723 ? -26.756 53.378 -29.238 1.00 40.62 723 GLN A O 1
ATOM 5868 N N . ILE A 1 724 ? -24.520 53.263 -29.428 1.00 34.00 724 ILE A N 1
ATOM 5869 C CA . ILE A 1 724 ? -24.211 54.086 -28.251 1.00 34.00 724 ILE A CA 1
ATOM 5870 C C . ILE A 1 724 ? -23.988 55.523 -28.744 1.00 34.00 724 ILE A C 1
ATOM 5872 O O . ILE A 1 724 ? -23.281 55.723 -29.734 1.00 34.00 724 ILE A O 1
ATOM 5876 N N . LEU A 1 725 ? -24.641 56.498 -28.108 1.00 33.22 725 LEU A N 1
ATOM 5877 C CA . LEU A 1 725 ? -24.347 57.927 -28.266 1.00 33.22 725 LEU A CA 1
ATOM 5878 C C . LEU A 1 725 ? -23.523 58.375 -27.050 1.00 33.22 725 LEU A C 1
ATOM 5880 O O . LEU A 1 725 ? -23.760 57.838 -25.969 1.00 33.22 725 LEU A O 1
ATOM 5884 N N . ASP A 1 726 ? -22.576 59.294 -27.284 1.00 31.58 726 ASP A N 1
ATOM 5885 C CA . ASP A 1 726 ? -21.537 59.761 -26.337 1.00 31.58 726 ASP A CA 1
ATOM 5886 C C . ASP A 1 726 ? -22.002 59.959 -24.885 1.00 31.58 726 ASP A C 1
ATOM 5888 O O . ASP A 1 726 ? -23.060 60.603 -24.668 1.00 31.58 726 ASP A O 1
#

pLDDT: mean 74.65, std 17.47, range [31.58, 97.56]

Sequence (726 aa):
MSINSEKNNNHHSRSNLKLMLNPEMVLNWPDIDKMIDDLPDSVVNYLVMKVTPQKTWFNQITFAISCLDQSSPTPLYNKLVVLNNFFQKVVPQSALDLPFIIPENECVKQYIENGYNFINLVCYYKNAVEAVNNYLDDIEKEFAQKLSYFKLPPFRTSDELWYFEKKIKSSSKKKKKIQTDPIVQNLTELLCISKLRTDWMLKFSQNLIGIKQQILNGQLQPPFQFELLGWDLKTTITFIVWDRRAWVLNHSSEYSENAKYHTPPNGIDIFLQFNGDLPPDSWFLRTIKMGGLQTAHTNAKNQFLKDIKISSRLQCGHNTQGIIIPNRGMGQLLASVRKHMPETLKNSSIVFDPIPLVSAAIIGNLVIQAICFCGIRISELQEVTLNKECIRLEKVEYRERNDSQIKIDSYYTWNFFAKQHDNVEKVYVYPTVMETLATFIEVYKDFHNGNLPGNVICAKQFSLSRLYKDPLPFVLQWNGNHLGSSLINACIEFVLLDHFVCDENGSPVRINASSLRHGFAGYLHSHGIATEIIGQALHQRYYEVTSHYGHIPDDNVHEHITPLTHDLGELVDLENRTNNNIIFRDDNQISDCASKPFIRVTGGWCKKKTGCQWLEKCPSCPNYRFVPNRIDEVADRVGSCVKAAINCTDNKMYLDARYWESIANKWSFVQKFCEEVAPVLQLEISTEPLQKILPPEKFNAQVIEFDKDGKKLNVGNDNKKIQILD